Protein 6ZJG (pdb70)

Structure (mmCIF, N/CA/C/O backbone):
data_6ZJG
#
_entry.id   6ZJG
#
_cell.length_a   77.183
_cell.length_b   151.774
_cell.length_c   97.066
_cell.angle_alpha   90.000
_cell.angle_beta   90.000
_cell.angle_gamma   90.000
#
_symmetry.space_group_name_H-M   'C 2 2 21'
#
loop_
_entity.id
_entity.type
_entity.pdbx_description
1 polymer CII-C-48-CIT
2 polymer 'ACPA E4 Fab fragment - heavy chain'
3 polymer 'ACPA E4 Fab fragment - light chain'
4 branched 2-acetamido-2-deoxy-beta-D-glucopyranose-(1-4)-2-acetamido-2-deoxy-beta-D-glucopyranose
5 water water
#
loop_
_atom_site.group_PDB
_atom_site.id
_atom_site.type_symbol
_atom_site.label_atom_id
_atom_site.label_alt_id
_atom_site.label_comp_id
_atom_site.label_asym_id
_atom_site.label_entity_id
_atom_site.label_seq_id
_atom_site.pdbx_PDB_ins_code
_atom_site.Cartn_x
_atom_site.Cartn_y
_atom_site.Cartn_z
_atom_site.occupancy
_atom_site.B_iso_or_equiv
_atom_site.auth_seq_id
_atom_site.auth_comp_id
_atom_site.auth_asym_id
_atom_site.auth_atom_id
_atom_site.pdbx_PDB_model_num
ATOM 1 N N . GLU A 1 5 ? 28.790 35.727 22.329 1.000 123.531 4 GLU B N 1
ATOM 2 C CA . GLU A 1 5 ? 27.518 36.500 22.488 1.000 126.039 4 GLU B CA 1
ATOM 3 C C . GLU A 1 5 ? 26.403 35.556 22.945 1.000 126.403 4 GLU B C 1
ATOM 4 O O . GLU A 1 5 ? 26.394 34.384 22.571 1.000 123.164 4 GLU B O 1
ATOM 16 N N . PRO A 1 6 ? 25.436 36.024 23.776 1.000 128.485 5 PRO B N 1
ATOM 17 C CA . PRO A 1 6 ? 24.339 35.171 24.242 1.000 126.569 5 PRO B CA 1
ATOM 18 C C . PRO A 1 6 ? 23.290 34.894 23.149 1.000 122.517 5 PRO B C 1
ATOM 19 O O . PRO A 1 6 ? 22.960 33.731 22.944 1.000 119.424 5 PRO B O 1
ATOM 30 N N . GLY A 1 7 ? 22.808 35.957 22.485 1.000 116.874 6 GLY B N 1
ATOM 31 C CA . GLY A 1 7 ? 21.680 35.927 21.531 1.000 110.288 6 GLY B CA 1
ATOM 32 C C . GLY A 1 7 ? 21.886 36.873 20.357 1.000 104.768 6 GLY B C 1
ATOM 33 O O . GLY A 1 7 ? 20.903 37.512 19.947 1.000 103.492 6 GLY B O 1
ATOM 37 N N . GLU A 1 8 ? 23.112 36.941 19.825 1.000 99.092 7 GLU B N 1
ATOM 38 C CA . GLU A 1 8 ? 23.476 37.699 18.597 1.000 95.974 7 GLU B CA 1
ATOM 39 C C . GLU A 1 8 ? 24.165 36.749 17.600 1.000 91.433 7 GLU B C 1
ATOM 40 O O . GLU A 1 8 ? 24.561 35.631 18.037 1.000 90.383 7 GLU B O 1
ATOM 75 N N . GLY A 1 10 ? 27.614 36.389 15.075 1.000 81.329 9 GLY B N 1
ATOM 76 C CA . GLY A 1 10 ? 28.532 37.147 14.195 1.000 82.926 9 GLY B CA 1
ATOM 77 C C . GLY A 1 10 ? 29.915 36.519 14.076 1.000 83.040 9 GLY B C 1
ATOM 78 O O . GLY A 1 10 ? 30.011 35.275 14.024 1.000 83.631 9 GLY B O 1
ATOM 82 N N . LEU A 1 11 ? 30.948 37.363 13.995 1.000 84.741 10 LEU B N 1
ATOM 83 C CA . LEU A 1 11 ? 32.384 36.977 13.903 1.000 85.197 10 LEU B CA 1
ATOM 84 C C . LEU A 1 11 ? 32.894 36.599 15.301 1.000 84.762 10 LEU B C 1
ATOM 85 O O . LEU A 1 11 ? 32.070 36.575 16.244 1.000 83.264 10 LEU B O 1
ATOM 101 N N . LYS A 1 12 ? 34.191 36.282 15.415 1.000 86.390 11 LYS B N 1
ATOM 102 C CA . LYS A 1 12 ? 34.909 36.023 16.700 1.000 87.465 11 LYS B CA 1
ATOM 103 C C . LYS A 1 12 ? 35.165 37.351 17.418 1.000 89.421 11 LYS B C 1
ATOM 104 O O . LYS A 1 12 ? 35.564 38.316 16.732 1.000 90.006 11 LYS B O 1
ATOM 123 N N . GLY A 1 13 ? 34.978 37.378 18.743 1.000 91.796 12 GLY B N 1
ATOM 124 C CA . GLY A 1 13 ? 35.278 38.539 19.606 1.000 93.926 12 GLY B CA 1
ATOM 125 C C . GLY A 1 13 ? 36.674 39.087 19.351 1.000 96.369 12 GLY B C 1
ATOM 126 O O . GLY A 1 13 ? 37.201 39.853 20.161 1.000 100.433 12 GLY B O 1
ATOM 130 N N . VAL B 2 2 ? 16.448 15.240 21.755 1.000 99.057 2 VAL HHH N 1
ATOM 131 C CA . VAL B 2 2 ? 16.291 16.504 20.935 1.000 99.012 2 VAL HHH CA 1
ATOM 132 C C . VAL B 2 2 ? 16.018 16.143 19.460 1.000 96.164 2 VAL HHH C 1
ATOM 133 O O . VAL B 2 2 ? 16.987 16.016 18.674 1.000 93.482 2 VAL HHH O 1
ATOM 146 N N . GLN B 2 3 ? 14.737 15.972 19.104 1.000 96.810 3 GLN HHH N 1
ATOM 147 C CA . GLN B 2 3 ? 14.258 15.625 17.736 1.000 94.231 3 GLN HHH CA 1
ATOM 148 C C . GLN B 2 3 ? 13.545 16.849 17.162 1.000 91.232 3 GLN HHH C 1
ATOM 149 O O . GLN B 2 3 ? 12.586 17.336 17.791 1.000 92.072 3 GLN HHH O 1
ATOM 163 N N . LEU B 2 4 ? 14.002 17.325 16.010 1.000 86.809 4 LEU HHH N 1
ATOM 164 C CA . LEU B 2 4 ? 13.275 18.347 15.222 1.000 85.023 4 LEU HHH CA 1
ATOM 165 C C . LEU B 2 4 ? 12.486 17.618 14.133 1.000 81.861 4 LEU HHH C 1
ATOM 166 O O . LEU B 2 4 ? 13.023 16.667 13.537 1.000 78.882 4 LEU HHH O 1
ATOM 182 N N . GLU B 2 5 ? 11.241 18.026 13.907 1.000 82.039 5 GLU HHH N 1
ATOM 183 C CA . GLU B 2 5 ? 10.415 17.467 12.813 1.000 80.888 5 GLU HHH CA 1
ATOM 184 C C . GLU B 2 5 ? 9.800 18.616 12.009 1.000 78.407 5 GLU HHH C 1
ATOM 185 O O . GLU B 2 5 ? 9.198 19.510 12.613 1.000 80.526 5 GLU HHH O 1
ATOM 197 N N . GLU B 2 6 ? 10.006 18.584 10.694 1.000 73.575 6 GLU HHH N 1
ATOM 198 C CA . GLU B 2 6 ? 9.408 19.508 9.706 1.000 71.766 6 GLU HHH CA 1
ATOM 199 C C . GLU B 2 6 ? 8.040 18.944 9.320 1.000 71.952 6 GLU HHH C 1
ATOM 200 O O . GLU B 2 6 ? 7.916 17.711 9.287 1.000 73.336 6 GLU HHH O 1
ATOM 212 N N . SER B 2 7 ? 7.057 19.807 9.046 1.000 72.488 7 SER HHH N 1
ATOM 213 C CA . SER B 2 7 ? 5.727 19.420 8.497 1.000 72.625 7 SER HHH CA 1
ATOM 214 C C . SER B 2 7 ? 5.191 20.533 7.588 1.000 73.550 7 SER HHH C 1
ATOM 215 O O . SER B 2 7 ? 5.542 21.711 7.811 1.000 76.043 7 SER HHH O 1
ATOM 223 N N . GLY B 2 8 ? 4.386 20.167 6.586 1.000 72.745 8 GLY HHH N 1
ATOM 224 C CA . GLY B 2 8 ? 3.710 21.122 5.693 1.000 72.408 8 GLY HHH CA 1
ATOM 225 C C . GLY B 2 8 ? 3.404 20.521 4.326 1.000 71.218 8 GLY HHH C 1
ATOM 226 O O . GLY B 2 8 ? 3.599 19.333 4.096 1.000 69.488 8 GLY HHH O 1
ATOM 230 N N . PRO B 2 9 ? 2.935 21.348 3.369 1.000 73.185 9 PRO HHH N 1
ATOM 231 C CA . PRO B 2 9 ? 2.623 20.863 2.026 1.000 72.363 9 PRO HHH CA 1
ATOM 232 C C . PRO B 2 9 ? 3.881 20.481 1.230 1.000 69.060 9 PRO HHH C 1
ATOM 233 O O . PRO B 2 9 ? 4.895 21.125 1.393 1.000 69.863 9 PRO HHH O 1
ATOM 244 N N . GLY B 2 10 ? 3.782 19.426 0.415 1.000 66.990 10 GLY HHH N 1
ATOM 245 C CA . GLY B 2 10 ? 4.851 18.949 -0.482 1.000 62.444 10 GLY HHH CA 1
ATOM 246 C C . GLY B 2 10 ? 4.816 19.646 -1.831 1.000 61.230 10 GLY HHH C 1
ATOM 247 O O . GLY B 2 10 ? 5.846 19.679 -2.523 1.000 57.029 10 GLY HHH O 1
ATOM 251 N N . LEU B 2 11 ? 3.658 20.179 -2.208 1.000 64.616 11 LEU HHH N 1
ATOM 252 C CA . LEU B 2 11 ? 3.454 20.902 -3.484 1.000 63.751 11 LEU HHH CA 1
ATOM 253 C C . LEU B 2 11 ? 3.026 22.330 -3.140 1.000 66.371 11 LEU HHH C 1
ATOM 254 O O . LEU B 2 11 ? 2.086 22.497 -2.338 1.000 66.595 11 LEU HHH O 1
ATOM 270 N N . VAL B 2 12 ? 3.714 23.326 -3.695 1.000 64.919 12 VAL HHH N 1
ATOM 271 C CA . VAL B 2 12 ? 3.273 24.742 -3.598 1.000 66.309 12 VAL HHH CA 1
ATOM 272 C C . VAL B 2 12 ? 3.233 25.346 -4.996 1.000 63.606 12 VAL HHH C 1
ATOM 273 O O . VAL B 2 12 ? 4.080 24.974 -5.829 1.000 62.139 12 VAL HHH O 1
ATOM 286 N N . ARG B 2 13 ? 2.260 26.228 -5.222 1.000 64.239 13 ARG HHH N 1
ATOM 287 C CA . ARG B 2 13 ? 2.029 26.907 -6.521 1.000 63.849 13 ARG HHH CA 1
ATOM 288 C C . ARG B 2 13 ? 2.865 28.181 -6.562 1.000 62.985 13 ARG HHH C 1
ATOM 289 O O . ARG B 2 13 ? 2.843 28.983 -5.631 1.000 62.947 13 ARG HHH O 1
ATOM 310 N N . PRO B 2 14 ? 3.649 28.378 -7.643 1.000 62.199 14 PRO HHH N 1
ATOM 311 C CA . PRO B 2 14 ? 4.310 29.656 -7.912 1.000 64.154 14 PRO HHH CA 1
ATOM 312 C C . PRO B 2 14 ? 3.398 30.876 -7.728 1.000 66.380 14 PRO HHH C 1
ATOM 313 O O . PRO B 2 14 ? 2.288 30.834 -8.204 1.000 66.956 14 PRO HHH O 1
ATOM 324 N N . SER B 2 15 ? 3.914 31.889 -7.025 1.000 67.661 15 SER HHH N 1
ATOM 325 C CA . SER B 2 15 ? 3.286 33.197 -6.695 1.000 72.213 15 SER HHH CA 1
ATOM 326 C C . SER B 2 15 ? 2.599 33.140 -5.318 1.000 74.607 15 SER HHH C 1
ATOM 327 O O . SER B 2 15 ? 2.372 34.222 -4.751 1.000 76.530 15 SER HHH O 1
ATOM 335 N N . GLU B 2 16 ? 2.306 31.944 -4.787 1.000 73.640 16 GLU HHH N 1
ATOM 336 C CA . GLU B 2 16 ? 1.668 31.757 -3.452 1.000 74.878 16 GLU HHH CA 1
ATOM 337 C C . GLU B 2 16 ? 2.763 31.687 -2.380 1.000 72.912 16 GLU HHH C 1
ATOM 338 O O . GLU B 2 16 ? 3.943 31.923 -2.693 1.000 70.483 16 GLU HHH O 1
ATOM 350 N N . THR B 2 17 ? 2.377 31.401 -1.142 1.000 73.028 17 THR HHH N 1
ATOM 351 C CA . THR B 2 17 ? 3.264 31.468 0.041 1.000 71.979 17 THR HHH CA 1
ATOM 352 C C . THR B 2 17 ? 3.594 30.042 0.493 1.000 69.997 17 THR HHH C 1
ATOM 353 O O . THR B 2 17 ? 2.657 29.250 0.631 1.000 72.820 17 THR HHH O 1
ATOM 364 N N . LEU B 2 18 ? 4.874 29.740 0.702 1.000 66.051 18 LEU HHH N 1
ATOM 365 C CA . LEU B 2 18 ? 5.329 28.464 1.302 1.000 65.698 18 LEU HHH CA 1
ATOM 366 C C . LEU B 2 18 ? 5.368 28.621 2.822 1.000 66.446 18 LEU HHH C 1
ATOM 367 O O . LEU B 2 18 ? 6.149 29.455 3.304 1.000 63.978 18 LEU HHH O 1
ATOM 383 N N . SER B 2 19 ? 4.571 27.822 3.532 1.000 67.457 19 SER HHH N 1
ATOM 384 C CA . SER B 2 19 ? 4.503 27.807 5.009 1.000 70.533 19 SER HHH CA 1
ATOM 385 C C . SER B 2 19 ? 4.868 26.406 5.513 1.000 70.401 19 SER HHH C 1
ATOM 386 O O . SER B 2 19 ? 4.143 25.447 5.185 1.000 71.436 19 SER HHH O 1
ATOM 394 N N . LEU B 2 20 ? 5.989 26.304 6.232 1.000 69.656 20 LEU HHH N 1
ATOM 395 C CA . LEU B 2 20 ? 6.474 25.060 6.879 1.000 69.779 20 LEU HHH CA 1
ATOM 396 C C . LEU B 2 20 ? 6.475 25.282 8.392 1.000 73.445 20 LEU HHH C 1
ATOM 397 O O . LEU B 2 20 ? 6.690 26.443 8.837 1.000 71.847 20 LEU HHH O 1
ATOM 413 N N . SER B 2 21 ? 6.267 24.199 9.140 1.000 75.614 21 SER HHH N 1
ATOM 414 C CA . SER B 2 21 ? 6.331 24.166 10.621 1.000 79.257 21 SER HHH CA 1
ATOM 415 C C . SER B 2 21 ? 7.332 23.104 11.088 1.000 78.449 21 SER HHH C 1
ATOM 416 O O . SER B 2 21 ? 7.482 22.048 10.428 1.000 74.949 21 SER HHH O 1
ATOM 424 N N . CYS B 2 22 ? 7.997 23.374 12.206 1.000 80.834 22 CYS HHH N 1
ATOM 425 C CA . CYS B 2 22 ? 8.927 22.419 12.852 1.000 82.351 22 CYS HHH CA 1
ATOM 426 C C . CYS B 2 22 ? 8.544 22.280 14.326 1.000 84.268 22 CYS HHH C 1
ATOM 427 O O . CYS B 2 22 ? 8.414 23.336 14.977 1.000 87.537 22 CYS HHH O 1
ATOM 434 N N . THR B 2 23 ? 8.319 21.046 14.797 1.000 83.349 23 THR HHH N 1
ATOM 435 C CA . THR B 2 23 ? 8.065 20.714 16.226 1.000 87.203 23 THR HHH CA 1
ATOM 436 C C . THR B 2 23 ? 9.393 20.356 16.893 1.000 87.247 23 THR HHH C 1
ATOM 437 O O . THR B 2 23 ? 10.161 19.588 16.284 1.000 85.435 23 THR HHH O 1
ATOM 448 N N . VAL B 2 24 ? 9.637 20.877 18.094 1.000 90.358 24 VAL HHH N 1
ATOM 449 C CA . VAL B 2 24 ? 10.840 20.558 18.917 1.000 92.978 24 VAL HHH CA 1
ATOM 450 C C . VAL B 2 24 ? 10.401 19.668 20.087 1.000 97.496 24 VAL HHH C 1
ATOM 451 O O . VAL B 2 24 ? 9.464 20.049 20.807 1.000 101.076 24 VAL HHH O 1
ATOM 464 N N . SER B 2 25 ? 11.057 18.518 20.258 1.000 98.745 25 SER HHH N 1
ATOM 465 C CA . SER B 2 25 ? 10.817 17.556 21.362 1.000 101.862 25 SER HHH CA 1
ATOM 466 C C . SER B 2 25 ? 12.104 17.368 22.167 1.000 104.578 25 SER HHH C 1
ATOM 467 O O . SER B 2 25 ? 13.184 17.384 21.546 1.000 101.653 25 SER HHH O 1
ATOM 475 N N . GLY B 2 26 ? 11.980 17.224 23.493 1.000 108.903 26 GLY HHH N 1
ATOM 476 C CA . GLY B 2 26 ? 13.074 16.849 24.409 1.000 111.038 26 GLY HHH CA 1
ATOM 477 C C . GLY B 2 26 ? 14.133 17.933 24.564 1.000 111.851 26 GLY HHH C 1
ATOM 478 O O . GLY B 2 26 ? 15.312 17.569 24.741 1.000 111.542 26 GLY HHH O 1
ATOM 482 N N . PHE B 2 27 ? 13.740 19.212 24.519 1.000 114.109 27 PHE HHH N 1
ATOM 483 C CA . PHE B 2 27 ? 14.613 20.386 24.796 1.000 116.061 27 PHE HHH CA 1
ATOM 484 C C . PHE B 2 27 ? 13.753 21.643 24.888 1.000 117.500 27 PHE HHH C 1
ATOM 485 O O . PHE B 2 27 ? 12.919 21.880 24.016 1.000 116.250 27 PHE HHH O 1
ATOM 502 N N . PRO B 2 28 ? 13.915 22.481 25.939 1.000 120.676 28 PRO HHH N 1
ATOM 503 C CA . PRO B 2 28 ? 13.198 23.754 26.019 1.000 121.324 28 PRO HHH CA 1
ATOM 504 C C . PRO B 2 28 ? 13.754 24.785 25.025 1.000 117.757 28 PRO HHH C 1
ATOM 505 O O . PRO B 2 28 ? 14.965 24.865 24.860 1.000 115.646 28 PRO HHH O 1
ATOM 516 N N . MET B 2 29 ? 12.857 25.554 24.402 1.000 115.830 29 MET HHH N 1
ATOM 517 C CA . MET B 2 29 ? 13.204 26.649 23.460 1.000 113.148 29 MET HHH CA 1
ATOM 518 C C . MET B 2 29 ? 13.517 27.929 24.249 1.000 116.664 29 MET HHH C 1
ATOM 519 O O . MET B 2 29 ? 14.052 28.877 23.630 1.000 116.973 29 MET HHH O 1
ATOM 533 N N . ASN B 2 30 ? 13.197 27.927 25.556 1.000 120.244 30 ASN HHH N 1
ATOM 534 C CA . ASN B 2 30 ? 13.599 28.901 26.615 1.000 123.110 30 ASN HHH CA 1
ATOM 535 C C . ASN B 2 30 ? 15.096 29.249 26.504 1.000 121.148 30 ASN HHH C 1
ATOM 536 O O . ASN B 2 30 ? 15.453 30.396 26.832 1.000 122.109 30 ASN HHH O 1
ATOM 547 N N . GLU B 2 31 ? 15.938 28.306 26.059 1.000 117.556 31 GLU HHH N 1
ATOM 548 C CA . GLU B 2 31 ? 17.420 28.326 26.239 1.000 115.587 31 GLU HHH CA 1
ATOM 549 C C . GLU B 2 31 ? 18.128 29.108 25.120 1.000 112.264 31 GLU HHH C 1
ATOM 550 O O . GLU B 2 31 ? 17.482 29.385 24.079 1.000 110.820 31 GLU HHH O 1
ATOM 562 N N . SER B 2 32 ? 19.421 29.410 25.334 1.000 110.215 32 SER HHH N 1
ATOM 563 C CA . SER B 2 32 ? 20.288 30.295 24.498 1.000 107.715 32 SER HHH CA 1
ATOM 564 C C . SER B 2 32 ? 20.659 29.627 23.158 1.000 102.101 32 SER HHH C 1
ATOM 565 O O . SER B 2 32 ? 21.860 29.388 22.894 1.000 99.853 32 SER HHH O 1
ATOM 573 N N . TYR B 2 33 ? 19.666 29.375 22.308 1.000 98.474 33 TYR HHH N 1
ATOM 574 C CA . TYR B 2 33 ? 19.860 28.769 20.967 1.000 93.856 33 TYR HHH CA 1
ATOM 575 C C . TYR B 2 33 ? 19.013 29.533 19.946 1.000 90.605 33 TYR HHH C 1
ATOM 576 O O . TYR B 2 33 ? 17.941 30.060 20.307 1.000 92.186 33 TYR HHH O 1
ATOM 594 N N . PHE B 2 34 ? 19.530 29.630 18.720 1.000 86.507 34 PHE HHH N 1
ATOM 595 C CA . PHE B 2 34 ? 18.787 30.066 17.513 1.000 84.010 34 PHE HHH CA 1
ATOM 596 C C . PHE B 2 34 ? 18.157 28.831 16.850 1.000 80.589 34 PHE HHH C 1
ATOM 597 O O . PHE B 2 34 ? 18.788 27.747 16.805 1.000 78.421 34 PHE HHH O 1
ATOM 614 N N . TRP B 2 35 ? 16.920 28.993 16.383 1.000 79.030 35 TRP HHH N 1
ATOM 615 C CA . TRP B 2 35 ? 16.147 27.991 15.612 1.000 76.644 35 TRP HHH CA 1
ATOM 616 C C . TRP B 2 35 ? 15.956 28.529 14.197 1.000 74.552 35 TRP HHH C 1
ATOM 617 O O . TRP B 2 35 ? 15.701 29.732 14.047 1.000 75.785 35 TRP HHH O 1
ATOM 638 N N . GLY B 2 36 ? 16.155 27.680 13.192 1.000 71.911 36 GLY HHH N 1
ATOM 639 C CA . GLY B 2 36 ? 16.378 28.169 11.824 1.000 70.288 36 GLY HHH CA 1
ATOM 640 C C . GLY B 2 36 ? 15.987 27.177 10.758 1.000 67.060 36 GLY HHH C 1
ATOM 641 O O . GLY B 2 36 ? 15.384 26.135 11.054 1.000 68.100 36 GLY HHH O 1
ATOM 645 N N . TRP B 2 37 ? 16.318 27.538 9.529 1.000 64.553 37 TRP HHH N 1
ATOM 646 C CA . TRP B 2 37 ? 15.914 26.817 8.309 1.000 61.121 37 TRP HHH CA 1
ATOM 647 C C . TRP B 2 37 ? 17.059 26.900 7.305 1.000 59.459 37 TRP HHH C 1
ATOM 648 O O . TRP B 2 37 ? 17.607 28.006 7.113 1.000 61.743 37 TRP HHH O 1
ATOM 669 N N . ILE B 2 38 ? 17.439 25.738 6.791 1.000 56.251 38 ILE HHH N 1
ATOM 670 C CA . ILE B 2 38 ? 18.381 25.519 5.668 1.000 54.257 38 ILE HHH CA 1
ATOM 671 C C . ILE B 2 38 ? 17.549 24.868 4.553 1.000 52.979 38 ILE HHH C 1
ATOM 672 O O . ILE B 2 38 ? 16.599 24.099 4.872 1.000 53.763 38 ILE HHH O 1
ATOM 688 N N . ARG B 2 39 ? 17.849 25.154 3.295 1.000 51.155 39 ARG HHH N 1
ATOM 689 C CA . ARG B 2 39 ? 17.270 24.374 2.163 1.000 50.288 39 ARG HHH CA 1
ATOM 690 C C . ARG B 2 39 ? 18.387 23.852 1.248 1.000 47.281 39 ARG HHH C 1
ATOM 691 O O . ARG B 2 39 ? 19.526 24.352 1.302 1.000 47.280 39 ARG HHH O 1
ATOM 712 N N . GLN B 2 40 ? 18.055 22.858 0.440 1.000 47.260 40 GLN HHH N 1
ATOM 713 C CA . GLN B 2 40 ? 19.000 22.158 -0.470 1.000 47.511 40 GLN HHH CA 1
ATOM 714 C C . GLN B 2 40 ? 18.214 21.750 -1.711 1.000 48.283 40 GLN HHH C 1
ATOM 715 O O . GLN B 2 40 ? 17.351 20.852 -1.572 1.000 49.720 40 GLN HHH O 1
ATOM 729 N N . SER B 2 41 ? 18.469 22.403 -2.848 1.000 51.007 41 SER HHH N 1
ATOM 730 C CA . SER B 2 41 ? 17.888 22.051 -4.170 1.000 52.682 41 SER HHH CA 1
ATOM 731 C C . SER B 2 41 ? 18.537 20.756 -4.641 1.000 52.645 41 SER HHH C 1
ATOM 732 O O . SER B 2 41 ? 19.696 20.513 -4.325 1.000 49.698 41 SER HHH O 1
ATOM 740 N N . PRO B 2 42 ? 17.833 19.943 -5.460 1.000 56.514 42 PRO HHH N 1
ATOM 741 C CA . PRO B 2 42 ? 18.316 18.610 -5.823 1.000 59.769 42 PRO HHH CA 1
ATOM 742 C C . PRO B 2 42 ? 19.727 18.705 -6.417 1.000 60.934 42 PRO HHH C 1
ATOM 743 O O . PRO B 2 42 ? 19.938 19.532 -7.293 1.000 60.236 42 PRO HHH O 1
ATOM 754 N N . GLY B 2 43 ? 20.661 17.929 -5.843 1.000 67.701 43 GLY HHH N 1
ATOM 755 C CA . GLY B 2 43 ? 22.108 17.942 -6.147 1.000 69.629 43 GLY HHH CA 1
ATOM 756 C C . GLY B 2 43 ? 22.648 19.351 -6.349 1.000 72.593 43 GLY HHH C 1
ATOM 757 O O . GLY B 2 43 ? 23.488 19.530 -7.259 1.000 77.425 43 GLY HHH O 1
ATOM 761 N N . LYS B 2 44 ? 22.171 20.328 -5.563 1.000 74.177 44 LYS HHH N 1
ATOM 762 C CA . LYS B 2 44 ? 22.889 21.612 -5.304 1.000 73.573 44 LYS HHH CA 1
ATOM 763 C C . LYS B 2 44 ? 23.382 21.584 -3.847 1.000 69.942 44 LYS HHH C 1
ATOM 764 O O . LYS B 2 44 ? 23.344 20.481 -3.213 1.000 66.849 44 LYS HHH O 1
ATOM 783 N N . GLY B 2 45 ? 23.825 22.737 -3.327 1.000 63.797 45 GLY HHH N 1
ATOM 784 C CA . GLY B 2 45 ? 24.411 22.821 -1.985 1.000 58.754 45 GLY HHH CA 1
ATOM 785 C C . GLY B 2 45 ? 23.392 23.199 -0.933 1.000 55.456 45 GLY HHH C 1
ATOM 786 O O . GLY B 2 45 ? 22.201 23.223 -1.223 1.000 53.099 45 GLY HHH O 1
ATOM 790 N N . LEU B 2 46 ? 23.882 23.472 0.274 1.000 56.408 46 LEU HHH N 1
ATOM 791 C CA . LEU B 2 46 ? 23.074 23.981 1.401 1.000 54.788 46 LEU HHH CA 1
ATOM 792 C C . LEU B 2 46 ? 23.041 25.498 1.299 1.000 55.871 46 LEU HHH C 1
ATOM 793 O O . LEU B 2 46 ? 24.075 26.107 0.916 1.000 58.200 46 LEU HHH O 1
ATOM 809 N N . GLU B 2 47 ? 21.908 26.067 1.682 1.000 55.596 47 GLU HHH N 1
ATOM 810 C CA . GLU B 2 47 ? 21.653 27.521 1.651 1.000 57.815 47 GLU HHH CA 1
ATOM 811 C C . GLU B 2 47 ? 20.932 27.886 2.944 1.000 57.018 47 GLU HHH C 1
ATOM 812 O O . GLU B 2 47 ? 19.807 27.424 3.162 1.000 54.973 47 GLU HHH O 1
ATOM 824 N N . TRP B 2 48 ? 21.598 28.682 3.769 1.000 57.860 48 TRP HHH N 1
ATOM 825 C CA . TRP B 2 48 ? 21.042 29.228 5.019 1.000 59.039 48 TRP HHH CA 1
ATOM 826 C C . TRP B 2 48 ? 19.959 30.235 4.640 1.000 59.731 48 TRP HHH C 1
ATOM 827 O O . TRP B 2 48 ? 20.219 31.100 3.772 1.000 58.209 48 TRP HHH O 1
ATOM 848 N N . LEU B 2 49 ? 18.770 30.079 5.211 1.000 61.333 49 LEU HHH N 1
ATOM 849 C CA . LEU B 2 49 ? 17.617 30.964 4.917 1.000 64.678 49 LEU HHH CA 1
ATOM 850 C C . LEU B 2 49 ? 17.569 32.064 5.969 1.000 68.643 49 LEU HHH C 1
ATOM 851 O O . LEU B 2 49 ? 17.316 33.233 5.587 1.000 72.377 49 LEU HHH O 1
ATOM 867 N N . GLY B 2 50 ? 17.813 31.688 7.227 1.000 70.977 50 GLY HHH N 1
ATOM 868 C CA . GLY B 2 50 ? 17.745 32.569 8.409 1.000 73.773 50 GLY HHH CA 1
ATOM 869 C C . GLY B 2 50 ? 17.563 31.786 9.704 1.000 74.206 50 GLY HHH C 1
ATOM 870 O O . GLY B 2 50 ? 17.543 30.535 9.666 1.000 70.683 50 GLY HHH O 1
ATOM 874 N N . SER B 2 51 ? 17.427 32.502 10.816 1.000 75.393 51 SER HHH N 1
ATOM 875 C CA . SER B 2 51 ? 17.215 31.913 12.158 1.000 77.276 51 SER HHH CA 1
ATOM 876 C C . SER B 2 51 ? 16.605 32.961 13.097 1.000 79.249 51 SER HHH C 1
ATOM 877 O O . SER B 2 51 ? 16.567 34.153 12.723 1.000 80.481 51 SER HHH O 1
ATOM 885 N N . VAL B 2 52 ? 16.106 32.506 14.247 1.000 80.724 52 VAL HHH N 1
ATOM 886 C CA . VAL B 2 52 ? 15.434 33.346 15.284 1.000 85.871 52 VAL HHH CA 1
ATOM 887 C C . VAL B 2 52 ? 15.822 32.845 16.690 1.000 88.630 52 VAL HHH C 1
ATOM 888 O O . VAL B 2 52 ? 16.021 31.619 16.878 1.000 87.260 52 VAL HHH O 1
ATOM 901 N N . ILE B 2 53 ? 15.918 33.759 17.654 1.000 92.449 53 ILE HHH N 1
ATOM 902 C CA . ILE B 2 53 ? 16.042 33.412 19.101 1.000 96.490 53 ILE HHH CA 1
ATOM 903 C C . ILE B 2 53 ? 14.794 33.936 19.826 1.000 99.599 53 ILE HHH C 1
ATOM 904 O O . ILE B 2 53 ? 14.070 34.781 19.234 1.000 100.328 53 ILE HHH O 1
ATOM 920 N N . HIS B 2 54 ? 14.527 33.396 21.022 1.000 101.959 54 HIS HHH N 1
ATOM 921 C CA . HIS B 2 54 ? 13.321 33.641 21.867 1.000 105.167 54 HIS HHH CA 1
ATOM 922 C C . HIS B 2 54 ? 13.163 35.126 22.243 1.000 106.303 54 HIS HHH C 1
ATOM 923 O O . HIS B 2 54 ? 12.059 35.483 22.696 1.000 107.494 54 HIS HHH O 1
ATOM 938 N N . THR B 2 55 ? 14.216 35.943 22.090 1.000 104.640 55 THR HHH N 1
ATOM 939 C CA . THR B 2 55 ? 14.224 37.408 22.368 1.000 106.571 55 THR HHH CA 1
ATOM 940 C C . THR B 2 55 ? 13.618 38.164 21.176 1.000 104.072 55 THR HHH C 1
ATOM 941 O O . THR B 2 55 ? 13.380 39.392 21.297 1.000 104.578 55 THR HHH O 1
ATOM 952 N N . GLY B 2 56 ? 13.377 37.458 20.069 1.000 98.782 56 GLY HHH N 1
ATOM 953 C CA . GLY B 2 56 ? 12.708 38.011 18.881 1.000 97.505 56 GLY HHH CA 1
ATOM 954 C C . GLY B 2 56 ? 13.714 38.426 17.826 1.000 95.091 56 GLY HHH C 1
ATOM 955 O O . GLY B 2 56 ? 13.277 38.709 16.698 1.000 93.770 56 GLY HHH O 1
ATOM 959 N N . THR B 2 57 ? 15.012 38.459 18.157 1.000 94.216 57 THR HHH N 1
ATOM 960 C CA . THR B 2 57 ? 16.094 38.721 17.168 1.000 91.931 57 THR HHH CA 1
ATOM 961 C C . THR B 2 57 ? 16.030 37.662 16.061 1.000 88.212 57 THR HHH C 1
ATOM 962 O O . THR B 2 57 ? 15.877 36.471 16.392 1.000 85.123 57 THR HHH O 1
ATOM 973 N N . THR B 2 58 ? 16.161 38.108 14.808 1.000 87.370 58 THR HHH N 1
ATOM 974 C CA . THR B 2 58 ? 15.933 37.328 13.565 1.000 84.183 58 THR HHH CA 1
ATOM 975 C C . THR B 2 58 ? 16.982 37.727 12.521 1.000 83.437 58 THR HHH C 1
ATOM 976 O O . THR B 2 58 ? 17.061 38.948 12.234 1.000 83.881 58 THR HHH O 1
ATOM 987 N N . TYR B 2 59 ? 17.750 36.751 12.005 1.000 80.353 59 TYR HHH N 1
ATOM 988 C CA . TYR B 2 59 ? 18.747 36.923 10.914 1.000 80.471 59 TYR HHH CA 1
ATOM 989 C C . TYR B 2 59 ? 18.226 36.226 9.651 1.000 79.635 59 TYR HHH C 1
ATOM 990 O O . TYR B 2 59 ? 17.606 35.143 9.771 1.000 79.004 59 TYR HHH O 1
ATOM 1008 N N . TYR B 2 60 ? 18.519 36.792 8.475 1.000 79.513 60 TYR HHH N 1
ATOM 1009 C CA . TYR B 2 60 ? 18.032 36.307 7.156 1.000 77.006 60 TYR HHH CA 1
ATOM 1010 C C . TYR B 2 60 ? 19.117 36.395 6.081 1.000 76.442 60 TYR HHH C 1
ATOM 1011 O O . TYR B 2 60 ? 19.933 37.314 6.084 1.000 75.314 60 TYR HHH O 1
ATOM 1029 N N . ARG B 2 61 ? 19.087 35.449 5.143 1.000 76.918 61 ARG HHH N 1
ATOM 1030 C CA . ARG B 2 61 ? 19.756 35.586 3.826 1.000 77.412 61 ARG HHH CA 1
ATOM 1031 C C . ARG B 2 61 ? 19.357 36.952 3.255 1.000 80.256 61 ARG HHH C 1
ATOM 1032 O O . ARG B 2 61 ? 18.174 37.252 3.167 1.000 80.035 61 ARG HHH O 1
ATOM 1053 N N . PRO B 2 62 ? 20.302 37.877 2.964 1.000 83.264 62 PRO HHH N 1
ATOM 1054 C CA . PRO B 2 62 ? 19.939 39.213 2.481 1.000 84.843 62 PRO HHH CA 1
ATOM 1055 C C . PRO B 2 62 ? 19.103 39.229 1.191 1.000 82.417 62 PRO HHH C 1
ATOM 1056 O O . PRO B 2 62 ? 18.102 39.878 1.177 1.000 83.381 62 PRO HHH O 1
ATOM 1067 N N . SER B 2 63 ? 19.511 38.482 0.164 1.000 82.710 63 SER HHH N 1
ATOM 1068 C CA . SER B 2 63 ? 18.843 38.387 -1.168 1.000 80.617 63 SER HHH CA 1
ATOM 1069 C C . SER B 2 63 ? 17.401 37.846 -1.059 1.000 80.040 63 SER HHH C 1
ATOM 1070 O O . SER B 2 63 ? 16.624 38.139 -1.986 1.000 79.590 63 SER HHH O 1
ATOM 1078 N N . LEU B 2 64 ? 17.043 37.118 0.018 1.000 77.440 64 LEU HHH N 1
ATOM 1079 C CA . LEU B 2 64 ? 15.664 36.591 0.266 1.000 75.330 64 LEU HHH CA 1
ATOM 1080 C C . LEU B 2 64 ? 14.984 37.334 1.431 1.000 75.779 64 LEU HHH C 1
ATOM 1081 O O . LEU B 2 64 ? 13.751 37.168 1.606 1.000 74.566 64 LEU HHH O 1
ATOM 1097 N N . GLU B 2 65 ? 15.725 38.167 2.159 1.000 76.601 65 GLU HHH N 1
ATOM 1098 C CA . GLU B 2 65 ? 15.263 38.832 3.412 1.000 81.945 65 GLU HHH CA 1
ATOM 1099 C C . GLU B 2 65 ? 13.835 39.390 3.276 1.000 82.233 65 GLU HHH C 1
ATOM 1100 O O . GLU B 2 65 ? 13.052 39.200 4.229 1.000 85.019 65 GLU HHH O 1
ATOM 1112 N N . SER B 2 66 ? 13.502 40.080 2.180 1.000 80.110 66 SER HHH N 1
ATOM 1113 C CA . SER B 2 66 ? 12.181 40.735 2.000 1.000 81.573 66 SER HHH CA 1
ATOM 1114 C C . SER B 2 66 ? 11.048 39.718 1.736 1.000 80.916 66 SER HHH C 1
ATOM 1115 O O . SER B 2 66 ? 9.896 40.106 1.896 1.000 84.680 66 SER HHH O 1
ATOM 1123 N N . ARG B 2 67 ? 11.329 38.454 1.407 1.000 79.738 67 ARG HHH N 1
ATOM 1124 C CA . ARG B 2 67 ? 10.285 37.403 1.175 1.000 80.928 67 ARG HHH CA 1
ATOM 1125 C C . ARG B 2 67 ? 10.198 36.409 2.348 1.000 79.582 67 ARG HHH C 1
ATOM 1126 O O . ARG B 2 67 ? 9.364 35.489 2.276 1.000 76.341 67 ARG HHH O 1
ATOM 1147 N N . LEU B 2 68 ? 10.996 36.597 3.401 1.000 82.497 68 LEU HHH N 1
ATOM 1148 C CA . LEU B 2 68 ? 11.301 35.555 4.420 1.000 82.066 68 LEU HHH CA 1
ATOM 1149 C C . LEU B 2 68 ? 10.770 35.976 5.798 1.000 85.555 68 LEU HHH C 1
ATOM 1150 O O . LEU B 2 68 ? 11.076 37.104 6.220 1.000 88.160 68 LEU HHH O 1
ATOM 1166 N N . THR B 2 69 ? 10.027 35.095 6.482 1.000 86.017 69 THR HHH N 1
ATOM 1167 C CA . THR B 2 69 ? 9.506 35.293 7.865 1.000 87.613 69 THR HHH CA 1
ATOM 1168 C C . THR B 2 69 ? 9.748 34.034 8.701 1.000 87.300 69 THR HHH C 1
ATOM 1169 O O . THR B 2 69 ? 9.005 33.035 8.521 1.000 85.449 69 THR HHH O 1
ATOM 1180 N N . ILE B 2 70 ? 10.734 34.086 9.596 1.000 87.136 70 ILE HHH N 1
ATOM 1181 C CA . ILE B 2 70 ? 11.077 32.961 10.519 1.000 86.063 70 ILE HHH CA 1
ATOM 1182 C C . ILE B 2 70 ? 10.656 33.380 11.939 1.000 91.184 70 ILE HHH C 1
ATOM 1183 O O . ILE B 2 70 ? 11.220 34.366 12.473 1.000 90.657 70 ILE HHH O 1
ATOM 1199 N N . ALA B 2 71 ? 9.658 32.680 12.493 1.000 92.600 71 ALA HHH N 1
ATOM 1200 C CA . ALA B 2 71 ? 9.032 32.947 13.808 1.000 94.163 71 ALA HHH CA 1
ATOM 1201 C C . ALA B 2 71 ? 9.036 31.656 14.630 1.000 93.676 71 ALA HHH C 1
ATOM 1202 O O . ALA B 2 71 ? 9.027 30.568 14.026 1.000 89.544 71 ALA HHH O 1
ATOM 1209 N N . MET B 2 72 ? 9.058 31.799 15.955 1.000 97.347 72 MET HHH N 1
ATOM 1210 C CA . MET B 2 72 ? 9.094 30.691 16.945 1.000 98.230 72 MET HHH CA 1
ATOM 1211 C C . MET B 2 72 ? 8.106 31.005 18.074 1.000 102.624 72 MET HHH C 1
ATOM 1212 O O . MET B 2 72 ? 8.073 32.173 18.507 1.000 104.554 72 MET HHH O 1
ATOM 1226 N N . ASP B 2 73 ? 7.320 30.010 18.507 1.000 104.205 73 ASP HHH N 1
ATOM 1227 C CA . ASP B 2 73 ? 6.520 30.072 19.763 1.000 109.458 73 ASP HHH CA 1
ATOM 1228 C C . ASP B 2 73 ? 7.034 29.007 20.730 1.000 109.859 73 ASP HHH C 1
ATOM 1229 O O . ASP B 2 73 ? 6.800 27.816 20.524 1.000 108.655 73 ASP HHH O 1
ATOM 1238 N N . PRO B 2 74 ? 7.757 29.401 21.806 1.000 110.718 74 PRO HHH N 1
ATOM 1239 C CA . PRO B 2 74 ? 8.308 28.433 22.758 1.000 110.890 74 PRO HHH CA 1
ATOM 1240 C C . PRO B 2 74 ? 7.234 27.535 23.394 1.000 112.554 74 PRO HHH C 1
ATOM 1241 O O . PRO B 2 74 ? 7.491 26.364 23.596 1.000 110.941 74 PRO HHH O 1
ATOM 1252 N N . SER B 2 75 ? 6.054 28.098 23.669 1.000 116.432 75 SER HHH N 1
ATOM 1253 C CA . SER B 2 75 ? 4.934 27.432 24.386 1.000 119.915 75 SER HHH CA 1
ATOM 1254 C C . SER B 2 75 ? 4.407 26.254 23.557 1.000 117.526 75 SER HHH C 1
ATOM 1255 O O . SER B 2 75 ? 3.986 25.248 24.152 1.000 119.240 75 SER HHH O 1
ATOM 1263 N N . LYS B 2 76 ? 4.447 26.364 22.231 1.000 114.111 76 LYS HHH N 1
ATOM 1264 C CA . LYS B 2 76 ? 3.998 25.280 21.322 1.000 112.927 76 LYS HHH CA 1
ATOM 1265 C C . LYS B 2 76 ? 5.184 24.378 20.953 1.000 108.963 76 LYS HHH C 1
ATOM 1266 O O . LYS B 2 76 ? 4.947 23.363 20.269 1.000 107.910 76 LYS HHH O 1
ATOM 1285 N N . ASN B 2 77 ? 6.403 24.709 21.397 1.000 107.234 77 ASN HHH N 1
ATOM 1286 C CA . ASN B 2 77 ? 7.657 24.033 20.966 1.000 103.298 77 ASN HHH CA 1
ATOM 1287 C C . ASN B 2 77 ? 7.678 23.952 19.434 1.000 101.020 77 ASN HHH C 1
ATOM 1288 O O . ASN B 2 77 ? 7.965 22.857 18.888 1.000 100.079 77 ASN HHH O 1
ATOM 1299 N N . GLN B 2 78 ? 7.351 25.063 18.764 1.000 100.511 78 GLN HHH N 1
ATOM 1300 C CA . GLN B 2 78 ? 7.275 25.140 17.283 1.000 95.903 78 GLN HHH CA 1
ATOM 1301 C C . GLN B 2 78 ? 8.092 26.330 16.785 1.000 93.095 78 GLN HHH C 1
ATOM 1302 O O . GLN B 2 78 ? 8.276 27.304 17.525 1.000 94.385 78 GLN HHH O 1
ATOM 1316 N N . VAL B 2 79 ? 8.617 26.182 15.578 1.000 90.260 79 VAL HHH N 1
ATOM 1317 C CA . VAL B 2 79 ? 9.284 27.256 14.798 1.000 88.374 79 VAL HHH CA 1
ATOM 1318 C C . VAL B 2 79 ? 8.704 27.171 13.386 1.000 85.352 79 VAL HHH C 1
ATOM 1319 O O . VAL B 2 79 ? 8.541 26.048 12.870 1.000 82.358 79 VAL HHH O 1
ATOM 1332 N N . SER B 2 80 ? 8.297 28.322 12.854 1.000 87.049 80 SER HHH N 1
ATOM 1333 C CA . SER B 2 80 ? 7.582 28.471 11.562 1.000 84.546 80 SER HHH CA 1
ATOM 1334 C C . SER B 2 80 ? 8.541 29.052 10.520 1.000 81.440 80 SER HHH C 1
ATOM 1335 O O . SER B 2 80 ? 9.512 29.734 10.893 1.000 81.865 80 SER HHH O 1
ATOM 1343 N N . LEU B 2 81 ? 8.280 28.758 9.252 1.000 80.047 81 LEU HHH N 1
ATOM 1344 C CA . LEU B 2 81 ? 8.901 29.460 8.108 1.000 77.994 81 LEU HHH CA 1
ATOM 1345 C C . LEU B 2 81 ? 7.776 29.870 7.163 1.000 76.128 81 LEU HHH C 1
ATOM 1346 O O . LEU B 2 81 ? 6.877 29.052 6.910 1.000 75.655 81 LEU HHH O 1
ATOM 1362 N N . SER B 2 82 ? 7.812 31.122 6.726 1.000 75.987 82 SER HHH N 1
ATOM 1363 C CA . SER B 2 82 ? 6.927 31.692 5.682 1.000 76.426 82 SER HHH CA 1
ATOM 1364 C C . SER B 2 82 ? 7.818 32.274 4.579 1.000 73.002 82 SER HHH C 1
ATOM 1365 O O . SER B 2 82 ? 8.750 33.035 4.897 1.000 73.899 82 SER HHH O 1
ATOM 1373 N N . LEU B 2 83 ? 7.589 31.864 3.336 1.000 70.033 83 LEU HHH N 1
ATOM 1374 C CA . LEU B 2 83 ? 8.337 32.355 2.154 1.000 68.313 83 LEU HHH CA 1
ATOM 1375 C C . LEU B 2 83 ? 7.293 32.721 1.100 1.000 66.847 83 LEU HHH C 1
ATOM 1376 O O . LEU B 2 83 ? 6.614 31.830 0.598 1.000 64.892 83 LEU HHH O 1
ATOM 1392 N N . THR B 2 84 ? 7.136 34.010 0.844 1.000 69.458 84 THR HHH N 1
ATOM 1393 C CA . THR B 2 84 ? 6.072 34.569 -0.021 1.000 71.520 84 THR HHH CA 1
ATOM 1394 C C . THR B 2 84 ? 6.573 34.565 -1.472 1.000 70.393 84 THR HHH C 1
ATOM 1395 O O . THR B 2 84 ? 7.795 34.394 -1.690 1.000 67.127 84 THR HHH O 1
ATOM 1406 N N . SER B 2 85 ? 5.650 34.715 -2.425 1.000 72.537 85 SER HHH N 1
ATOM 1407 C CA . SER B 2 85 ? 5.949 34.886 -3.869 1.000 71.942 85 SER HHH CA 1
ATOM 1408 C C . SER B 2 85 ? 6.901 33.781 -4.321 1.000 68.255 85 SER HHH C 1
ATOM 1409 O O . SER B 2 85 ? 7.962 34.115 -4.880 1.000 67.818 85 SER HHH O 1
ATOM 1417 N N . VAL B 2 86 ? 6.546 32.516 -4.075 1.000 67.437 86 VAL HHH N 1
ATOM 1418 C CA . VAL B 2 86 ? 7.435 31.369 -4.409 1.000 63.741 86 VAL HHH CA 1
ATOM 1419 C C . VAL B 2 86 ? 7.529 31.294 -5.932 1.000 62.151 86 VAL HHH C 1
ATOM 1420 O O . VAL B 2 86 ? 6.545 31.670 -6.619 1.000 61.545 86 VAL HHH O 1
ATOM 1433 N N . THR B 2 87 ? 8.690 30.872 -6.435 1.000 60.247 87 THR HHH N 1
ATOM 1434 C CA . THR B 2 87 ? 8.908 30.556 -7.872 1.000 59.369 87 THR HHH CA 1
ATOM 1435 C C . THR B 2 87 ? 9.436 29.124 -7.953 1.000 57.054 87 THR HHH C 1
ATOM 1436 O O . THR B 2 87 ? 9.776 28.544 -6.884 1.000 54.002 87 THR HHH O 1
ATOM 1447 N N . VAL B 2 88 ? 9.511 28.599 -9.176 1.000 55.788 88 VAL HHH N 1
ATOM 1448 C CA . VAL B 2 88 ? 10.036 27.237 -9.487 1.000 54.711 88 VAL HHH CA 1
ATOM 1449 C C . VAL B 2 88 ? 11.434 27.065 -8.859 1.000 53.147 88 VAL HHH C 1
ATOM 1450 O O . VAL B 2 88 ? 11.781 25.933 -8.508 1.000 54.474 88 VAL HHH O 1
ATOM 1463 N N . ALA B 2 89 ? 12.171 28.154 -8.640 1.000 54.461 89 ALA HHH N 1
ATOM 1464 C CA . ALA B 2 89 ? 13.511 28.164 -8.002 1.000 53.691 89 ALA HHH CA 1
ATOM 1465 C C . ALA B 2 89 ? 13.462 27.672 -6.544 1.000 52.066 89 ALA HHH C 1
ATOM 1466 O O . ALA B 2 89 ? 14.527 27.374 -6.018 1.000 52.066 89 ALA HHH O 1
ATOM 1473 N N . ASP B 2 90 ? 12.300 27.643 -5.886 1.000 51.248 90 ASP HHH N 1
ATOM 1474 C CA . ASP B 2 90 ? 12.191 27.352 -4.429 1.000 50.056 90 ASP HHH CA 1
ATOM 1475 C C . ASP B 2 90 ? 11.939 25.861 -4.146 1.000 48.014 90 ASP HHH C 1
ATOM 1476 O O . ASP B 2 90 ? 11.796 25.502 -2.956 1.000 46.541 90 ASP HHH O 1
ATOM 1485 N N . SER B 2 91 ? 11.908 25.009 -5.174 1.000 46.625 91 SER HHH N 1
ATOM 1486 C CA . SER B 2 91 ? 11.843 23.535 -5.000 1.000 46.426 91 SER HHH CA 1
ATOM 1487 C C . SER B 2 91 ? 13.084 23.130 -4.210 1.000 44.781 91 SER HHH C 1
ATOM 1488 O O . SER B 2 91 ? 14.177 23.468 -4.663 1.000 46.685 91 SER HHH O 1
ATOM 1496 N N . ALA B 2 92 ? 12.927 22.452 -3.077 1.000 43.413 92 ALA HHH N 1
ATOM 1497 C CA . ALA B 2 92 ? 14.070 22.104 -2.212 1.000 43.957 92 ALA HHH CA 1
ATOM 1498 C C . ALA B 2 92 ? 13.635 21.120 -1.125 1.000 43.792 92 ALA HHH C 1
ATOM 1499 O O . ALA B 2 92 ? 12.431 21.046 -0.789 1.000 45.909 92 ALA HHH O 1
ATOM 1506 N N . MET B 2 93 ? 14.606 20.428 -0.567 1.000 42.333 93 MET HHH N 1
ATOM 1507 C CA . MET B 2 93 ? 14.483 19.859 0.789 1.000 46.753 93 MET HHH CA 1
ATOM 1508 C C . MET B 2 93 ? 14.665 21.029 1.768 1.000 48.690 93 MET HHH C 1
ATOM 1509 O O . MET B 2 93 ? 15.659 21.769 1.618 1.000 48.593 93 MET HHH O 1
ATOM 1523 N N . TYR B 2 94 ? 13.736 21.203 2.711 1.000 50.827 94 TYR HHH N 1
ATOM 1524 C CA . TYR B 2 94 ? 13.802 22.227 3.784 1.000 52.424 94 TYR HHH CA 1
ATOM 1525 C C . TYR B 2 94 ? 14.086 21.513 5.107 1.000 54.326 94 TYR HHH C 1
ATOM 1526 O O . TYR B 2 94 ? 13.389 20.544 5.442 1.000 56.430 94 TYR HHH O 1
ATOM 1544 N N . TYR B 2 95 ? 15.105 21.975 5.825 1.000 54.140 95 TYR HHH N 1
ATOM 1545 C CA . TYR B 2 95 ? 15.521 21.406 7.122 1.000 55.182 95 TYR HHH CA 1
ATOM 1546 C C . TYR B 2 95 ? 15.397 22.468 8.214 1.000 59.326 95 TYR HHH C 1
ATOM 1547 O O . TYR B 2 95 ? 15.860 23.602 8.019 1.000 61.349 95 TYR HHH O 1
ATOM 1565 N N . CYS B 2 96 ? 14.804 22.064 9.332 1.000 62.245 96 CYS HHH N 1
ATOM 1566 C CA . CYS B 2 96 ? 14.791 22.746 10.643 1.000 66.661 96 CYS HHH CA 1
ATOM 1567 C C . CYS B 2 96 ? 16.138 22.479 11.334 1.000 65.593 96 CYS HHH C 1
ATOM 1568 O O . CYS B 2 96 ? 16.609 21.333 11.247 1.000 63.053 96 CYS HHH O 1
ATOM 1575 N N . VAL B 2 97 ? 16.765 23.485 11.961 1.000 66.196 97 VAL HHH N 1
ATOM 1576 C CA . VAL B 2 97 ? 18.056 23.294 12.690 1.000 65.958 97 VAL HHH CA 1
ATOM 1577 C C . VAL B 2 97 ? 17.996 24.000 14.036 1.000 69.094 97 VAL HHH C 1
ATOM 1578 O O . VAL B 2 97 ? 17.380 25.077 14.112 1.000 69.387 97 VAL HHH O 1
ATOM 1591 N N . ARG B 2 98 ? 18.643 23.402 15.039 1.000 71.397 98 ARG HHH N 1
ATOM 1592 C CA . ARG B 2 98 ? 19.031 24.087 16.297 1.000 74.681 98 ARG HHH CA 1
ATOM 1593 C C . ARG B 2 98 ? 20.449 24.637 16.131 1.000 74.553 98 ARG HHH C 1
ATOM 1594 O O . ARG B 2 98 ? 21.351 23.839 15.776 1.000 74.181 98 ARG HHH O 1
ATOM 1615 N N . ILE B 2 99 ? 20.646 25.921 16.437 1.000 75.774 99 ILE HHH N 1
ATOM 1616 C CA . ILE B 2 99 ? 21.922 26.646 16.181 1.000 76.518 99 ILE HHH CA 1
ATOM 1617 C C . ILE B 2 99 ? 22.476 27.248 17.474 1.000 80.128 99 ILE HHH C 1
ATOM 1618 O O . ILE B 2 99 ? 21.745 28.021 18.123 1.000 83.144 99 ILE HHH O 1
ATOM 1634 N N . ARG B 2 100 ? 23.745 26.969 17.787 1.000 81.754 100 ARG HHH N 1
ATOM 1635 C CA . ARG B 2 100 ? 24.523 27.738 18.797 1.000 83.203 100 ARG HHH CA 1
ATOM 1636 C C . ARG B 2 100 ? 24.982 29.023 18.114 1.000 81.990 100 ARG HHH C 1
ATOM 1637 O O . ARG B 2 100 ? 25.619 28.929 17.052 1.000 78.695 100 ARG HHH O 1
ATOM 1658 N N . GLY B 2 101 ? 24.664 30.171 18.711 1.000 84.661 101 GLY HHH N 1
ATOM 1659 C CA . GLY B 2 101 ? 24.906 31.497 18.116 1.000 84.157 101 GLY HHH CA 1
ATOM 1660 C C . GLY B 2 101 ? 26.268 32.047 18.494 1.000 85.176 101 GLY HHH C 1
ATOM 1661 O O . GLY B 2 101 ? 27.263 31.286 18.484 1.000 83.830 101 GLY HHH O 1
ATOM 1665 N N . GLY B 2 102 ? 26.307 33.341 18.804 1.000 87.025 102 GLY HHH N 1
ATOM 1666 C CA . GLY B 2 102 ? 27.552 34.102 18.990 1.000 88.969 102 GLY HHH CA 1
ATOM 1667 C C . GLY B 2 102 ? 28.503 33.906 17.824 1.000 87.057 102 GLY HHH C 1
ATOM 1668 O O . GLY B 2 102 ? 28.060 34.033 16.650 1.000 86.058 102 GLY HHH O 1
ATOM 1672 N N . SER B 2 103 ? 29.769 33.627 18.137 1.000 86.971 103 SER HHH N 1
ATOM 1673 C CA . SER B 2 103 ? 30.878 33.469 17.164 1.000 85.439 103 SER HHH CA 1
ATOM 1674 C C . SER B 2 103 ? 30.873 32.049 16.590 1.000 82.405 103 SER HHH C 1
ATOM 1675 O O . SER B 2 103 ? 31.451 31.867 15.503 1.000 81.652 103 SER HHH O 1
ATOM 1683 N N . SER B 2 104 ? 30.262 31.099 17.313 1.000 81.160 104 SER HHH N 1
ATOM 1684 C CA . SER B 2 104 ? 30.288 29.634 17.042 1.000 79.431 104 SER HHH CA 1
ATOM 1685 C C . SER B 2 104 ? 29.566 29.326 15.716 1.000 76.440 104 SER HHH C 1
ATOM 1686 O O . SER B 2 104 ? 30.258 28.958 14.738 1.000 74.479 104 SER HHH O 1
ATOM 1694 N N . ASN B 2 105 ? 28.238 29.475 15.679 1.000 74.475 105 ASN HHH N 1
ATOM 1695 C CA . ASN B 2 105 ? 27.421 29.191 14.472 1.000 73.175 105 ASN HHH CA 1
ATOM 1696 C C . ASN B 2 105 ? 27.673 27.730 14.056 1.000 70.090 105 ASN HHH C 1
ATOM 1697 O O . ASN B 2 105 ? 28.307 27.491 12.977 1.000 65.752 105 ASN HHH O 1
ATOM 1708 N N . TRP B 2 106 ? 27.273 26.799 14.934 1.000 69.382 106 TRP HHH N 1
ATOM 1709 C CA . TRP B 2 106 ? 27.130 25.362 14.604 1.000 66.774 106 TRP HHH CA 1
ATOM 1710 C C . TRP B 2 106 ? 25.659 24.967 14.688 1.000 65.177 106 TRP HHH C 1
ATOM 1711 O O . TRP B 2 106 ? 24.905 25.589 15.460 1.000 65.205 106 TRP HHH O 1
ATOM 1732 N N . LEU B 2 107 ? 25.308 23.981 13.865 1.000 62.631 107 LEU HHH N 1
ATOM 1733 C CA . LEU B 2 107 ? 23.942 23.490 13.590 1.000 61.827 107 LEU HHH CA 1
ATOM 1734 C C . LEU B 2 107 ? 23.877 22.034 14.049 1.000 63.304 107 LEU HHH C 1
ATOM 1735 O O . LEU B 2 107 ? 24.531 21.178 13.413 1.000 62.879 107 LEU HHH O 1
ATOM 1751 N N . ASP B 2 108 ? 23.165 21.754 15.135 1.000 65.949 108 ASP HHH N 1
ATOM 1752 C CA . ASP B 2 108 ? 23.012 20.374 15.663 1.000 66.732 108 ASP HHH CA 1
ATOM 1753 C C . ASP B 2 108 ? 21.901 20.371 16.703 1.000 69.524 108 ASP HHH C 1
ATOM 1754 O O . ASP B 2 108 ? 21.978 21.123 17.670 1.000 73.240 108 ASP HHH O 1
ATOM 1763 N N . PRO B 2 109 ? 20.862 19.518 16.566 1.000 69.320 109 PRO HHH N 1
ATOM 1764 C CA . PRO B 2 109 ? 20.720 18.617 15.419 1.000 66.454 109 PRO HHH CA 1
ATOM 1765 C C . PRO B 2 109 ? 19.954 19.236 14.242 1.000 63.366 109 PRO HHH C 1
ATOM 1766 O O . PRO B 2 109 ? 19.603 20.411 14.308 1.000 64.435 109 PRO HHH O 1
ATOM 1777 N N . TRP B 2 110 ? 19.739 18.417 13.208 1.000 60.100 110 TRP HHH N 1
ATOM 1778 C CA . TRP B 2 110 ? 18.921 18.695 12.000 1.000 57.595 110 TRP HHH CA 1
ATOM 1779 C C . TRP B 2 110 ? 17.669 17.825 12.059 1.000 58.851 110 TRP HHH C 1
ATOM 1780 O O . TRP B 2 110 ? 17.758 16.720 12.644 1.000 61.461 110 TRP HHH O 1
ATOM 1801 N N . GLY B 2 111 ? 16.567 18.298 11.473 1.000 57.728 111 GLY HHH N 1
ATOM 1802 C CA . GLY B 2 111 ? 15.374 17.477 11.217 1.000 58.691 111 GLY HHH CA 1
ATOM 1803 C C . GLY B 2 111 ? 15.612 16.563 10.019 1.000 57.507 111 GLY HHH C 1
ATOM 1804 O O . GLY B 2 111 ? 16.595 16.733 9.307 1.000 55.611 111 GLY HHH O 1
ATOM 1808 N N . PRO B 2 112 ? 14.767 15.530 9.787 1.000 59.366 112 PRO HHH N 1
ATOM 1809 C CA . PRO B 2 112 ? 14.958 14.626 8.649 1.000 57.343 112 PRO HHH CA 1
ATOM 1810 C C . PRO B 2 112 ? 14.831 15.364 7.314 1.000 55.475 112 PRO HHH C 1
ATOM 1811 O O . PRO B 2 112 ? 15.436 14.921 6.338 1.000 52.751 112 PRO HHH O 1
ATOM 1822 N N . GLY B 2 113 ? 14.046 16.446 7.320 1.000 55.954 113 GLY HHH N 1
ATOM 1823 C CA . GLY B 2 113 ? 13.817 17.330 6.162 1.000 55.950 113 GLY HHH CA 1
ATOM 1824 C C . GLY B 2 113 ? 12.459 17.084 5.537 1.000 55.072 113 GLY HHH C 1
ATOM 1825 O O . GLY B 2 113 ? 11.876 16.055 5.801 1.000 56.076 113 GLY HHH O 1
ATOM 1829 N N . ILE B 2 114 ? 11.965 18.015 4.737 1.000 55.224 114 ILE HHH N 1
ATOM 1830 C CA . ILE B 2 114 ? 10.704 17.839 3.969 1.000 54.876 114 ILE HHH CA 1
ATOM 1831 C C . ILE B 2 114 ? 10.924 18.350 2.547 1.000 52.153 114 ILE HHH C 1
ATOM 1832 O O . ILE B 2 114 ? 11.467 19.456 2.390 1.000 52.115 114 ILE HHH O 1
ATOM 1848 N N . VAL B 2 115 ? 10.554 17.521 1.575 1.000 51.070 115 VAL HHH N 1
ATOM 1849 C CA . VAL B 2 115 ? 10.632 17.784 0.114 1.000 51.052 115 VAL HHH CA 1
ATOM 1850 C C . VAL B 2 115 ? 9.539 18.800 -0.193 1.000 53.170 115 VAL HHH C 1
ATOM 1851 O O . VAL B 2 115 ? 8.385 18.572 0.227 1.000 55.398 115 VAL HHH O 1
ATOM 1864 N N . VAL B 2 116 ? 9.899 19.894 -0.858 1.000 51.667 116 VAL HHH N 1
ATOM 1865 C CA . VAL B 2 116 ? 8.904 20.871 -1.359 1.000 51.830 116 VAL HHH CA 1
ATOM 1866 C C . VAL B 2 116 ? 9.149 21.065 -2.847 1.000 49.492 116 VAL HHH C 1
ATOM 1867 O O . VAL B 2 116 ? 10.281 21.416 -3.227 1.000 48.973 116 VAL HHH O 1
ATOM 1880 N N . THR B 2 117 ? 8.111 20.814 -3.635 1.000 48.977 117 THR HHH N 1
ATOM 1881 C CA . THR B 2 117 ? 8.101 21.014 -5.093 1.000 49.351 117 THR HHH CA 1
ATOM 1882 C C . THR B 2 117 ? 7.300 22.284 -5.355 1.000 51.658 117 THR HHH C 1
ATOM 1883 O O . THR B 2 117 ? 6.174 22.401 -4.817 1.000 53.163 117 THR HHH O 1
ATOM 1894 N N . ALA B 2 118 ? 7.889 23.204 -6.112 1.000 50.970 118 ALA HHH N 1
ATOM 1895 C CA . ALA B 2 118 ? 7.251 24.459 -6.563 1.000 52.450 118 ALA HHH CA 1
ATOM 1896 C C . ALA B 2 118 ? 6.949 24.324 -8.056 1.000 51.430 118 ALA HHH C 1
ATOM 1897 O O . ALA B 2 118 ? 7.907 24.443 -8.864 1.000 49.408 118 ALA HHH O 1
ATOM 1904 N N . SER B 2 119 ? 5.683 24.057 -8.403 1.000 52.496 119 SER HHH N 1
ATOM 1905 C CA . SER B 2 119 ? 5.196 23.929 -9.804 1.000 51.590 119 SER HHH CA 1
ATOM 1906 C C . SER B 2 119 ? 3.705 24.266 -9.890 1.000 53.377 119 SER HHH C 1
ATOM 1907 O O . SER B 2 119 ? 2.993 24.014 -8.884 1.000 51.997 119 SER HHH O 1
ATOM 1915 N N . SER B 2 120 ? 3.285 24.785 -11.056 1.000 55.060 120 SER HHH N 1
ATOM 1916 C CA . SER B 2 120 ? 1.882 25.114 -11.457 1.000 59.380 120 SER HHH CA 1
ATOM 1917 C C . SER B 2 120 ? 1.233 23.903 -12.145 1.000 57.824 120 SER HHH C 1
ATOM 1918 O O . SER B 2 120 ? 0.005 23.861 -12.262 1.000 60.692 120 SER HHH O 1
ATOM 1926 N N . ALA B 2 121 ? 2.038 22.937 -12.563 1.000 56.431 121 ALA HHH N 1
ATOM 1927 C CA . ALA B 2 121 ? 1.608 21.745 -13.332 1.000 54.851 121 ALA HHH CA 1
ATOM 1928 C C . ALA B 2 121 ? 0.439 21.025 -12.655 1.000 53.987 121 ALA HHH C 1
ATOM 1929 O O . ALA B 2 121 ? 0.517 20.714 -11.460 1.000 54.959 121 ALA HHH O 1
ATOM 1936 N N . LYS B 2 122 ? -0.595 20.737 -13.430 1.000 55.657 122 LYS HHH N 1
ATOM 1937 C CA . LYS B 2 122 ? -1.533 19.620 -13.167 1.000 57.354 122 LYS HHH CA 1
ATOM 1938 C C . LYS B 2 122 ? -0.876 18.362 -13.730 1.000 55.046 122 LYS HHH C 1
ATOM 1939 O O . LYS B 2 122 ? 0.146 18.511 -14.437 1.000 53.399 122 LYS HHH O 1
ATOM 1958 N N . THR B 2 123 ? -1.419 17.181 -13.431 1.000 54.441 123 THR HHH N 1
ATOM 1959 C CA . THR B 2 123 ? -0.993 15.893 -14.046 1.000 52.730 123 THR HHH CA 1
ATOM 1960 C C . THR B 2 123 ? -0.758 16.095 -15.546 1.000 52.446 123 THR HHH C 1
ATOM 1961 O O . THR B 2 123 ? -1.604 16.689 -16.166 1.000 54.072 123 THR HHH O 1
ATOM 1972 N N . THR B 2 124 ? 0.400 15.694 -16.077 1.000 51.933 124 THR HHH N 1
ATOM 1973 C CA . THR B 2 124 ? 0.831 15.994 -17.467 1.000 49.998 124 THR HHH CA 1
ATOM 1974 C C . THR B 2 124 ? 1.626 14.804 -18.003 1.000 48.396 124 THR HHH C 1
ATOM 1975 O O . THR B 2 124 ? 2.617 14.393 -17.394 1.000 47.220 124 THR HHH O 1
ATOM 1986 N N . PRO B 2 125 ? 1.220 14.214 -19.153 1.000 46.711 125 PRO HHH N 1
ATOM 1987 C CA . PRO B 2 125 ? 1.973 13.116 -19.762 1.000 44.824 125 PRO HHH CA 1
ATOM 1988 C C . PRO B 2 125 ? 3.203 13.683 -20.441 1.000 42.984 125 PRO HHH C 1
ATOM 1989 O O . PRO B 2 125 ? 3.238 14.841 -20.812 1.000 45.335 125 PRO HHH O 1
ATOM 2000 N N . PRO B 2 126 ? 4.285 12.909 -20.575 1.000 43.364 126 PRO HHH N 1
ATOM 2001 C CA . PRO B 2 126 ? 5.488 13.413 -21.226 1.000 41.778 126 PRO HHH CA 1
ATOM 2002 C C . PRO B 2 126 ? 5.380 13.437 -22.755 1.000 42.124 126 PRO HHH C 1
ATOM 2003 O O . PRO B 2 126 ? 4.655 12.650 -23.299 1.000 42.889 126 PRO HHH O 1
ATOM 2014 N N . SER B 2 127 ? 6.169 14.287 -23.395 1.000 41.669 127 SER HHH N 1
ATOM 2015 C CA . SER B 2 127 ? 6.538 14.192 -24.827 1.000 41.373 127 SER HHH CA 1
ATOM 2016 C C . SER B 2 127 ? 7.802 13.341 -24.910 1.000 39.906 127 SER HHH C 1
ATOM 2017 O O . SER B 2 127 ? 8.676 13.518 -24.073 1.000 40.148 127 SER HHH O 1
ATOM 2025 N N . VAL B 2 128 ? 7.868 12.439 -25.871 1.000 39.860 128 VAL HHH N 1
ATOM 2026 C CA . VAL B 2 128 ? 8.976 11.464 -25.999 1.000 40.822 128 VAL HHH CA 1
ATOM 2027 C C . VAL B 2 128 ? 9.631 11.710 -27.350 1.000 43.329 128 VAL HHH C 1
ATOM 2028 O O . VAL B 2 128 ? 8.938 11.570 -28.374 1.000 44.601 128 VAL HHH O 1
ATOM 2041 N N . TYR B 2 129 ? 10.911 12.060 -27.347 1.000 44.313 129 TYR HHH N 1
ATOM 2042 C CA . TYR B 2 129 ? 11.645 12.393 -28.590 1.000 46.622 129 TYR HHH CA 1
ATOM 2043 C C . TYR B 2 129 ? 12.764 11.389 -28.801 1.000 47.903 129 TYR HHH C 1
ATOM 2044 O O . TYR B 2 129 ? 13.483 11.021 -27.872 1.000 48.213 129 TYR HHH O 1
ATOM 2062 N N . PRO B 2 130 ? 12.896 10.862 -30.032 1.000 50.777 130 PRO HHH N 1
ATOM 2063 C CA . PRO B 2 130 ? 13.957 9.904 -30.330 1.000 51.851 130 PRO HHH CA 1
ATOM 2064 C C . PRO B 2 130 ? 15.325 10.601 -30.374 1.000 52.426 130 PRO HHH C 1
ATOM 2065 O O . PRO B 2 130 ? 15.413 11.740 -30.798 1.000 56.906 130 PRO HHH O 1
ATOM 2076 N N . LEU B 2 131 ? 16.333 9.918 -29.847 1.000 51.158 131 LEU HHH N 1
ATOM 2077 C CA . LEU B 2 131 ? 17.759 10.296 -29.928 1.000 52.476 131 LEU HHH CA 1
ATOM 2078 C C . LEU B 2 131 ? 18.424 9.283 -30.861 1.000 52.941 131 LEU HHH C 1
ATOM 2079 O O . LEU B 2 131 ? 18.659 8.146 -30.440 1.000 53.058 131 LEU HHH O 1
ATOM 2095 N N . ALA B 2 132 ? 18.610 9.659 -32.118 1.000 53.968 132 ALA HHH N 1
ATOM 2096 C CA . ALA B 2 132 ? 19.456 8.946 -33.088 1.000 56.709 132 ALA HHH CA 1
ATOM 2097 C C . ALA B 2 132 ? 20.791 9.681 -33.188 1.000 58.917 132 ALA HHH C 1
ATOM 2098 O O . ALA B 2 132 ? 20.842 10.888 -32.995 1.000 58.583 132 ALA HHH O 1
ATOM 2105 N N . PRO B 2 133 ? 21.919 8.984 -33.447 1.000 63.241 133 PRO HHH N 1
ATOM 2106 C CA . PRO B 2 133 ? 23.200 9.650 -33.683 1.000 66.025 133 PRO HHH CA 1
ATOM 2107 C C . PRO B 2 133 ? 23.089 10.617 -34.865 1.000 69.467 133 PRO HHH C 1
ATOM 2108 O O . PRO B 2 133 ? 22.385 10.319 -35.800 1.000 69.398 133 PRO HHH O 1
ATOM 2119 N N . GLY B 2 134 ? 23.765 11.756 -34.771 1.000 74.328 134 GLY HHH N 1
ATOM 2120 C CA . GLY B 2 134 ? 23.773 12.769 -35.838 1.000 81.088 134 GLY HHH CA 1
ATOM 2121 C C . GLY B 2 134 ? 24.761 12.400 -36.925 1.000 88.104 134 GLY HHH C 1
ATOM 2122 O O . GLY B 2 134 ? 25.385 11.318 -36.811 1.000 87.037 134 GLY HHH O 1
ATOM 2126 N N . CYS B 2 135 ? 24.894 13.259 -37.942 1.000 95.525 135 CYS HHH N 1
ATOM 2127 C CA . CYS B 2 135 ? 26.110 13.344 -38.790 1.000 101.680 135 CYS HHH CA 1
ATOM 2128 C C . CYS B 2 135 ? 27.315 13.208 -37.839 1.000 101.581 135 CYS HHH C 1
ATOM 2129 O O . CYS B 2 135 ? 27.378 13.985 -36.847 1.000 97.253 135 CYS HHH O 1
ATOM 2137 N N . GLY B 2 136 ? 28.188 12.221 -38.073 1.000 101.750 136 GLY HHH N 1
ATOM 2138 C CA . GLY B 2 136 ? 29.268 11.852 -37.136 1.000 101.713 136 GLY HHH CA 1
ATOM 2139 C C . GLY B 2 136 ? 30.004 10.598 -37.576 1.000 103.484 136 GLY HHH C 1
ATOM 2140 O O . GLY B 2 136 ? 30.435 10.555 -38.740 1.000 105.082 136 GLY HHH O 1
ATOM 2144 N N . ASP B 2 137 ? 30.133 9.611 -36.682 1.000 102.411 137 ASP HHH N 1
ATOM 2145 C CA . ASP B 2 137 ? 30.967 8.394 -36.890 1.000 104.157 137 ASP HHH CA 1
ATOM 2146 C C . ASP B 2 137 ? 30.082 7.185 -37.237 1.000 103.474 137 ASP HHH C 1
ATOM 2147 O O . ASP B 2 137 ? 29.651 6.467 -36.289 1.000 97.547 137 ASP HHH O 1
ATOM 2156 N N . THR B 2 138 ? 29.872 6.952 -38.548 1.000 107.139 138 THR HHH N 1
ATOM 2157 C CA . THR B 2 138 ? 29.143 5.788 -39.146 1.000 106.068 138 THR HHH CA 1
ATOM 2158 C C . THR B 2 138 ? 30.142 4.662 -39.470 1.000 105.020 138 THR HHH C 1
ATOM 2159 O O . THR B 2 138 ? 29.928 3.980 -40.499 1.000 107.047 138 THR HHH O 1
ATOM 2170 N N . THR B 2 139 ? 31.192 4.473 -38.652 1.000 100.512 139 THR HHH N 1
ATOM 2171 C CA . THR B 2 139 ? 32.191 3.374 -38.815 1.000 100.975 139 THR HHH CA 1
ATOM 2172 C C . THR B 2 139 ? 32.430 2.634 -37.480 1.000 98.182 139 THR HHH C 1
ATOM 2173 O O . THR B 2 139 ? 33.240 1.681 -37.500 1.000 99.795 139 THR HHH O 1
ATOM 2184 N N . GLY B 2 140 ? 31.727 2.997 -36.389 1.000 93.705 140 GLY HHH N 1
ATOM 2185 C CA . GLY B 2 140 ? 31.788 2.317 -35.076 1.000 90.229 140 GLY HHH CA 1
ATOM 2186 C C . GLY B 2 140 ? 31.197 0.908 -35.101 1.000 89.465 140 GLY HHH C 1
ATOM 2187 O O . GLY B 2 140 ? 30.409 0.591 -36.028 1.000 88.123 140 GLY HHH O 1
ATOM 2191 N N . SER B 2 141 ? 31.555 0.077 -34.114 1.000 88.183 141 SER HHH N 1
ATOM 2192 C CA . SER B 2 141 ? 31.075 -1.324 -33.941 1.000 86.767 141 SER HHH CA 1
ATOM 2193 C C . SER B 2 141 ? 29.798 -1.338 -33.083 1.000 81.463 141 SER HHH C 1
ATOM 2194 O O . SER B 2 141 ? 28.922 -2.207 -33.289 1.000 78.894 141 SER HHH O 1
ATOM 2202 N N . SER B 2 142 ? 29.716 -0.409 -32.134 1.000 77.983 142 SER HHH N 1
ATOM 2203 C CA . SER B 2 142 ? 28.551 -0.181 -31.245 1.000 74.599 142 SER HHH CA 1
ATOM 2204 C C . SER B 2 142 ? 27.816 1.096 -31.679 1.000 72.417 142 SER HHH C 1
ATOM 2205 O O . SER B 2 142 ? 28.476 2.008 -32.208 1.000 73.526 142 SER HHH O 1
ATOM 2213 N N . VAL B 2 143 ? 26.496 1.170 -31.493 1.000 69.208 143 VAL HHH N 1
ATOM 2214 C CA . VAL B 2 143 ? 25.729 2.435 -31.702 1.000 66.957 143 VAL HHH CA 1
ATOM 2215 C C . VAL B 2 143 ? 24.781 2.639 -30.521 1.000 62.526 143 VAL HHH C 1
ATOM 2216 O O . VAL B 2 143 ? 24.192 1.649 -30.070 1.000 62.259 143 VAL HHH O 1
ATOM 2229 N N . THR B 2 144 ? 24.664 3.882 -30.043 1.000 58.596 144 THR HHH N 1
ATOM 2230 C CA . THR B 2 144 ? 23.850 4.262 -28.864 1.000 53.997 144 THR HHH CA 1
ATOM 2231 C C . THR B 2 144 ? 22.660 5.103 -29.314 1.000 51.550 144 THR HHH C 1
ATOM 2232 O O . THR B 2 144 ? 22.867 6.084 -30.014 1.000 51.119 144 THR HHH O 1
ATOM 2243 N N . LEU B 2 145 ? 21.459 4.682 -28.936 1.000 50.801 145 LEU HHH N 1
ATOM 2244 C CA . LEU B 2 145 ? 20.178 5.368 -29.257 1.000 50.665 145 LEU HHH CA 1
ATOM 2245 C C . LEU B 2 145 ? 19.564 5.816 -27.943 1.000 46.645 145 LEU HHH C 1
ATOM 2246 O O . LEU B 2 145 ? 20.057 5.395 -26.920 1.000 45.192 145 LEU HHH O 1
ATOM 2262 N N . GLY B 2 146 ? 18.540 6.647 -27.987 1.000 46.402 146 GLY HHH N 1
ATOM 2263 C CA . GLY B 2 146 ? 17.985 7.239 -26.758 1.000 46.744 146 GLY HHH CA 1
ATOM 2264 C C . GLY B 2 146 ? 16.571 7.751 -26.936 1.000 46.191 146 GLY HHH C 1
ATOM 2265 O O . GLY B 2 146 ? 16.095 7.812 -28.090 1.000 46.076 146 GLY HHH O 1
ATOM 2269 N N . CYS B 2 147 ? 15.925 8.034 -25.800 1.000 46.394 147 CYS HHH N 1
ATOM 2270 C CA . CYS B 2 147 ? 14.585 8.648 -25.663 1.000 47.747 147 CYS HHH CA 1
ATOM 2271 C C . CYS B 2 147 ? 14.734 9.820 -24.707 1.000 45.980 147 CYS HHH C 1
ATOM 2272 O O . CYS B 2 147 ? 15.367 9.642 -23.652 1.000 44.186 147 CYS HHH O 1
ATOM 2279 N N . LEU B 2 148 ? 14.282 10.993 -25.132 1.000 45.058 148 LEU HHH N 1
ATOM 2280 C CA . LEU B 2 148 ? 14.202 12.175 -24.242 1.000 43.559 148 LEU HHH CA 1
ATOM 2281 C C . LEU B 2 148 ? 12.749 12.266 -23.798 1.000 43.014 148 LEU HHH C 1
ATOM 2282 O O . LEU B 2 148 ? 11.873 12.271 -24.660 1.000 44.169 148 LEU HHH O 1
ATOM 2298 N N . VAL B 2 149 ? 12.526 12.220 -22.493 1.000 42.949 149 VAL HHH N 1
ATOM 2299 C CA . VAL B 2 149 ? 11.187 12.114 -21.858 1.000 41.076 149 VAL HHH CA 1
ATOM 2300 C C . VAL B 2 149 ? 10.963 13.416 -21.101 1.000 42.234 149 VAL HHH C 1
ATOM 2301 O O . VAL B 2 149 ? 11.491 13.550 -19.973 1.000 39.496 149 VAL HHH O 1
ATOM 2314 N N . LYS B 2 150 ? 10.268 14.345 -21.761 1.000 44.744 150 LYS HHH N 1
ATOM 2315 C CA . LYS B 2 150 ? 10.234 15.800 -21.441 1.000 48.534 150 LYS HHH CA 1
ATOM 2316 C C . LYS B 2 150 ? 8.818 16.226 -21.015 1.000 46.901 150 LYS HHH C 1
ATOM 2317 O O . LYS B 2 150 ? 7.814 15.832 -21.695 1.000 45.185 150 LYS HHH O 1
ATOM 2336 N N . GLY B 2 151 ? 8.746 17.010 -19.939 1.000 43.853 151 GLY HHH N 1
ATOM 2337 C CA . GLY B 2 151 ? 7.588 17.860 -19.620 1.000 45.187 151 GLY HHH CA 1
ATOM 2338 C C . GLY B 2 151 ? 6.466 17.091 -18.951 1.000 44.774 151 GLY HHH C 1
ATOM 2339 O O . GLY B 2 151 ? 5.302 17.440 -19.185 1.000 48.073 151 GLY HHH O 1
ATOM 2343 N N . TYR B 2 152 ? 6.781 16.128 -18.092 1.000 44.356 152 TYR HHH N 1
ATOM 2344 C CA . TYR B 2 152 ? 5.754 15.355 -17.347 1.000 46.337 152 TYR HHH CA 1
ATOM 2345 C C . TYR B 2 152 ? 5.645 15.824 -15.899 1.000 46.931 152 TYR HHH C 1
ATOM 2346 O O . TYR B 2 152 ? 6.566 16.459 -15.355 1.000 47.075 152 TYR HHH O 1
ATOM 2364 N N . PHE B 2 153 ? 4.508 15.495 -15.298 1.000 49.243 153 PHE HHH N 1
ATOM 2365 C CA . PHE B 2 153 ? 4.180 15.774 -13.881 1.000 50.824 153 PHE HHH CA 1
ATOM 2366 C C . PHE B 2 153 ? 3.015 14.878 -13.479 1.000 53.287 153 PHE HHH C 1
ATOM 2367 O O . PHE B 2 153 ? 2.069 14.695 -14.251 1.000 53.310 153 PHE HHH O 1
ATOM 2384 N N . PRO B 2 154 ? 3.085 14.223 -12.305 1.000 55.148 154 PRO HHH N 1
ATOM 2385 C CA . PRO B 2 154 ? 4.274 14.243 -11.454 1.000 55.998 154 PRO HHH CA 1
ATOM 2386 C C . PRO B 2 154 ? 5.209 13.086 -11.843 1.000 54.611 154 PRO HHH C 1
ATOM 2387 O O . PRO B 2 154 ? 4.971 12.477 -12.883 1.000 53.360 154 PRO HHH O 1
ATOM 2398 N N . GLU B 2 155 ? 6.180 12.758 -10.981 1.000 55.225 155 GLU HHH N 1
ATOM 2399 C CA . GLU B 2 155 ? 6.969 11.503 -11.094 1.000 57.028 155 GLU HHH CA 1
ATOM 2400 C C . GLU B 2 155 ? 6.044 10.327 -10.773 1.000 57.135 155 GLU HHH C 1
ATOM 2401 O O . GLU B 2 155 ? 4.995 10.514 -10.166 1.000 57.928 155 GLU HHH O 1
ATOM 2413 N N . SER B 2 156 ? 6.397 9.117 -11.224 1.000 56.932 156 SER HHH N 1
ATOM 2414 C CA . SER B 2 156 ? 7.548 8.869 -12.073 1.000 56.333 156 SER HHH CA 1
ATOM 2415 C C . SER B 2 156 ? 7.108 8.213 -13.395 1.000 52.677 156 SER HHH C 1
ATOM 2416 O O . SER B 2 156 ? 5.876 8.029 -13.620 1.000 49.063 156 SER HHH O 1
ATOM 2424 N N . VAL B 2 157 ? 8.093 7.914 -14.247 1.000 49.206 157 VAL HHH N 1
ATOM 2425 C CA . VAL B 2 157 ? 7.937 7.209 -15.549 1.000 50.994 157 VAL HHH CA 1
ATOM 2426 C C . VAL B 2 157 ? 8.796 5.945 -15.511 1.000 49.859 157 VAL HHH C 1
ATOM 2427 O O . VAL B 2 157 ? 9.768 5.919 -14.763 1.000 50.742 157 VAL HHH O 1
ATOM 2440 N N . THR B 2 158 ? 8.466 4.974 -16.347 1.000 49.665 158 THR HHH N 1
ATOM 2441 C CA . THR B 2 158 ? 9.273 3.759 -16.606 1.000 50.683 158 THR HHH CA 1
ATOM 2442 C C . THR B 2 158 ? 9.618 3.765 -18.096 1.000 49.388 158 THR HHH C 1
ATOM 2443 O O . THR B 2 158 ? 8.710 3.978 -18.890 1.000 52.039 158 THR HHH O 1
ATOM 2454 N N . VAL B 2 159 ? 10.880 3.546 -18.457 1.000 51.382 159 VAL HHH N 1
ATOM 2455 C CA . VAL B 2 159 ? 11.326 3.378 -19.866 1.000 50.434 159 VAL HHH CA 1
ATOM 2456 C C . VAL B 2 159 ? 11.783 1.927 -20.048 1.000 50.549 159 VAL HHH C 1
ATOM 2457 O O . VAL B 2 159 ? 12.742 1.530 -19.427 1.000 50.626 159 VAL HHH O 1
ATOM 2470 N N . THR B 2 160 ? 11.111 1.215 -20.937 1.000 51.237 160 THR HHH N 1
ATOM 2471 C CA . THR B 2 160 ? 11.405 -0.150 -21.412 1.000 53.974 160 THR HHH CA 1
ATOM 2472 C C . THR B 2 160 ? 11.933 -0.041 -22.845 1.000 53.870 160 THR HHH C 1
ATOM 2473 O O . THR B 2 160 ? 11.323 0.702 -23.622 1.000 53.179 160 THR HHH O 1
ATOM 2484 N N . TRP B 2 161 ? 12.979 -0.783 -23.205 1.000 54.010 161 TRP HHH N 1
ATOM 2485 C CA . TRP B 2 161 ? 13.507 -0.840 -24.591 1.000 55.405 161 TRP HHH CA 1
ATOM 2486 C C . TRP B 2 161 ? 13.243 -2.210 -25.214 1.000 60.109 161 TRP HHH C 1
ATOM 2487 O O . TRP B 2 161 ? 13.656 -3.204 -24.610 1.000 63.376 161 TRP HHH O 1
ATOM 2508 N N . ASN B 2 162 ? 12.668 -2.256 -26.418 1.000 66.148 162 ASN HHH N 1
ATOM 2509 C CA . ASN B 2 162 ? 12.437 -3.510 -27.186 1.000 73.160 162 ASN HHH CA 1
ATOM 2510 C C . ASN B 2 162 ? 11.596 -4.496 -26.354 1.000 77.998 162 ASN HHH C 1
ATOM 2511 O O . ASN B 2 162 ? 11.795 -5.714 -26.519 1.000 83.125 162 ASN HHH O 1
ATOM 2522 N N . SER B 2 163 ? 10.697 -3.994 -25.495 1.000 81.147 163 SER HHH N 1
ATOM 2523 C CA . SER B 2 163 ? 9.876 -4.779 -24.528 1.000 84.209 163 SER HHH CA 1
ATOM 2524 C C . SER B 2 163 ? 10.761 -5.595 -23.562 1.000 85.179 163 SER HHH C 1
ATOM 2525 O O . SER B 2 163 ? 10.385 -6.748 -23.253 1.000 90.585 163 SER HHH O 1
ATOM 2533 N N . GLY B 2 164 ? 11.875 -5.025 -23.081 1.000 82.285 164 GLY HHH N 1
ATOM 2534 C CA . GLY B 2 164 ? 12.916 -5.734 -22.306 1.000 79.274 164 GLY HHH CA 1
ATOM 2535 C C . GLY B 2 164 ? 13.625 -6.780 -23.154 1.000 78.912 164 GLY HHH C 1
ATOM 2536 O O . GLY B 2 164 ? 14.860 -6.875 -23.037 1.000 77.258 164 GLY HHH O 1
ATOM 2540 N N . SER B 2 169 ? 22.380 -3.163 -22.675 1.000 63.174 169 SER HHH N 1
ATOM 2541 C CA . SER B 2 169 ? 23.138 -1.975 -22.200 1.000 64.061 169 SER HHH CA 1
ATOM 2542 C C . SER B 2 169 ? 22.214 -0.751 -22.132 1.000 59.175 169 SER HHH C 1
ATOM 2543 O O . SER B 2 169 ? 22.386 0.173 -22.947 1.000 56.891 169 SER HHH O 1
ATOM 2551 N N . VAL B 2 170 ? 21.277 -0.743 -21.184 1.000 55.497 170 VAL HHH N 1
ATOM 2552 C CA . VAL B 2 170 ? 20.357 0.406 -20.951 1.000 53.849 170 VAL HHH CA 1
ATOM 2553 C C . VAL B 2 170 ? 20.995 1.281 -19.879 1.000 51.395 170 VAL HHH C 1
ATOM 2554 O O . VAL B 2 170 ? 21.519 0.739 -18.919 1.000 53.485 170 VAL HHH O 1
ATOM 2567 N N . HIS B 2 171 ? 20.971 2.587 -20.071 1.000 49.810 171 HIS HHH N 1
ATOM 2568 C CA . HIS B 2 171 ? 21.323 3.587 -19.038 1.000 48.991 171 HIS HHH CA 1
ATOM 2569 C C . HIS B 2 171 ? 20.070 4.431 -18.824 1.000 50.184 171 HIS HHH C 1
ATOM 2570 O O . HIS B 2 171 ? 19.516 4.896 -19.829 1.000 52.952 171 HIS HHH O 1
ATOM 2585 N N . THR B 2 172 ? 19.575 4.534 -17.593 1.000 51.650 172 THR HHH N 1
ATOM 2586 C CA . THR B 2 172 ? 18.343 5.285 -17.256 1.000 51.137 172 THR HHH CA 1
ATOM 2587 C C . THR B 2 172 ? 18.777 6.444 -16.363 1.000 51.779 172 THR HHH C 1
ATOM 2588 O O . THR B 2 172 ? 19.146 6.194 -15.212 1.000 57.612 172 THR HHH O 1
ATOM 2599 N N . PHE B 2 173 ? 18.823 7.658 -16.916 1.000 49.265 173 PHE HHH N 1
ATOM 2600 C CA . PHE B 2 173 ? 19.286 8.886 -16.224 1.000 48.578 173 PHE HHH CA 1
ATOM 2601 C C . PHE B 2 173 ? 18.160 9.383 -15.329 1.000 48.653 173 PHE HHH C 1
ATOM 2602 O O . PHE B 2 173 ? 17.000 9.173 -15.638 1.000 50.907 173 PHE HHH O 1
ATOM 2619 N N . PRO B 2 174 ? 18.459 9.988 -14.159 1.000 49.941 174 PRO HHH N 1
ATOM 2620 C CA . PRO B 2 174 ? 17.407 10.446 -13.258 1.000 48.247 174 PRO HHH CA 1
ATOM 2621 C C . PRO B 2 174 ? 16.785 11.767 -13.734 1.000 46.828 174 PRO HHH C 1
ATOM 2622 O O . PRO B 2 174 ? 17.417 12.530 -14.429 1.000 52.173 174 PRO HHH O 1
ATOM 2633 N N . ALA B 2 175 ? 15.569 12.021 -13.286 1.000 45.352 175 ALA HHH N 1
ATOM 2634 C CA . ALA B 2 175 ? 14.729 13.182 -13.643 1.000 45.738 175 ALA HHH CA 1
ATOM 2635 C C . ALA B 2 175 ? 15.341 14.498 -13.133 1.000 47.911 175 ALA HHH C 1
ATOM 2636 O O . ALA B 2 175 ? 16.025 14.466 -12.124 1.000 49.251 175 ALA HHH O 1
ATOM 2643 N N . LEU B 2 176 ? 15.046 15.600 -13.820 1.000 47.976 176 LEU HHH N 1
ATOM 2644 C CA . LEU B 2 176 ? 15.349 17.003 -13.436 1.000 55.179 176 LEU HHH CA 1
ATOM 2645 C C . LEU B 2 176 ? 14.038 17.769 -13.402 1.000 54.205 176 LEU HHH C 1
ATOM 2646 O O . LEU B 2 176 ? 13.225 17.540 -14.303 1.000 52.395 176 LEU HHH O 1
ATOM 2662 N N . LEU B 2 177 ? 13.928 18.714 -12.487 1.000 55.275 177 LEU HHH N 1
ATOM 2663 C CA . LEU B 2 177 ? 12.868 19.747 -12.472 1.000 59.396 177 LEU HHH CA 1
ATOM 2664 C C . LEU B 2 177 ? 13.356 20.905 -13.342 1.000 61.698 177 LEU HHH C 1
ATOM 2665 O O . LEU B 2 177 ? 14.296 21.562 -12.912 1.000 63.501 177 LEU HHH O 1
ATOM 2681 N N . GLN B 2 178 ? 12.822 21.023 -14.567 1.000 67.718 178 GLN HHH N 1
ATOM 2682 C CA . GLN B 2 178 ? 13.001 22.142 -15.542 1.000 68.304 178 GLN HHH CA 1
ATOM 2683 C C . GLN B 2 178 ? 11.671 22.902 -15.542 1.000 68.156 178 GLN HHH C 1
ATOM 2684 O O . GLN B 2 178 ? 10.637 22.259 -15.818 1.000 59.689 17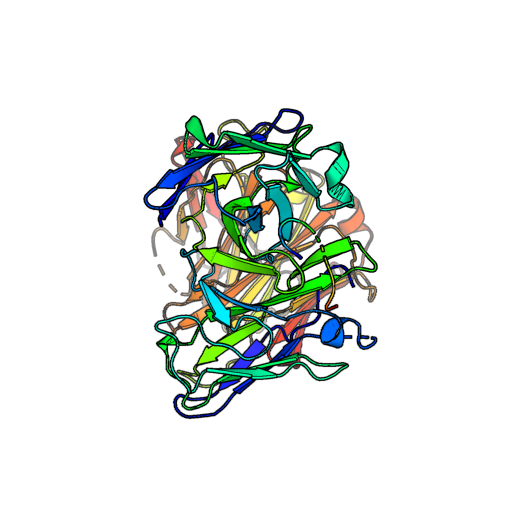8 GLN HHH O 1
ATOM 2698 N N . SER B 2 179 ? 11.726 24.206 -15.243 1.000 71.626 179 SER HHH N 1
ATOM 2699 C CA . SER B 2 179 ? 10.617 25.116 -14.838 1.000 69.356 179 SER HHH CA 1
ATOM 2700 C C . SER B 2 179 ? 9.273 24.389 -14.707 1.000 62.556 179 SER HHH C 1
ATOM 2701 O O . SER B 2 179 ? 8.426 24.570 -15.577 1.000 61.622 179 SER HHH O 1
ATOM 2709 N N . GLY B 2 180 ? 9.097 23.617 -13.629 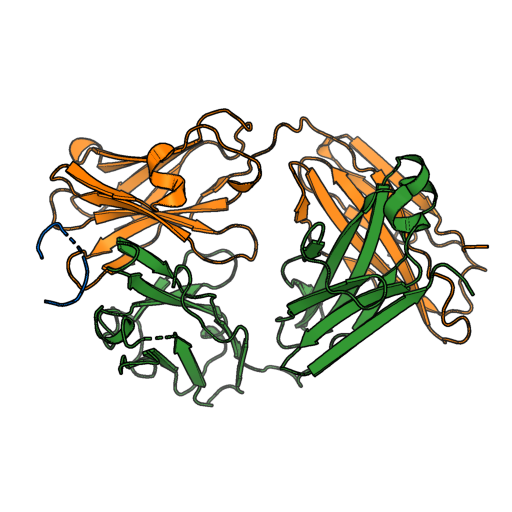1.000 61.640 180 GLY HHH N 1
ATOM 2710 C CA . GLY B 2 180 ? 7.795 23.112 -13.145 1.000 59.749 180 GLY HHH CA 1
ATOM 2711 C C . GLY B 2 180 ? 7.501 21.683 -13.573 1.000 56.499 180 GLY HHH C 1
ATOM 2712 O O . GLY B 2 180 ? 6.599 21.061 -12.958 1.000 52.841 180 GLY HHH O 1
ATOM 2716 N N . LEU B 2 181 ? 8.238 21.165 -14.563 1.000 54.478 181 LEU HHH N 1
ATOM 2717 C CA . LEU B 2 181 ? 8.013 19.811 -15.145 1.000 52.631 181 LEU HHH CA 1
ATOM 2718 C C . LEU B 2 181 ? 9.288 18.949 -15.065 1.000 49.308 181 LEU HHH C 1
ATOM 2719 O O . LEU B 2 181 ? 10.408 19.484 -15.103 1.000 49.199 181 LEU HHH O 1
ATOM 2735 N N . TYR B 2 182 ? 9.113 17.634 -15.018 1.000 47.676 182 TYR HHH N 1
ATOM 2736 C CA . TYR B 2 182 ? 10.199 16.626 -14.992 1.000 44.402 182 TYR HHH CA 1
ATOM 2737 C C . TYR B 2 182 ? 10.613 16.295 -16.430 1.000 42.782 182 TYR HHH C 1
ATOM 2738 O O . TYR B 2 182 ? 9.767 16.216 -17.329 1.000 43.118 182 TYR HHH O 1
ATOM 2756 N N . THR B 2 183 ? 11.918 16.221 -16.644 1.000 40.752 183 THR HHH N 1
ATOM 2757 C CA . THR B 2 183 ? 12.601 15.709 -17.852 1.000 41.935 183 THR HHH CA 1
ATOM 2758 C C . THR B 2 183 ? 13.590 14.630 -17.390 1.000 39.902 183 THR HHH C 1
ATOM 2759 O O . THR B 2 183 ? 14.204 14.833 -16.391 1.000 41.492 183 THR HHH O 1
ATOM 2770 N N . MET B 2 184 ? 13.647 13.485 -18.056 1.000 41.079 184 MET HHH N 1
ATOM 2771 C CA . MET B 2 184 ? 14.675 12.435 -17.881 1.000 40.099 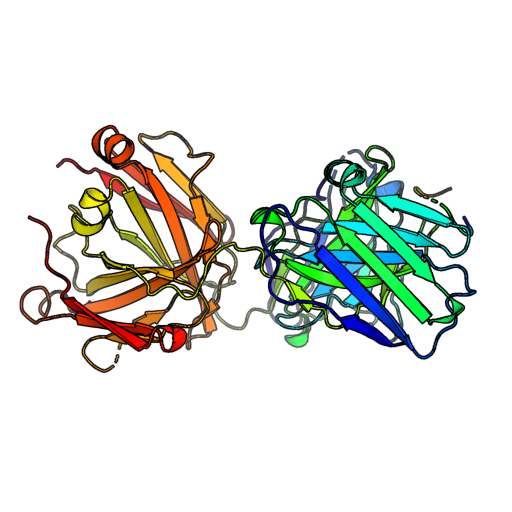184 MET HHH CA 1
ATOM 2772 C C . MET B 2 184 ? 15.010 11.919 -19.273 1.000 40.327 184 MET HHH C 1
ATOM 2773 O O . MET B 2 184 ? 14.305 12.282 -20.234 1.000 42.618 184 MET HHH O 1
ATOM 2787 N N . SER B 2 185 ? 16.043 11.103 -19.382 1.000 38.949 185 SER HHH N 1
ATOM 2788 C CA . SER B 2 185 ? 16.374 10.399 -20.637 1.000 39.633 185 SER HHH CA 1
ATOM 2789 C C . SER B 2 185 ? 16.779 8.969 -20.305 1.000 39.080 185 SER HHH C 1
ATOM 2790 O O . SER B 2 185 ? 17.038 8.684 -19.126 1.000 39.379 185 SER HHH O 1
ATOM 2798 N N . SER B 2 186 ? 16.759 8.112 -21.316 1.000 38.287 186 SER HHH N 1
ATOM 2799 C CA . SER B 2 186 ? 17.294 6.739 -21.278 1.000 38.386 186 SER HHH CA 1
ATOM 2800 C C . SER B 2 186 ? 18.073 6.507 -22.574 1.000 40.385 186 SER HHH C 1
ATOM 2801 O O . SER B 2 186 ? 17.623 7.011 -23.618 1.000 40.259 186 SER HHH O 1
ATOM 2809 N N . SER B 2 187 ? 19.176 5.745 -22.521 1.000 42.573 187 SER HHH N 1
ATOM 2810 C CA . SER B 2 187 ? 19.904 5.268 -23.722 1.000 43.977 187 SER HHH CA 1
ATOM 2811 C C . SER B 2 187 ? 20.011 3.743 -23.728 1.000 45.940 187 SER HHH C 1
ATOM 2812 O O . SER B 2 187 ? 19.973 3.098 -22.647 1.000 48.203 187 SER HHH O 1
ATOM 2820 N N . VAL B 2 188 ? 20.191 3.211 -24.934 1.000 46.733 188 VAL HHH N 1
ATOM 2821 C CA . VAL B 2 188 ? 20.520 1.795 -25.209 1.000 48.997 188 VAL HHH CA 1
ATOM 2822 C C . VAL B 2 188 ? 21.678 1.780 -26.208 1.000 51.098 188 VAL HHH C 1
ATOM 2823 O O . VAL B 2 188 ? 21.626 2.529 -27.209 1.000 51.503 188 VAL HHH O 1
ATOM 2836 N N . THR B 2 189 ? 22.687 0.964 -25.911 1.000 52.094 189 THR HHH N 1
ATOM 2837 C CA . THR B 2 189 ? 23.814 0.638 -26.811 1.000 54.862 189 THR HHH CA 1
ATOM 2838 C C . THR B 2 189 ? 23.617 -0.779 -27.365 1.000 57.024 189 THR HHH C 1
ATOM 2839 O O . THR B 2 189 ? 23.496 -1.721 -26.553 1.000 56.031 189 THR HHH O 1
ATOM 2850 N N . VAL B 2 190 ? 23.582 -0.902 -28.689 1.000 57.856 190 VAL HHH N 1
ATOM 2851 C CA . VAL B 2 190 ? 23.382 -2.176 -29.425 1.000 61.417 190 VAL HHH CA 1
ATOM 2852 C C . VAL B 2 190 ? 24.533 -2.340 -30.412 1.000 65.189 190 VAL HHH C 1
ATOM 2853 O O . VAL B 2 190 ? 25.328 -1.428 -30.614 1.000 65.463 190 VAL HHH O 1
ATOM 2866 N N . PRO B 2 191 ? 24.694 -3.530 -31.023 1.000 68.100 191 PRO HHH N 1
ATOM 2867 C CA . PRO B 2 191 ? 25.666 -3.711 -32.098 1.000 71.096 191 PRO HHH CA 1
ATOM 2868 C C . PRO B 2 191 ? 25.224 -2.995 -33.383 1.000 71.088 191 PRO HHH C 1
ATOM 2869 O O . PRO B 2 191 ? 24.099 -3.161 -33.837 1.000 69.581 191 PRO HHH O 1
ATOM 2880 N N . SER B 2 192 ? 26.152 -2.216 -33.927 1.000 72.631 192 SER HHH N 1
ATOM 2881 C CA . SER B 2 192 ? 25.979 -1.336 -35.104 1.000 74.260 192 SER HHH CA 1
ATOM 2882 C C . SER B 2 192 ? 25.294 -2.089 -36.256 1.000 75.976 192 SER HHH C 1
ATOM 2883 O O . SER B 2 192 ? 24.490 -1.453 -36.950 1.000 76.107 192 SER HHH O 1
ATOM 2891 N N . SER B 2 193 ? 25.580 -3.387 -36.445 1.000 77.382 193 SER HHH N 1
ATOM 2892 C CA . SER B 2 193 ? 25.040 -4.230 -37.552 1.000 79.911 193 SER HHH CA 1
ATOM 2893 C C . SER B 2 193 ? 23.532 -4.499 -37.393 1.000 78.428 193 SER HHH C 1
ATOM 2894 O O . SER B 2 193 ? 22.910 -4.884 -38.404 1.000 79.582 193 SER HHH O 1
ATOM 2902 N N . THR B 2 194 ? 22.968 -4.309 -36.193 1.000 76.496 194 THR HHH N 1
ATOM 2903 C CA . THR B 2 194 ? 21.541 -4.590 -35.860 1.000 75.417 194 THR HHH CA 1
ATOM 2904 C C . THR B 2 194 ? 20.703 -3.303 -35.819 1.000 74.564 194 THR HHH C 1
ATOM 2905 O O . THR B 2 194 ? 19.531 -3.380 -35.370 1.000 73.808 194 THR HHH O 1
ATOM 2916 N N . TRP B 2 195 ? 21.258 -2.161 -36.242 1.000 74.246 195 TRP HHH N 1
ATOM 2917 C CA . TRP B 2 195 ? 20.490 -0.894 -36.373 1.000 70.526 195 TRP HHH CA 1
ATOM 2918 C C . TRP B 2 195 ? 21.151 0.038 -37.390 1.000 71.184 195 TRP HHH C 1
ATOM 2919 O O . TRP B 2 195 ? 22.352 0.284 -37.322 1.000 69.381 195 TRP HHH O 1
ATOM 2940 N N . PRO B 2 196 ? 20.384 0.651 -38.324 1.000 72.971 196 PRO HHH N 1
ATOM 2941 C CA . PRO B 2 196 ? 18.912 0.599 -38.323 1.000 72.871 196 PRO HHH CA 1
ATOM 2942 C C . PRO B 2 196 ? 18.189 -0.641 -38.892 1.000 75.739 196 PRO HHH C 1
ATOM 2943 O O . PRO B 2 196 ? 16.947 -0.636 -38.834 1.000 74.284 196 PRO HHH O 1
ATOM 2954 N N . SER B 2 197 ? 18.926 -1.658 -39.383 1.000 78.114 197 SER HHH N 1
ATOM 2955 C CA . SER B 2 197 ? 18.370 -2.923 -39.948 1.000 80.300 197 SER HHH CA 1
ATOM 2956 C C . SER B 2 197 ? 17.190 -3.424 -39.092 1.000 80.135 197 SER HHH C 1
ATOM 2957 O O . SER B 2 197 ? 16.083 -3.416 -39.627 1.000 83.800 197 SER HHH O 1
ATOM 2965 N N . GLN B 2 198 ? 17.382 -3.793 -37.815 1.000 79.007 198 GLN HHH N 1
ATOM 2966 C CA . GLN B 2 198 ? 16.262 -4.178 -36.899 1.000 77.014 198 GLN HHH CA 1
ATOM 2967 C C . GLN B 2 198 ? 15.645 -2.944 -36.235 1.000 72.609 198 GLN HHH C 1
ATOM 2968 O O . GLN B 2 198 ? 16.366 -1.963 -36.008 1.000 72.234 198 GLN HHH O 1
ATOM 2982 N N . THR B 2 199 ? 14.373 -3.052 -35.850 1.000 70.510 199 THR HHH N 1
ATOM 2983 C CA . THR B 2 199 ? 13.596 -2.036 -35.092 1.000 66.145 199 THR HHH CA 1
ATOM 2984 C C . THR B 2 199 ? 14.171 -1.864 -33.682 1.000 63.141 199 THR HHH C 1
ATOM 2985 O O . THR B 2 199 ? 14.405 -2.862 -33.032 1.000 63.272 199 THR HHH O 1
ATOM 2996 N N . VAL B 2 200 ? 14.364 -0.630 -33.221 1.000 61.093 200 VAL HHH N 1
ATOM 2997 C CA . VAL B 2 200 ? 14.637 -0.331 -31.786 1.000 57.148 200 VAL HHH CA 1
ATOM 2998 C C . VAL B 2 200 ? 13.567 0.654 -31.330 1.000 54.902 200 VAL HHH C 1
ATOM 2999 O O . VAL B 2 200 ? 13.453 1.740 -31.932 1.000 54.126 200 VAL HHH O 1
ATOM 3012 N N . THR B 2 201 ? 12.816 0.284 -30.293 1.000 55.347 201 THR HHH N 1
ATOM 3013 C CA . THR B 2 201 ? 11.671 1.071 -29.778 1.000 54.654 201 THR HHH CA 1
ATOM 3014 C C . THR B 2 201 ? 11.827 1.266 -28.279 1.000 53.656 201 THR HHH C 1
ATOM 3015 O O . THR B 2 201 ? 12.042 0.277 -27.575 1.000 53.149 201 THR HHH O 1
ATOM 3026 N N . CYS B 2 202 ? 11.724 2.509 -27.816 1.000 54.894 202 CYS HHH N 1
ATOM 3027 C CA . CYS B 2 202 ? 11.571 2.817 -26.373 1.000 54.064 202 CYS HHH CA 1
ATOM 3028 C C . CYS B 2 202 ? 10.080 3.001 -26.081 1.000 53.590 202 CYS HHH C 1
ATOM 3029 O O . CYS B 2 202 ? 9.405 3.723 -26.838 1.000 55.861 202 CYS HHH O 1
ATOM 3036 N N . SER B 2 203 ? 9.617 2.329 -25.032 1.000 52.846 203 SER HHH N 1
ATOM 3037 C CA . SER B 2 203 ? 8.243 2.355 -24.477 1.000 51.118 203 SER HHH CA 1
ATOM 3038 C C . SER B 2 203 ? 8.247 3.127 -23.150 1.000 47.005 203 SER HHH C 1
ATOM 3039 O O . SER B 2 203 ? 8.960 2.737 -22.237 1.000 46.766 203 SER HHH O 1
ATOM 3047 N N . VAL B 2 204 ? 7.494 4.212 -23.061 1.000 46.643 204 VAL HHH N 1
ATOM 3048 C CA . VAL B 2 204 ? 7.501 5.125 -21.889 1.000 44.387 204 VAL HHH CA 1
ATOM 3049 C C . VAL B 2 204 ? 6.125 5.132 -21.245 1.000 45.279 204 VAL HHH C 1
ATOM 3050 O O . VAL B 2 204 ? 5.208 5.660 -21.877 1.000 46.190 204 VAL HHH O 1
ATOM 3063 N N . ALA B 2 205 ? 6.009 4.553 -20.044 1.000 45.115 205 ALA HHH N 1
ATOM 3064 C CA . ALA B 2 205 ? 4.765 4.510 -19.246 1.000 46.382 205 ALA HHH CA 1
ATOM 3065 C C . ALA B 2 205 ? 4.808 5.636 -18.209 1.000 45.484 205 ALA HHH C 1
ATOM 3066 O O . ALA B 2 205 ? 5.861 5.801 -17.565 1.000 48.131 205 ALA HHH O 1
ATOM 3073 N N . HIS B 2 206 ? 3.720 6.408 -18.105 1.000 44.965 206 HIS HHH N 1
ATOM 3074 C CA . HIS B 2 206 ? 3.475 7.444 -17.064 1.000 43.930 206 HIS HHH CA 1
ATOM 3075 C C . HIS B 2 206 ? 2.169 7.114 -16.356 1.000 46.224 206 HIS HHH C 1
ATOM 3076 O O . HIS B 2 206 ? 1.099 7.517 -16.804 1.000 50.930 206 HIS HHH O 1
ATOM 3091 N N . PRO B 2 207 ? 2.186 6.323 -15.263 1.000 47.603 207 PRO HHH N 1
ATOM 3092 C CA . PRO B 2 207 ? 0.940 5.873 -14.629 1.000 49.481 207 PRO HHH CA 1
ATOM 3093 C C . PRO B 2 207 ? -0.019 6.997 -14.182 1.000 50.033 207 PRO HHH C 1
ATOM 3094 O O . PRO B 2 207 ? -1.201 6.797 -14.289 1.000 53.252 207 PRO HHH O 1
ATOM 3105 N N . ALA B 2 208 ? 0.468 8.144 -13.710 1.000 47.846 208 ALA HHH N 1
ATOM 3106 C CA . ALA B 2 208 ? -0.407 9.223 -13.192 1.000 49.311 208 ALA HHH CA 1
ATOM 3107 C C . ALA B 2 208 ? -1.369 9.696 -14.292 1.000 51.211 208 ALA HHH C 1
ATOM 3108 O O . ALA B 2 208 ? -2.476 10.097 -13.945 1.000 55.449 208 ALA HHH O 1
ATOM 3115 N N . SER B 2 209 ? -0.967 9.678 -15.566 1.000 49.522 209 SER HHH N 1
ATOM 3116 C CA . SER B 2 209 ? -1.770 10.191 -16.717 1.000 49.814 209 SER HHH CA 1
ATOM 3117 C C . SER B 2 209 ? -2.330 9.030 -17.548 1.000 50.838 209 SER HHH C 1
ATOM 3118 O O . SER B 2 209 ? -2.977 9.304 -18.543 1.000 51.519 209 SER HHH O 1
ATOM 3126 N N . SER B 2 210 ? -2.017 7.787 -17.159 1.000 53.021 210 SER HHH N 1
ATOM 3127 C CA . SER B 2 210 ? -2.484 6.508 -17.745 1.000 54.008 210 SER HHH CA 1
ATOM 3128 C C . SER B 2 210 ? -1.999 6.379 -19.192 1.000 52.155 210 SER HHH C 1
ATOM 3129 O O . SER B 2 210 ? -2.692 5.769 -19.988 1.000 52.560 210 SER HHH O 1
ATOM 3137 N N . THR B 2 211 ? -0.807 6.882 -19.481 1.000 50.017 211 THR HHH N 1
ATOM 3138 C CA . THR B 2 211 ? -0.297 7.106 -20.845 1.000 50.050 211 THR HHH CA 1
ATOM 3139 C C . THR B 2 211 ? 0.919 6.209 -21.073 1.000 49.184 211 THR HHH C 1
ATOM 3140 O O . THR B 2 211 ? 1.812 6.204 -20.228 1.000 52.238 211 THR HHH O 1
ATOM 3151 N N . THR B 2 212 ? 0.970 5.540 -22.212 1.000 48.527 212 THR HHH N 1
ATOM 3152 C CA . THR B 2 212 ? 2.151 4.810 -22.725 1.000 50.220 212 THR HHH CA 1
ATOM 3153 C C . THR B 2 212 ? 2.504 5.374 -24.105 1.000 50.547 212 THR HHH C 1
ATOM 3154 O O . THR B 2 212 ? 1.577 5.506 -24.920 1.000 50.293 212 THR HHH O 1
ATOM 3165 N N . VAL B 2 213 ? 3.776 5.684 -24.350 1.000 50.001 213 VAL HHH N 1
ATOM 3166 C CA . VAL B 2 213 ? 4.270 6.211 -25.658 1.000 52.626 213 VAL HHH CA 1
ATOM 3167 C C . VAL B 2 213 ? 5.353 5.252 -26.167 1.000 55.119 213 VAL HHH C 1
ATOM 3168 O O . VAL B 2 213 ? 6.295 4.968 -25.403 1.000 56.489 213 VAL HHH O 1
ATOM 3181 N N . ASP B 2 214 ? 5.191 4.724 -27.381 1.000 57.920 214 ASP HHH N 1
ATOM 3182 C CA . ASP B 2 214 ? 6.122 3.754 -28.032 1.000 58.510 214 ASP HHH CA 1
ATOM 3183 C C . ASP B 2 214 ? 6.814 4.470 -29.203 1.000 59.312 214 ASP HHH C 1
ATOM 3184 O O . ASP B 2 214 ? 6.153 4.630 -30.246 1.000 62.472 214 ASP HHH O 1
ATOM 3193 N N . LYS B 2 215 ? 8.062 4.929 -29.036 1.000 57.135 215 LYS HHH N 1
ATOM 3194 C CA . LYS B 2 215 ? 8.847 5.584 -30.123 1.000 58.341 215 LYS HHH CA 1
ATOM 3195 C C . LYS B 2 215 ? 9.838 4.614 -30.773 1.000 56.903 215 LYS HHH C 1
ATOM 3196 O O . LYS B 2 215 ? 10.833 4.268 -30.125 1.000 54.221 215 LYS HHH O 1
ATOM 3215 N N . LYS B 2 216 ? 9.615 4.269 -32.041 1.000 56.890 216 LYS HHH N 1
ATOM 3216 C CA . LYS B 2 216 ? 10.673 3.704 -32.910 1.000 58.779 216 LYS HHH CA 1
ATOM 3217 C C . LYS B 2 216 ? 11.796 4.736 -33.077 1.000 57.955 216 LYS HHH C 1
ATOM 3218 O O . LYS B 2 216 ? 11.505 5.925 -33.273 1.000 58.943 216 LYS HHH O 1
ATOM 3237 N N . ILE B 2 217 ? 13.052 4.309 -33.021 1.000 57.699 217 ILE HHH N 1
ATOM 3238 C CA . ILE B 2 217 ? 14.189 5.216 -33.348 1.000 57.590 217 ILE HHH CA 1
ATOM 3239 C C . ILE B 2 217 ? 14.504 5.028 -34.834 1.000 60.998 217 ILE HHH C 1
ATOM 3240 O O . ILE B 2 217 ? 14.903 3.910 -35.203 1.000 60.576 217 ILE HHH O 1
ATOM 3256 N N . GLU B 2 218 ? 14.307 6.079 -35.639 1.000 63.926 218 GLU HHH N 1
ATOM 3257 C CA . GLU B 2 218 ? 14.617 6.111 -37.095 1.000 68.178 218 GLU HHH CA 1
ATOM 3258 C C . GLU B 2 218 ? 15.971 6.780 -37.280 1.000 69.471 218 GLU HHH C 1
ATOM 3259 O O . GLU B 2 218 ? 16.293 7.706 -36.541 1.000 66.755 218 GLU HHH O 1
ATOM 3271 N N . PRO B 2 219 ? 16.758 6.387 -38.307 1.000 75.039 219 PRO HHH N 1
ATOM 3272 C CA . PRO B 2 219 ? 17.996 7.092 -38.649 1.000 78.706 219 PRO HHH CA 1
ATOM 3273 C C . PRO B 2 219 ? 17.701 8.491 -39.213 1.000 80.749 219 PRO HHH C 1
ATOM 3274 O O . PRO B 2 219 ? 16.585 8.705 -39.635 1.000 78.760 219 PRO HHH O 1
ATOM 3285 N N . ARG B 2 220 ? 18.701 9.380 -39.239 1.000 85.370 220 ARG HHH N 1
ATOM 3286 C CA . ARG B 2 220 ? 18.591 10.754 -39.816 1.000 91.103 220 ARG HHH CA 1
ATOM 3287 C C . ARG B 2 220 ? 19.063 10.729 -41.271 1.000 94.362 220 ARG HHH C 1
ATOM 3288 O O . ARG B 2 220 ? 20.050 10.062 -41.574 1.000 96.099 220 ARG HHH O 1
ATOM 3309 N N . PRO B 2 221 ? 18.396 11.447 -42.213 1.000 98.249 221 PRO HHH N 1
ATOM 3310 C CA . PRO B 2 221 ? 18.850 11.501 -43.604 1.000 100.459 221 PRO HHH CA 1
ATOM 3311 C C . PRO B 2 221 ? 20.077 12.412 -43.749 1.000 101.309 221 PRO HHH C 1
ATOM 3312 O O . PRO B 2 221 ? 21.109 11.978 -44.246 1.000 102.975 221 PRO HHH O 1
ATOM 3323 N N . GLN C 3 1 ? 32.884 35.828 0.576 1.000 82.051 1 GLN LLL N 1
ATOM 3324 C CA . GLN C 3 1 ? 32.162 35.281 -0.621 1.000 80.230 1 GLN LLL CA 1
ATOM 3325 C C . GLN C 3 1 ? 30.797 34.749 -0.145 1.000 77.191 1 GLN LLL C 1
ATOM 3326 O O . GLN C 3 1 ? 30.636 34.584 1.089 1.000 76.156 1 GLN LLL O 1
ATOM 3342 N N . SER C 3 2 ? 29.828 34.554 -1.051 1.000 74.815 2 SER LLL N 1
ATOM 3343 C CA . SER C 3 2 ? 28.441 34.123 -0.707 1.000 72.838 2 SER LLL CA 1
ATOM 3344 C C . SER C 3 2 ? 28.390 32.594 -0.552 1.000 68.878 2 SER LLL C 1
ATOM 3345 O O . SER C 3 2 ? 27.537 32.099 0.181 1.000 68.010 2 SER LLL O 1
ATOM 3353 N N . VAL C 3 3 ? 29.275 31.888 -1.247 1.000 66.861 3 VAL LLL N 1
ATOM 3354 C CA . VAL C 3 3 ? 29.555 30.436 -1.087 1.000 62.382 3 VAL LLL CA 1
ATOM 3355 C C . VAL C 3 3 ? 31.063 30.281 -0.860 1.000 64.360 3 VAL LLL C 1
ATOM 3356 O O . VAL C 3 3 ? 31.831 30.817 -1.680 1.000 66.628 3 VAL LLL O 1
ATOM 3369 N N . TRP C 3 4 ? 31.496 29.605 0.215 1.000 63.138 4 TRP LLL N 1
ATOM 3370 C CA . TRP C 3 4 ? 32.923 29.226 0.394 1.000 61.367 4 TRP LLL CA 1
ATOM 3371 C C . TRP C 3 4 ? 33.324 28.259 -0.724 1.000 59.183 4 TRP LLL C 1
ATOM 3372 O O . TRP C 3 4 ? 32.458 27.552 -1.218 1.000 60.437 4 TRP LLL O 1
ATOM 3393 N N . THR C 3 5 ? 34.595 28.276 -1.110 1.000 59.730 5 THR LLL N 1
ATOM 3394 C CA . THR C 3 5 ? 35.219 27.399 -2.124 1.000 58.612 5 THR LLL CA 1
ATOM 3395 C C . THR C 3 5 ? 35.763 26.134 -1.436 1.000 57.594 5 THR LLL C 1
ATOM 3396 O O . THR C 3 5 ? 36.581 26.228 -0.467 1.000 57.074 5 THR LLL O 1
ATOM 3407 N N . GLN C 3 6 ? 35.332 24.986 -1.945 1.000 56.134 6 GLN LLL N 1
ATOM 3408 C CA . GLN C 3 6 ? 35.815 23.644 -1.565 1.000 56.296 6 GLN LLL CA 1
ATOM 3409 C C . GLN C 3 6 ? 36.089 22.923 -2.877 1.000 56.962 6 GLN LLL C 1
ATOM 3410 O O . GLN C 3 6 ? 35.436 23.207 -3.873 1.000 57.811 6 GLN LLL O 1
ATOM 3424 N N . PRO C 3 7 ? 37.023 21.954 -2.936 1.000 58.089 7 PRO LLL N 1
ATOM 3425 C CA . PRO C 3 7 ? 37.139 21.111 -4.123 1.000 57.670 7 PRO LLL CA 1
ATOM 3426 C C . PRO C 3 7 ? 35.892 20.238 -4.260 1.000 58.340 7 PRO LLL C 1
ATOM 3427 O O . PRO C 3 7 ? 35.337 19.779 -3.265 1.000 56.232 7 PRO LLL O 1
ATOM 3438 N N . PRO C 3 8 ? 35.365 20.046 -5.491 1.000 61.414 8 PRO LLL N 1
ATOM 3439 C CA . PRO C 3 8 ? 34.191 19.198 -5.685 1.000 55.785 8 PRO LLL CA 1
ATOM 3440 C C . PRO C 3 8 ? 34.446 17.718 -5.367 1.000 54.881 8 PRO LLL C 1
ATOM 3441 O O . PRO C 3 8 ? 33.527 17.054 -4.992 1.000 54.402 8 PRO LLL O 1
ATOM 3452 N N . SER C 3 9 ? 35.676 17.231 -5.524 1.000 54.989 9 SER LLL N 1
ATOM 3453 C CA . SER C 3 9 ? 36.028 15.791 -5.426 1.000 50.113 9 SER LLL CA 1
ATOM 3454 C C . SER C 3 9 ? 37.311 15.621 -4.609 1.000 52.099 9 SER LLL C 1
ATOM 3455 O O .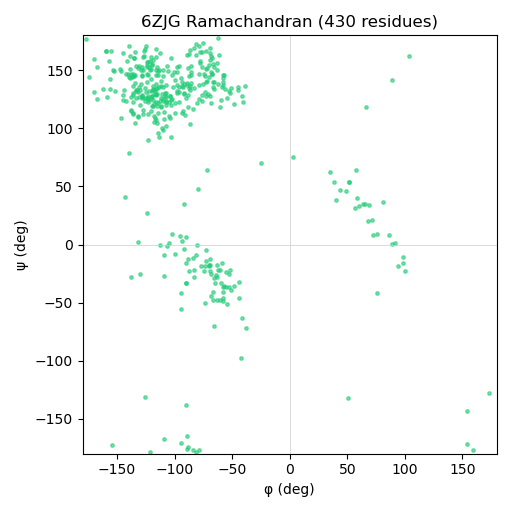 SER C 3 9 ? 38.325 16.267 -4.942 1.000 53.357 9 SER LLL O 1
ATOM 3463 N N . VAL C 3 10 ? 37.271 14.749 -3.597 1.000 49.765 10 VAL LLL N 1
ATOM 3464 C CA . VAL C 3 10 ? 38.474 14.192 -2.925 1.000 48.408 10 VAL LLL CA 1
ATOM 3465 C C . VAL C 3 10 ? 38.227 12.700 -2.672 1.000 47.480 10 VAL LLL C 1
ATOM 3466 O O . VAL C 3 10 ? 37.074 12.305 -2.378 1.000 42.439 10 VAL LLL O 1
ATOM 3479 N N . SER C 3 11 ? 39.288 11.904 -2.818 1.000 46.412 11 SER LLL N 1
ATOM 3480 C CA . SER C 3 11 ? 39.201 10.444 -2.991 1.000 45.578 11 SER LLL CA 1
ATOM 3481 C C . SER C 3 11 ? 40.519 9.811 -2.550 1.000 47.260 11 SER LLL C 1
ATOM 3482 O O . SER C 3 11 ? 41.582 10.448 -2.758 1.000 47.456 11 SER LLL O 1
ATOM 3490 N N . ALA C 3 12 ? 40.435 8.634 -1.910 1.000 45.344 12 ALA LLL N 1
ATOM 3491 C CA . ALA C 3 12 ? 41.589 7.873 -1.383 1.000 47.408 12 ALA LLL CA 1
ATOM 3492 C C . ALA C 3 12 ? 41.114 6.468 -1.010 1.000 47.711 12 ALA LLL C 1
ATOM 3493 O O . ALA C 3 12 ? 39.891 6.324 -0.756 1.000 47.142 12 ALA LLL O 1
ATOM 3500 N N . ALA C 3 13 ? 42.036 5.493 -1.051 1.000 48.555 13 ALA LLL N 1
ATOM 3501 C CA . ALA C 3 13 ? 41.826 4.086 -0.650 1.000 49.982 13 ALA LLL CA 1
ATOM 3502 C C . ALA C 3 13 ? 41.503 4.063 0.838 1.000 52.226 13 ALA LLL C 1
ATOM 3503 O O . ALA C 3 13 ? 41.884 4.977 1.582 1.000 54.309 13 ALA LLL O 1
ATOM 3510 N N . PRO C 3 14 ? 40.812 3.001 1.316 1.000 52.039 14 PRO LLL N 1
ATOM 3511 C CA . PRO C 3 14 ? 40.595 2.805 2.749 1.000 50.297 14 PRO LLL CA 1
ATOM 3512 C C . PRO C 3 14 ? 41.930 2.775 3.483 1.000 52.051 14 PRO LLL C 1
ATOM 3513 O O . PRO C 3 14 ? 42.780 2.066 3.010 1.000 54.670 14 PRO LLL O 1
ATOM 3524 N N . GLY C 3 15 ? 42.059 3.494 4.603 1.000 52.921 15 GLY LLL N 1
ATOM 3525 C CA . GLY C 3 15 ? 43.292 3.548 5.416 1.000 54.529 15 GLY LLL CA 1
ATOM 3526 C C . GLY C 3 15 ? 44.117 4.808 5.160 1.000 56.265 15 GLY LLL C 1
ATOM 3527 O O . GLY C 3 15 ? 44.871 5.182 6.048 1.000 56.760 15 GLY LLL O 1
ATOM 3531 N N . GLN C 3 16 ? 43.963 5.462 4.001 1.000 56.782 16 GLN LLL N 1
ATOM 3532 C CA . GLN C 3 16 ? 44.728 6.683 3.631 1.000 58.621 16 GLN LLL CA 1
ATOM 3533 C C . GLN C 3 16 ? 44.207 7.868 4.461 1.000 57.988 16 GLN LLL C 1
ATOM 3534 O O . GLN C 3 16 ? 43.180 7.735 5.133 1.000 54.236 16 GLN LLL O 1
ATOM 3548 N N . ASN C 3 17 ? 44.953 8.970 4.468 1.000 61.513 17 ASN LLL N 1
ATOM 3549 C CA . ASN C 3 17 ? 44.567 10.259 5.100 1.000 62.319 17 ASN LLL CA 1
ATOM 3550 C C . ASN C 3 17 ? 44.057 11.188 3.995 1.000 61.523 17 ASN LLL C 1
ATOM 3551 O O . ASN C 3 17 ? 44.627 11.126 2.881 1.000 63.840 17 ASN LLL O 1
ATOM 3561 N N . VAL C 3 18 ? 43.013 11.986 4.247 1.000 59.396 18 VAL LLL N 1
ATOM 3562 C CA . VAL C 3 18 ? 42.549 13.001 3.255 1.000 58.277 18 VAL LLL CA 1
ATOM 3563 C C . VAL C 3 18 ? 42.306 14.349 3.933 1.000 58.454 18 VAL LLL C 1
ATOM 3564 O O . VAL C 3 18 ? 42.046 14.392 5.156 1.000 57.415 18 VAL LLL O 1
ATOM 3577 N N . THR C 3 19 ? 42.428 15.402 3.126 1.000 58.808 19 THR LLL N 1
ATOM 3578 C CA . THR C 3 19 ? 42.235 16.821 3.516 1.000 61.221 19 THR LLL CA 1
ATOM 3579 C C . THR C 3 19 ? 41.191 17.453 2.602 1.000 58.772 19 THR LLL C 1
ATOM 3580 O O . THR C 3 19 ? 41.299 17.299 1.387 1.000 59.727 19 THR LLL O 1
ATOM 3591 N N . ILE C 3 20 ? 40.216 18.127 3.184 1.000 56.642 20 ILE LLL N 1
ATOM 3592 C CA . ILE C 3 20 ? 39.175 18.861 2.425 1.000 55.151 20 ILE LLL CA 1
ATOM 3593 C C . ILE C 3 20 ? 39.382 20.333 2.775 1.000 57.107 20 ILE LLL C 1
ATOM 3594 O O . ILE C 3 20 ? 39.344 20.638 3.971 1.000 56.357 20 ILE LLL O 1
ATOM 3610 N N . SER C 3 21 ? 39.674 21.182 1.781 1.000 59.129 21 SER LLL N 1
ATOM 3611 C CA . SER C 3 21 ? 39.923 22.638 1.968 1.000 60.705 21 SER LLL CA 1
ATOM 3612 C C . SER C 3 21 ? 38.606 23.422 1.885 1.000 59.254 21 SER LLL C 1
ATOM 3613 O O . SER C 3 21 ? 37.662 22.974 1.233 1.000 58.236 21 SER LLL O 1
ATOM 3621 N N . CYS C 3 22 ? 38.566 24.560 2.565 1.000 62.856 22 CYS LLL N 1
ATOM 3622 C CA . CYS C 3 22 ? 37.463 25.557 2.595 1.000 63.699 22 CYS LLL CA 1
ATOM 3623 C C . CYS C 3 22 ? 38.081 26.962 2.476 1.000 65.990 22 CYS LLL C 1
ATOM 3624 O O . CYS C 3 22 ? 38.813 27.354 3.396 1.000 69.183 22 CYS LLL O 1
ATOM 3631 N N . SER C 3 23 ? 37.825 27.674 1.374 1.000 67.672 23 SER LLL N 1
ATOM 3632 C CA . SER C 3 23 ? 38.356 29.039 1.080 1.000 69.993 23 SER LLL CA 1
ATOM 3633 C C . SER C 3 23 ? 37.214 30.052 0.939 1.000 70.808 23 SER LLL C 1
ATOM 3634 O O . SER C 3 23 ? 37.464 31.204 1.356 1.000 73.031 23 SER LLL O 1
ATOM 3642 N N . ASP C 3 26 ? 39.435 36.637 1.962 1.000 83.742 26 ASP LLL N 1
ATOM 3643 C CA . ASP C 3 26 ? 40.819 37.107 2.277 1.000 88.350 26 ASP LLL CA 1
ATOM 3644 C C . ASP C 3 26 ? 41.386 36.132 3.323 1.000 87.841 26 ASP LLL C 1
ATOM 3645 O O . ASP C 3 26 ? 41.878 35.060 2.925 1.000 84.472 26 ASP LLL O 1
ATOM 3654 N N . SER C 3 27 ? 41.311 36.535 4.601 1.000 91.213 27 SER LLL N 1
ATOM 3655 C CA . SER C 3 27 ? 41.505 35.748 5.848 1.000 90.428 27 SER LLL CA 1
ATOM 3656 C C . SER C 3 27 ? 40.239 35.886 6.711 1.000 90.446 27 SER LLL C 1
ATOM 3657 O O . SER C 3 27 ? 40.322 35.780 7.962 1.000 91.515 27 SER LLL O 1
ATOM 3665 N N . ILE C 3 28 ? 39.106 36.128 6.047 1.000 90.135 28 ILE LLL N 1
ATOM 3666 C CA . ILE C 3 28 ? 37.753 36.327 6.650 1.000 90.989 28 ILE LLL CA 1
ATOM 3667 C C . ILE C 3 28 ? 37.315 35.024 7.348 1.000 89.618 28 ILE LLL C 1
ATOM 3668 O O . ILE C 3 28 ? 36.534 35.121 8.325 1.000 88.777 28 ILE LLL O 1
ATOM 3684 N N . LEU C 3 29 ? 37.814 33.855 6.909 1.000 88.502 29 LEU LLL N 1
ATOM 3685 C CA . LEU C 3 29 ? 37.559 32.559 7.607 1.000 89.499 29 LEU LLL CA 1
ATOM 3686 C C . LEU C 3 29 ? 38.171 32.595 9.016 1.000 92.701 29 LEU LLL C 1
ATOM 3687 O O . LEU C 3 29 ? 37.444 32.240 9.964 1.000 92.046 29 LEU LLL O 1
ATOM 3703 N N . ARG C 3 30 ? 39.432 33.023 9.163 1.000 97.247 30 ARG LLL N 1
ATOM 3704 C CA . ARG C 3 30 ? 40.122 33.074 10.485 1.000 100.701 30 ARG LLL CA 1
ATOM 3705 C C . ARG C 3 30 ? 39.273 33.901 11.460 1.000 98.694 30 ARG LLL C 1
ATOM 3706 O O . ARG C 3 30 ? 39.385 33.697 12.687 1.000 97.265 30 ARG LLL O 1
ATOM 3727 N N . SER C 3 31 ? 38.427 34.776 10.921 1.000 96.742 31 SER LLL N 1
ATOM 3728 C CA . SER C 3 31 ? 37.599 35.732 11.692 1.000 98.472 31 SER LLL CA 1
ATOM 3729 C C . SER C 3 31 ? 36.415 35.046 12.388 1.000 94.009 31 SER LLL C 1
ATOM 3730 O O . SER C 3 31 ? 35.924 35.631 13.368 1.000 95.421 31 SER LLL O 1
ATOM 3738 N N . ALA C 3 32 ? 35.959 33.879 11.910 1.000 89.110 32 ALA LLL N 1
ATOM 3739 C CA . ALA C 3 32 ? 34.790 33.137 12.458 1.000 85.698 32 ALA LLL CA 1
ATOM 3740 C C . ALA C 3 32 ? 35.147 31.674 12.765 1.000 82.035 32 ALA LLL C 1
ATOM 3741 O O . ALA C 3 32 ? 36.172 31.182 12.250 1.000 79.998 32 ALA LLL O 1
ATOM 3748 N N . PHE C 3 33 ? 34.336 31.008 13.598 1.000 80.449 33 PHE LLL N 1
ATOM 3749 C CA . PHE C 3 33 ? 34.445 29.553 13.893 1.000 78.714 33 PHE LLL CA 1
ATOM 3750 C C . PHE C 3 33 ? 33.883 28.783 12.693 1.000 74.410 33 PHE LLL C 1
ATOM 3751 O O . PHE C 3 33 ? 32.744 29.050 12.288 1.000 76.062 33 PHE LLL O 1
ATOM 3768 N N . VAL C 3 34 ? 34.686 27.898 12.103 1.000 70.824 34 VAL LLL N 1
ATOM 3769 C CA . VAL C 3 34 ? 34.278 27.056 10.941 1.000 66.298 34 VAL LLL CA 1
ATOM 3770 C C . VAL C 3 34 ? 33.627 25.784 11.488 1.000 63.096 34 VAL LLL C 1
ATOM 3771 O O . VAL C 3 34 ? 34.183 25.172 12.432 1.000 62.641 34 VAL LLL O 1
ATOM 3784 N N . SER C 3 35 ? 32.490 25.401 10.913 1.000 60.131 35 SER LLL N 1
ATOM 3785 C CA . SER C 3 35 ? 31.860 24.084 11.161 1.000 56.756 35 SER LLL CA 1
ATOM 3786 C C . SER C 3 35 ? 31.770 23.304 9.838 1.000 54.733 35 SER LLL C 1
ATOM 3787 O O . SER C 3 35 ? 31.834 23.927 8.755 1.000 53.823 35 SER LLL O 1
ATOM 3795 N N . TRP C 3 36 ? 31.734 21.977 9.976 1.000 53.548 36 TRP LLL N 1
ATOM 3796 C CA . TRP C 3 36 ? 31.803 20.932 8.928 1.000 51.333 36 TRP LLL CA 1
ATOM 3797 C C . TRP C 3 36 ? 30.647 19.965 9.148 1.000 49.554 36 TRP LLL C 1
ATOM 3798 O O . TRP C 3 36 ? 30.378 19.634 10.330 1.000 51.703 36 TRP LLL O 1
ATOM 3819 N N . TYR C 3 37 ? 30.008 19.559 8.057 1.000 47.245 37 TYR LLL N 1
ATOM 3820 C CA . TYR C 3 37 ? 28.786 18.718 8.028 1.000 47.904 37 TYR LLL CA 1
ATOM 3821 C C . TYR C 3 37 ? 29.010 17.596 7.020 1.000 47.204 37 TYR LLL C 1
ATOM 3822 O O . TYR C 3 37 ? 29.521 17.873 5.929 1.000 49.271 37 TYR LLL O 1
ATOM 3840 N N . GLN C 3 38 ? 28.717 16.373 7.441 1.000 47.208 38 GLN LLL N 1
ATOM 3841 C CA . GLN C 3 38 ? 28.685 15.142 6.615 1.000 45.033 38 GLN LLL CA 1
ATOM 3842 C C . GLN C 3 38 ? 27.235 14.864 6.212 1.000 44.390 38 GLN LLL C 1
ATOM 3843 O O . GLN C 3 38 ? 26.346 14.902 7.083 1.000 45.391 38 GLN LLL O 1
ATOM 3857 N N . GLN C 3 39 ? 27.003 14.627 4.929 1.000 44.115 39 GLN LLL N 1
ATOM 3858 C CA . GLN C 3 39 ? 25.689 14.222 4.383 1.000 43.860 39 GLN LLL CA 1
ATOM 3859 C C . GLN C 3 39 ? 25.886 12.993 3.500 1.000 44.659 39 GLN LLL C 1
ATOM 3860 O O . GLN C 3 39 ? 26.662 13.090 2.548 1.000 41.081 39 GLN LLL O 1
ATOM 3874 N N . VAL C 3 40 ? 25.222 11.889 3.846 1.000 48.909 40 VAL LLL N 1
ATOM 3875 C CA . VAL C 3 40 ? 25.031 10.693 2.975 1.000 54.032 40 VAL LLL CA 1
ATOM 3876 C C . VAL C 3 40 ? 23.679 10.862 2.286 1.000 57.430 40 VAL LLL C 1
ATOM 3877 O O . VAL C 3 40 ? 22.754 11.418 2.875 1.000 58.803 40 VAL LLL O 1
ATOM 3890 N N . PRO C 3 41 ? 23.524 10.451 1.006 1.000 63.744 41 PRO LLL N 1
ATOM 3891 C CA . PRO C 3 41 ? 22.226 10.505 0.312 1.000 63.731 41 PRO LLL CA 1
ATOM 3892 C C . PRO C 3 41 ? 21.013 10.007 1.112 1.000 64.552 41 PRO LLL C 1
ATOM 3893 O O . PRO C 3 41 ? 21.114 8.993 1.770 1.000 68.910 41 PRO LLL O 1
ATOM 3904 N N . GLY C 3 42 ? 19.907 10.750 1.066 1.000 67.333 42 GLY LLL N 1
ATOM 3905 C CA . GLY C 3 42 ? 18.665 10.431 1.797 1.000 63.450 42 GLY LLL CA 1
ATOM 3906 C C . GLY C 3 42 ? 18.781 10.542 3.313 1.000 64.353 42 GLY LLL C 1
ATOM 3907 O O . GLY C 3 42 ? 17.918 9.935 3.987 1.000 65.035 42 GLY LLL O 1
ATOM 3911 N N . SER C 3 43 ? 19.768 11.275 3.868 1.000 62.277 43 SER LLL N 1
ATOM 3912 C CA . SER C 3 43 ? 19.732 11.744 5.289 1.000 61.057 43 SER LLL CA 1
ATOM 3913 C C . SER C 3 43 ? 20.148 13.216 5.403 1.000 55.722 43 SER LLL C 1
ATOM 3914 O O . SER C 3 43 ? 20.757 13.756 4.478 1.000 54.253 43 SER LLL O 1
ATOM 3922 N N . ALA C 3 44 ? 19.772 13.845 6.509 1.000 53.011 44 ALA LLL N 1
ATOM 3923 C CA . ALA C 3 44 ? 20.062 15.256 6.803 1.000 52.419 44 ALA LLL CA 1
ATOM 3924 C C . ALA C 3 44 ? 21.552 15.386 7.076 1.000 51.492 44 ALA LLL C 1
ATOM 3925 O O . ALA C 3 44 ? 22.204 14.406 7.428 1.000 52.319 44 ALA LLL O 1
ATOM 3932 N N . PRO C 3 45 ? 22.155 16.572 6.858 1.000 51.268 45 PRO LLL N 1
ATOM 3933 C CA . PRO C 3 45 ? 23.530 16.802 7.281 1.000 51.742 45 PRO LLL CA 1
ATOM 3934 C C . PRO C 3 45 ? 23.681 16.589 8.793 1.000 51.707 45 PRO LLL C 1
ATOM 3935 O O . PRO C 3 45 ? 22.774 16.834 9.537 1.000 50.076 45 PRO LLL O 1
ATOM 3946 N N . LYS C 3 46 ? 24.842 16.074 9.173 1.000 52.878 46 LYS LLL N 1
ATOM 3947 C CA . LYS C 3 46 ? 25.235 15.801 10.565 1.000 54.089 46 LYS LLL CA 1
ATOM 3948 C C . LYS C 3 46 ? 26.471 16.646 10.859 1.000 53.656 46 LYS LLL C 1
ATOM 3949 O O . LYS C 3 46 ? 27.427 16.636 10.031 1.000 50.737 46 LYS LLL O 1
ATOM 3968 N N . LEU C 3 47 ? 26.458 17.332 11.997 1.000 54.968 47 LEU LLL N 1
ATOM 3969 C CA . LEU C 3 47 ? 27.616 18.121 12.479 1.000 55.937 47 LEU LLL CA 1
ATOM 3970 C C . LEU C 3 47 ? 28.745 17.147 12.808 1.000 55.451 47 LEU LLL C 1
ATOM 3971 O O . LEU C 3 47 ? 28.493 16.139 13.492 1.000 57.387 47 LEU LLL O 1
ATOM 3987 N N . VAL C 3 48 ? 29.953 17.480 12.380 1.000 55.586 48 VAL LLL N 1
ATOM 3988 C CA . VAL C 3 48 ? 31.135 16.580 12.478 1.000 56.514 48 VAL LLL CA 1
ATOM 3989 C C . VAL C 3 48 ? 32.318 17.337 13.101 1.000 57.615 48 VAL LLL C 1
ATOM 3990 O O . VAL C 3 48 ? 33.179 16.680 13.707 1.000 59.757 48 VAL LLL O 1
ATOM 4003 N N . ILE C 3 49 ? 32.342 18.665 12.980 1.000 57.742 49 ILE LLL N 1
ATOM 4004 C CA . ILE C 3 49 ? 33.369 19.567 13.569 1.000 59.775 49 ILE LLL CA 1
ATOM 4005 C C . ILE C 3 49 ? 32.706 20.927 13.818 1.000 62.478 49 ILE LLL C 1
ATOM 4006 O O . ILE C 3 49 ? 32.018 21.444 12.895 1.000 62.107 49 ILE LLL O 1
ATOM 4022 N N . PHE C 3 50 ? 32.896 21.474 15.019 1.000 65.022 50 PHE LLL N 1
ATOM 4023 C CA . PHE C 3 50 ? 32.439 22.826 15.428 1.000 67.813 50 PHE LLL CA 1
ATOM 4024 C C . PHE C 3 50 ? 33.636 23.609 15.984 1.000 70.117 50 PHE LLL C 1
ATOM 4025 O O . PHE C 3 50 ? 34.717 23.027 16.241 1.000 70.676 50 PHE LLL O 1
ATOM 4042 N N . ASP C 3 51 ? 33.459 24.919 16.132 1.000 72.612 51 ASP LLL N 1
ATOM 4043 C CA . ASP C 3 51 ? 34.495 25.847 16.652 1.000 74.944 51 ASP LLL CA 1
ATOM 4044 C C . ASP C 3 51 ? 35.864 25.425 16.094 1.000 75.671 51 ASP LLL C 1
ATOM 4045 O O . ASP C 3 51 ? 36.793 25.207 16.906 1.000 79.932 51 ASP LLL O 1
ATOM 4054 N N . ASP C 3 52 ? 35.971 25.295 14.767 1.000 73.109 52 ASP LLL N 1
ATOM 4055 C CA . ASP C 3 52 ? 37.237 25.111 13.997 1.000 74.299 52 ASP LLL CA 1
ATOM 4056 C C . ASP C 3 52 ? 37.799 23.681 14.121 1.000 73.105 52 ASP LLL C 1
ATOM 4057 O O . ASP C 3 52 ? 38.280 23.178 13.074 1.000 70.226 52 ASP LLL O 1
ATOM 4066 N N . ARG C 3 53 ? 37.767 23.082 15.331 1.000 74.379 53 ARG LLL N 1
ATOM 4067 C CA . ARG C 3 53 ? 38.683 22.001 15.824 1.000 74.726 53 ARG LLL CA 1
ATOM 4068 C C . ARG C 3 53 ? 37.967 20.894 16.602 1.000 72.697 53 ARG LLL C 1
ATOM 4069 O O . ARG C 3 53 ? 38.542 19.785 16.698 1.000 70.923 53 ARG LLL O 1
ATOM 4090 N N . GLN C 3 54 ? 36.840 21.221 17.241 1.000 72.274 54 GLN LLL N 1
ATOM 4091 C CA . GLN C 3 54 ? 36.191 20.394 18.291 1.000 72.453 54 GLN LLL CA 1
ATOM 4092 C C . GLN C 3 54 ? 35.280 19.366 17.614 1.000 70.574 54 GLN LLL C 1
ATOM 4093 O O . GLN C 3 54 ? 34.749 19.677 16.517 1.000 68.236 54 GLN LLL O 1
ATOM 4107 N N . ARG C 3 55 ? 35.131 18.194 18.237 1.000 69.371 55 ARG LLL N 1
ATOM 4108 C CA . ARG C 3 55 ? 34.265 17.086 17.766 1.000 68.122 55 ARG LLL CA 1
ATOM 4109 C C . ARG C 3 55 ? 33.082 16.960 18.715 1.000 67.028 55 ARG LLL C 1
ATOM 4110 O O . ARG C 3 55 ? 33.282 16.832 19.908 1.000 68.465 55 ARG LLL O 1
ATOM 4131 N N . PRO C 3 56 ? 31.819 16.999 18.241 1.000 66.229 56 PRO LLL N 1
ATOM 4132 C CA . PRO C 3 56 ? 30.693 16.606 19.081 1.000 67.448 56 PRO LLL CA 1
ATOM 4133 C C . PRO C 3 56 ? 30.847 15.130 19.473 1.000 67.685 56 PRO LLL C 1
ATOM 4134 O O . PRO C 3 56 ? 31.798 14.506 19.020 1.000 66.625 56 PRO LLL O 1
ATOM 4145 N N . SER C 3 57 ? 29.922 14.623 20.291 1.000 68.651 57 SER LLL N 1
ATOM 4146 C CA . SER C 3 57 ? 29.915 13.230 20.804 1.000 70.145 57 SER LLL CA 1
ATOM 4147 C C . SER C 3 57 ? 29.697 12.247 19.649 1.000 67.382 57 SER LLL C 1
ATOM 4148 O O . SER C 3 57 ? 28.905 12.565 18.743 1.000 67.278 57 SER LLL O 1
ATOM 4156 N N . GLY C 3 58 ? 30.421 11.123 19.671 1.000 67.138 58 GLY LLL N 1
ATOM 4157 C CA . GLY C 3 58 ? 30.328 10.031 18.682 1.000 65.582 58 GLY LLL CA 1
ATOM 4158 C C . GLY C 3 58 ? 31.250 10.227 17.486 1.000 63.794 58 GLY LLL C 1
ATOM 4159 O O . GLY C 3 58 ? 31.215 9.384 16.578 1.000 63.836 58 GLY LLL O 1
ATOM 4163 N N . ILE C 3 59 ? 32.037 11.303 17.442 1.000 62.992 59 ILE LLL N 1
ATOM 4164 C CA . ILE C 3 59 ? 32.894 11.614 16.259 1.000 61.644 59 ILE LLL CA 1
ATOM 4165 C C . ILE C 3 59 ? 34.330 11.270 16.640 1.000 61.295 59 ILE LLL C 1
ATOM 4166 O O . ILE C 3 59 ? 34.932 11.953 17.451 1.000 65.072 59 ILE LLL O 1
ATOM 4182 N N . PRO C 3 60 ? 34.937 10.218 16.056 1.000 60.549 60 PRO LLL N 1
ATOM 4183 C CA . PRO C 3 60 ? 36.221 9.720 16.547 1.000 62.797 60 PRO LLL CA 1
ATOM 4184 C C . PRO C 3 60 ? 37.380 10.687 16.274 1.000 64.056 60 PRO LLL C 1
ATOM 4185 O O . PRO C 3 60 ? 37.216 11.602 15.482 1.000 64.604 60 PRO LLL O 1
ATOM 4196 N N . ALA C 3 61 ? 38.531 10.409 16.877 1.000 65.204 61 ALA LLL N 1
ATOM 4197 C CA . ALA C 3 61 ? 39.689 11.327 16.967 1.000 67.251 61 ALA LLL CA 1
ATOM 4198 C C . ALA C 3 61 ? 40.337 11.515 15.590 1.000 66.693 61 ALA LLL C 1
ATOM 4199 O O . ALA C 3 61 ? 40.989 12.566 15.387 1.000 71.659 61 ALA LLL O 1
ATOM 4206 N N . ARG C 3 62 ? 40.154 10.568 14.667 1.000 62.517 62 ARG LLL N 1
ATOM 4207 C CA . ARG C 3 62 ? 40.747 10.629 13.302 1.000 60.912 62 ARG LLL CA 1
ATOM 4208 C C . ARG C 3 62 ? 40.038 11.685 12.434 1.000 57.292 62 ARG LLL C 1
ATOM 4209 O O . ARG C 3 62 ? 40.465 11.878 11.302 1.000 55.259 62 ARG LLL O 1
ATOM 4230 N N . PHE C 3 63 ? 38.976 12.314 12.935 1.000 56.174 63 PHE LLL N 1
ATOM 4231 C CA . PHE C 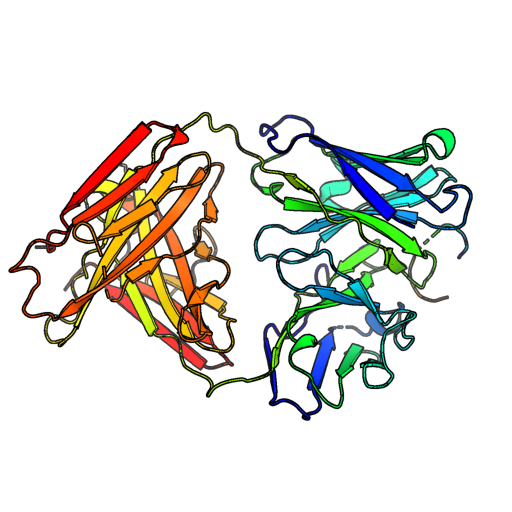3 63 ? 38.376 13.549 12.381 1.000 56.846 63 PHE LLL CA 1
ATOM 4232 C C . PHE C 3 63 ? 38.945 14.750 13.151 1.000 60.206 63 PHE LLL C 1
ATOM 4233 O O . PHE C 3 63 ? 38.800 14.781 14.385 1.000 59.907 63 PHE LLL O 1
ATOM 4250 N N . SER C 3 64 ? 39.577 15.697 12.448 1.000 61.238 64 SER LLL N 1
ATOM 4251 C CA . SER C 3 64 ? 40.027 17.002 13.003 1.000 64.327 64 SER LLL CA 1
ATOM 4252 C C . SER C 3 64 ? 39.898 18.130 11.962 1.000 66.416 64 SER LLL C 1
ATOM 4253 O O . SER C 3 64 ? 39.757 17.866 10.735 1.000 62.576 64 SER LLL O 1
ATOM 4261 N N . GLY C 3 65 ? 39.966 19.363 12.460 1.000 71.077 65 GLY LLL N 1
ATOM 4262 C CA . GLY C 3 65 ? 39.843 20.596 11.671 1.000 72.656 65 GLY LLL CA 1
ATOM 4263 C C . GLY C 3 65 ? 40.829 21.649 12.138 1.000 76.848 65 GLY LLL C 1
ATOM 4264 O O . GLY C 3 65 ? 41.106 21.737 13.363 1.000 78.523 65 GLY LLL O 1
ATOM 4268 N N . SER C 3 66 ? 41.346 22.414 11.181 1.000 76.568 66 SER LLL N 1
ATOM 4269 C CA . SER C 3 66 ? 42.147 23.632 11.409 1.000 80.063 66 SER LLL CA 1
ATOM 4270 C C . SER C 3 66 ? 41.471 24.788 10.671 1.000 80.288 66 SER LLL C 1
ATOM 4271 O O . SER C 3 66 ? 40.716 24.528 9.710 1.000 78.197 66 SER LLL O 1
ATOM 4279 N N . ASN C 3 67 ? 41.703 26.002 11.164 1.000 83.258 67 ASN LLL N 1
ATOM 4280 C CA . ASN C 3 67 ? 41.276 27.283 10.557 1.000 85.086 67 ASN LLL CA 1
ATOM 4281 C C . ASN C 3 67 ? 42.417 28.287 10.708 1.000 90.971 67 ASN LLL C 1
ATOM 4282 O O . ASN C 3 67 ? 42.363 29.102 11.645 1.000 91.974 67 ASN LLL O 1
ATOM 4293 N N . SER C 3 68 ? 43.435 28.186 9.852 1.000 95.957 68 SER LLL N 1
ATOM 4294 C CA . SER C 3 68 ? 44.408 29.280 9.599 1.000 102.508 68 SER LLL CA 1
ATOM 4295 C C . SER C 3 68 ? 43.754 30.251 8.606 1.000 104.659 68 SER LLL C 1
ATOM 4296 O O . SER C 3 68 ? 42.662 29.920 8.083 1.000 108.745 68 SER LLL O 1
ATOM 4304 N N . GLY C 3 69 ? 44.387 31.396 8.354 1.000 107.717 69 GLY LLL N 1
ATOM 4305 C CA . GLY C 3 69 ? 43.805 32.521 7.597 1.000 107.174 69 GLY LLL CA 1
ATOM 4306 C C . GLY C 3 69 ? 42.950 32.085 6.423 1.000 101.745 69 GLY LLL C 1
ATOM 4307 O O . GLY C 3 69 ? 41.712 32.235 6.495 1.000 97.787 69 GLY LLL O 1
ATOM 4311 N N . THR C 3 70 ? 43.609 31.572 5.382 1.000 101.571 70 THR LLL N 1
ATOM 4312 C CA . THR C 3 70 ? 43.130 31.528 3.973 1.000 99.543 70 THR LLL CA 1
ATOM 4313 C C . THR C 3 70 ? 42.348 30.233 3.725 1.000 93.514 70 THR LLL C 1
ATOM 4314 O O . THR C 3 70 ? 41.391 30.268 2.940 1.000 91.773 70 THR LLL O 1
ATOM 4325 N N . THR C 3 71 ? 42.732 29.136 4.379 1.000 89.699 71 THR LLL N 1
ATOM 4326 C CA . THR C 3 71 ? 42.172 27.784 4.128 1.000 84.173 71 THR LLL CA 1
ATOM 4327 C C . THR C 3 71 ? 41.902 27.099 5.473 1.000 80.811 71 THR LLL C 1
ATOM 4328 O O . THR C 3 71 ? 42.875 26.807 6.190 1.000 80.042 71 THR LLL O 1
ATOM 4339 N N . ALA C 3 72 ? 40.624 26.879 5.802 1.000 77.804 72 ALA LLL N 1
ATOM 4340 C CA . ALA C 3 72 ? 40.169 25.977 6.892 1.000 74.245 72 ALA LLL CA 1
ATOM 4341 C C . ALA C 3 72 ? 40.148 24.547 6.342 1.000 69.993 72 ALA LLL C 1
ATOM 4342 O O . ALA C 3 72 ? 39.688 24.380 5.208 1.000 68.869 72 ALA LLL O 1
ATOM 4349 N N . THR C 3 73 ? 40.662 23.557 7.076 1.000 69.105 73 THR LLL N 1
ATOM 4350 C CA . THR C 3 73 ? 40.703 22.147 6.593 1.000 67.224 73 THR LLL CA 1
ATOM 4351 C C . THR C 3 73 ? 39.806 21.266 7.462 1.000 63.995 73 THR LLL C 1
ATOM 4352 O O . THR C 3 73 ? 39.601 21.603 8.641 1.000 65.233 73 THR LLL O 1
ATOM 4363 N N . LEU C 3 74 ? 39.245 20.228 6.838 1.000 61.372 74 LEU LLL N 1
ATOM 4364 C CA . LEU C 3 74 ? 38.727 19.001 7.489 1.000 60.308 74 LEU LLL CA 1
ATOM 4365 C C . LEU C 3 74 ? 39.714 17.887 7.160 1.000 61.095 74 LEU LLL C 1
ATOM 4366 O O . LEU C 3 74 ? 39.970 17.653 5.953 1.000 61.841 74 LEU LLL O 1
ATOM 4382 N N . ASP C 3 75 ? 40.239 17.249 8.203 1.000 61.484 75 ASP LLL N 1
ATOM 4383 C CA . ASP C 3 75 ? 41.276 16.195 8.106 1.000 61.387 75 ASP LLL CA 1
ATOM 4384 C C . ASP C 3 75 ? 40.671 14.886 8.639 1.000 57.753 75 ASP LLL C 1
ATOM 4385 O O . ASP C 3 75 ? 40.055 14.879 9.723 1.000 56.323 75 ASP LLL O 1
ATOM 4394 N N . ILE C 3 76 ? 40.786 13.827 7.849 1.000 54.680 76 ILE LLL N 1
ATOM 4395 C CA . ILE C 3 76 ? 40.307 12.473 8.208 1.000 54.322 76 ILE LLL CA 1
ATOM 4396 C C . ILE C 3 76 ? 41.486 11.528 8.012 1.000 54.464 76 ILE LLL C 1
ATOM 4397 O O . ILE C 3 76 ? 41.905 11.388 6.860 1.000 56.870 76 ILE LLL O 1
ATOM 4413 N N . ALA C 3 77 ? 42.028 10.959 9.085 1.000 55.280 77 ALA LLL N 1
ATOM 4414 C CA . ALA C 3 77 ? 43.005 9.846 9.019 1.000 57.124 77 ALA LLL CA 1
ATOM 4415 C C . ALA C 3 77 ? 42.252 8.508 9.018 1.000 55.629 77 ALA LLL C 1
ATOM 4416 O O . ALA C 3 77 ? 41.079 8.501 9.383 1.000 55.351 77 ALA LLL O 1
ATOM 4423 N N . GLY C 3 78 ? 42.898 7.414 8.617 1.000 57.489 78 GLY LLL N 1
ATOM 4424 C CA . GLY C 3 78 ? 42.313 6.051 8.641 1.000 56.571 78 GLY LLL CA 1
ATOM 4425 C C . GLY C 3 78 ? 40.959 6.019 7.953 1.000 54.387 78 GLY LLL C 1
ATOM 4426 O O . GLY C 3 78 ? 39.972 5.609 8.577 1.000 52.700 78 GLY LLL O 1
ATOM 4430 N N . LEU C 3 79 ? 40.910 6.495 6.712 1.000 54.118 79 LEU LLL N 1
ATOM 4431 C CA . LEU C 3 79 ? 39.658 6.634 5.928 1.000 52.666 79 LEU LLL CA 1
ATOM 4432 C C . LEU C 3 79 ? 38.911 5.294 5.957 1.000 50.787 79 LEU LLL C 1
ATOM 4433 O O . LEU C 3 79 ? 39.573 4.268 5.738 1.000 50.645 79 LEU LLL O 1
ATOM 4449 N N . GLN C 3 80 ? 37.594 5.322 6.199 1.000 48.977 80 GLN LLL N 1
ATOM 4450 C CA . GLN C 3 80 ? 36.696 4.124 6.141 1.000 49.571 80 GLN LLL CA 1
ATOM 4451 C C . GLN C 3 80 ? 35.559 4.353 5.137 1.000 48.224 80 GLN LLL C 1
ATOM 4452 O O . GLN C 3 80 ? 35.210 5.491 4.885 1.000 49.101 80 GLN LLL O 1
ATOM 4466 N N . ARG C 3 81 ? 35.042 3.280 4.558 1.000 50.024 81 ARG LLL N 1
ATOM 4467 C CA . ARG C 3 81 ? 33.959 3.291 3.541 1.000 50.971 81 ARG LLL CA 1
ATOM 4468 C C . ARG C 3 81 ? 32.777 4.134 4.055 1.000 47.045 81 ARG LLL C 1
ATOM 4469 O O . ARG C 3 81 ? 32.196 4.899 3.256 1.000 44.060 81 ARG LLL O 1
ATOM 4490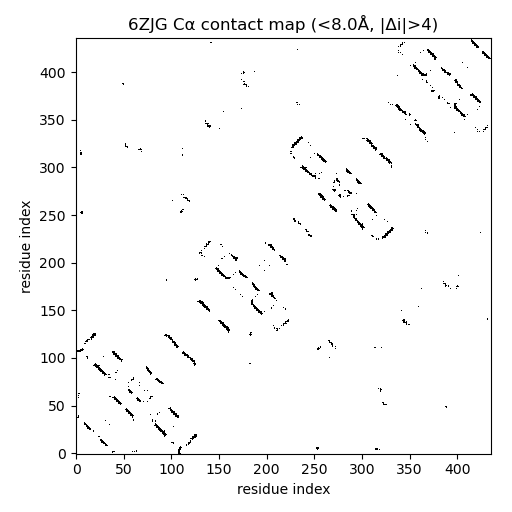 N N . GLY C 3 82 ? 32.470 4.039 5.347 1.000 45.290 82 GLY LLL N 1
ATOM 4491 C CA . GLY C 3 82 ? 31.341 4.745 5.975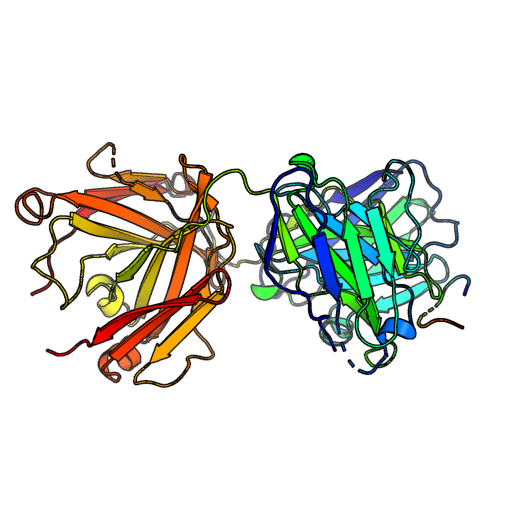 1.000 45.748 82 GLY LLL CA 1
ATOM 4492 C C . GLY C 3 82 ? 31.563 6.254 6.036 1.000 45.722 82 GLY LLL C 1
ATOM 4493 O O . GLY C 3 82 ? 30.611 6.975 6.339 1.000 43.500 82 GLY LLL O 1
ATOM 4497 N N . ASP C 3 83 ? 32.789 6.709 5.771 1.000 45.709 83 ASP LLL N 1
ATOM 4498 C CA . ASP C 3 83 ? 33.171 8.134 5.705 1.000 45.174 83 ASP LLL CA 1
ATOM 4499 C C . ASP C 3 83 ? 32.696 8.738 4.373 1.000 44.478 83 ASP LLL C 1
ATOM 4500 O O . ASP C 3 83 ? 32.569 9.953 4.324 1.000 42.095 83 ASP LLL O 1
ATOM 4509 N N . GLU C 3 84 ? 32.390 7.907 3.364 1.000 44.978 84 GLU LLL N 1
ATOM 4510 C CA . GLU C 3 84 ? 32.013 8.327 1.990 1.000 43.664 84 GLU LLL CA 1
ATOM 4511 C C . GLU C 3 84 ? 30.754 9.182 2.067 1.000 42.535 84 GLU LLL C 1
ATOM 4512 O O . GLU C 3 84 ? 29.748 8.688 2.498 1.000 42.397 84 GLU LLL O 1
ATOM 4524 N N . ALA C 3 85 ? 30.824 10.443 1.637 1.000 44.260 85 ALA LLL N 1
ATOM 4525 C CA . ALA C 3 85 ? 29.726 11.412 1.836 1.000 43.359 85 ALA LLL CA 1
ATOM 4526 C C . ALA C 3 85 ? 30.053 12.761 1.181 1.000 41.855 85 ALA LLL C 1
ATOM 4527 O O . ALA C 3 85 ? 31.116 12.906 0.592 1.000 41.455 85 ALA LLL O 1
ATOM 4534 N N . ASP C 3 86 ? 29.102 13.679 1.247 1.000 41.393 86 ASP LLL N 1
ATOM 4535 C CA . ASP C 3 86 ? 29.307 15.106 0.945 1.000 44.026 86 ASP LLL CA 1
ATOM 4536 C C . ASP C 3 86 ? 29.655 15.808 2.251 1.000 44.382 86 ASP LLL C 1
ATOM 4537 O O . ASP C 3 86 ? 28.960 15.575 3.268 1.000 42.778 86 ASP LLL O 1
ATOM 4546 N N . TYR C 3 87 ? 30.730 16.590 2.204 1.000 43.684 87 TYR LLL N 1
ATOM 4547 C CA . TYR C 3 87 ? 31.210 17.409 3.334 1.000 45.748 87 TYR LLL CA 1
ATOM 4548 C C . TYR C 3 87 ? 31.108 18.858 2.896 1.000 46.475 87 TYR LLL C 1
ATOM 4549 O O . TYR C 3 87 ? 31.512 19.172 1.780 1.000 46.601 87 TYR LLL O 1
ATOM 4567 N N . TYR C 3 88 ? 30.476 19.658 3.747 1.000 47.435 88 TYR LLL N 1
ATOM 4568 C CA . TYR C 3 88 ? 30.266 21.108 3.588 1.000 47.326 88 TYR LLL CA 1
ATOM 4569 C C . TYR C 3 88 ? 30.912 21.809 4.783 1.000 50.961 88 TYR LLL C 1
ATOM 4570 O O . TYR C 3 88 ? 30.597 21.479 5.957 1.000 48.666 88 TYR LLL O 1
A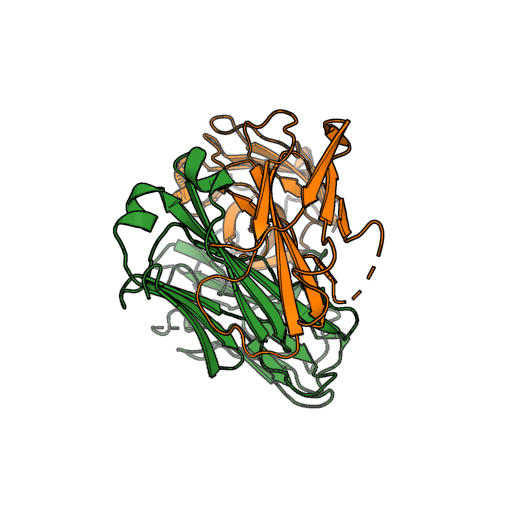TOM 4588 N N . CYS C 3 89 ? 31.783 22.771 4.510 1.000 52.321 89 CYS LLL N 1
ATOM 4589 C CA . CYS C 3 89 ? 32.236 23.706 5.557 1.000 55.062 89 CYS LLL CA 1
ATOM 4590 C C . CYS C 3 89 ? 31.144 24.769 5.677 1.000 56.375 89 CYS LLL C 1
ATOM 4591 O O . CYS C 3 89 ? 30.257 24.839 4.802 1.000 54.427 89 CYS LLL O 1
ATOM 4598 N N . ALA C 3 90 ? 31.151 25.511 6.772 1.000 58.803 90 ALA LLL N 1
ATOM 4599 C CA . ALA C 3 90 ? 30.186 26.600 7.009 1.000 60.186 90 ALA LLL CA 1
ATOM 4600 C C . ALA C 3 90 ? 30.859 27.612 7.926 1.000 61.511 90 ALA LLL C 1
ATOM 4601 O O . ALA C 3 90 ? 31.708 27.184 8.743 1.000 61.960 90 ALA LLL O 1
ATOM 4608 N N . ALA C 3 91 ? 30.496 28.885 7.786 1.000 61.279 91 ALA LLL N 1
ATOM 4609 C CA . ALA C 3 91 ? 31.044 29.990 8.601 1.000 63.268 91 ALA LLL CA 1
ATOM 4610 C C . ALA C 3 91 ? 30.309 31.302 8.280 1.000 65.799 91 ALA LLL C 1
ATOM 4611 O O . ALA C 3 91 ? 29.937 31.540 7.093 1.000 63.717 91 ALA LLL O 1
ATOM 4618 N N . TRP C 3 92 ? 30.123 32.121 9.315 1.000 69.170 92 TRP LLL N 1
ATOM 4619 C CA . TRP C 3 92 ? 29.617 33.511 9.222 1.000 73.267 92 TRP LLL CA 1
ATOM 4620 C C . TRP C 3 92 ? 30.533 34.339 8.316 1.000 74.696 92 TRP LLL C 1
ATOM 4621 O O . TRP C 3 92 ? 31.777 34.190 8.421 1.000 75.117 92 TRP LLL O 1
ATOM 4642 N N . ASN C 3 93 ? 29.912 35.145 7.452 1.000 75.176 93 ASN LLL N 1
ATOM 4643 C CA . ASN C 3 93 ? 30.540 36.211 6.625 1.000 78.078 93 ASN LLL CA 1
ATOM 4644 C C . ASN C 3 93 ? 29.993 37.557 7.124 1.000 81.142 93 ASN LLL C 1
ATOM 4645 O O . ASN C 3 93 ? 28.919 37.934 6.651 1.000 81.260 93 ASN LLL O 1
ATOM 4656 N N . GLY C 3 94 ? 30.678 38.224 8.070 1.000 85.153 94 GLY LLL N 1
ATOM 4657 C CA . GLY C 3 94 ? 30.251 39.500 8.695 1.000 88.491 94 GLY LLL CA 1
ATOM 4658 C C . GLY C 3 94 ? 30.147 40.626 7.675 1.000 91.319 94 GLY LLL C 1
ATOM 4659 O O . GLY C 3 94 ? 29.437 41.613 7.938 1.000 93.756 94 GLY LLL O 1
ATOM 4663 N N . ARG C 3 95 ? 30.850 40.461 6.553 1.000 91.120 95 ARG LLL N 1
ATOM 4664 C CA . ARG C 3 95 ? 30.876 41.318 5.335 1.000 94.437 95 ARG LLL CA 1
ATOM 4665 C C . ARG C 3 95 ? 29.515 41.270 4.607 1.000 92.946 95 ARG LLL C 1
ATOM 4666 O O . ARG C 3 95 ? 28.999 42.334 4.238 1.000 95.801 95 ARG LLL O 1
ATOM 4687 N N . LEU C 3 96 ? 28.962 40.070 4.400 1.000 89.486 96 LEU LLL N 1
ATOM 4688 C CA . LEU C 3 96 ? 27.602 39.819 3.847 1.000 87.655 96 LEU LLL CA 1
ATOM 4689 C C . LEU C 3 96 ? 26.569 39.794 4.983 1.000 88.611 96 LEU LLL C 1
ATOM 4690 O O . LEU C 3 96 ? 25.372 39.843 4.689 1.000 88.950 96 LEU LLL O 1
ATOM 4706 N N . SER C 3 97 ? 27.040 39.738 6.229 1.000 90.945 97 SER LLL N 1
ATOM 4707 C CA . SER C 3 97 ? 26.292 39.391 7.470 1.000 92.829 97 SER LLL CA 1
ATOM 4708 C C . SER C 3 97 ? 25.231 38.322 7.164 1.000 89.959 97 SER LLL C 1
ATOM 4709 O O . SER C 3 97 ? 24.020 38.585 7.315 1.000 91.079 97 SER LLL O 1
ATOM 4717 N N . ALA C 3 98 ? 25.700 37.153 6.724 1.000 85.594 98 ALA LLL N 1
ATOM 4718 C CA . ALA C 3 98 ? 24.903 35.919 6.538 1.000 82.083 98 ALA LLL CA 1
ATOM 4719 C C . ALA C 3 98 ? 25.742 34.717 6.979 1.000 78.780 98 ALA LLL C 1
ATOM 4720 O O . ALA C 3 98 ? 26.983 34.838 7.030 1.000 80.755 98 ALA LLL O 1
ATOM 4727 N N . PHE C 3 99 ? 25.095 33.606 7.323 1.000 75.550 99 PHE LLL N 1
ATOM 4728 C CA . PHE C 3 99 ? 25.765 32.290 7.483 1.000 69.627 99 PHE LLL CA 1
ATOM 4729 C C . PHE C 3 99 ? 25.953 31.681 6.095 1.000 64.242 99 PHE LLL C 1
ATOM 4730 O O . PHE C 3 99 ? 24.971 31.522 5.355 1.000 61.995 99 PHE LLL O 1
ATOM 4747 N N . VAL C 3 100 ? 27.203 31.398 5.745 1.000 61.818 100 VAL LLL N 1
ATOM 4748 C CA . VAL C 3 100 ? 27.600 30.867 4.415 1.000 58.765 100 VAL LLL CA 1
ATOM 4749 C C . VAL C 3 100 ? 28.093 29.436 4.600 1.000 55.293 100 VAL LLL C 1
ATOM 4750 O O . VAL C 3 100 ? 28.808 29.159 5.562 1.000 57.058 100 VAL LLL O 1
ATOM 4763 N N . PHE C 3 101 ? 27.652 28.579 3.704 1.000 52.485 101 PHE LLL N 1
ATOM 4764 C CA . PHE C 3 101 ? 28.126 27.213 3.468 1.000 50.903 101 PHE LLL CA 1
ATOM 4765 C C . PHE C 3 101 ? 29.142 27.234 2.339 1.000 51.690 101 PHE LLL C 1
ATOM 4766 O O . PHE C 3 101 ? 29.045 28.127 1.479 1.000 53.631 101 PHE LLL O 1
ATOM 4783 N N . GLY C 3 102 ? 30.048 26.258 2.334 1.000 51.290 102 GLY LLL N 1
ATOM 4784 C CA . GLY C 3 102 ? 30.906 25.937 1.181 1.000 52.326 102 GLY LLL CA 1
ATOM 4785 C C . GLY C 3 102 ? 30.174 25.206 0.065 1.000 51.420 102 GLY LLL C 1
ATOM 4786 O O . GLY C 3 102 ? 28.971 24.851 0.248 1.000 50.166 102 GLY LLL O 1
ATOM 4790 N N . SER C 3 103 ? 30.879 25.024 -1.064 1.000 53.170 103 SER LLL N 1
ATOM 4791 C CA . SER C 3 103 ? 30.385 24.449 -2.350 1.000 53.851 103 SER LLL CA 1
ATOM 4792 C C . SER C 3 103 ? 30.133 22.940 -2.159 1.000 51.868 103 SER LLL C 1
ATOM 4793 O O . SER C 3 103 ? 29.473 22.318 -2.986 1.000 49.766 103 SER LLL O 1
ATOM 4801 N N . GLY C 3 104 ? 30.717 22.349 -1.120 1.000 53.219 104 GLY LLL N 1
ATOM 4802 C CA . GLY C 3 104 ? 30.553 20.914 -0.828 1.000 50.605 104 GLY LLL CA 1
ATOM 4803 C C . GLY C 3 104 ? 31.607 20.088 -1.534 1.000 48.228 104 GLY LLL C 1
ATOM 4804 O O . GLY C 3 104 ? 31.976 20.400 -2.673 1.000 48.981 104 GLY LLL O 1
ATOM 4808 N N . THR C 3 105 ? 32.103 19.071 -0.859 1.000 47.837 105 THR LLL N 1
ATOM 4809 C CA . THR C 3 105 ? 33.118 18.140 -1.402 1.000 47.759 105 THR LLL CA 1
ATOM 4810 C C . THR C 3 105 ? 32.556 16.729 -1.324 1.000 46.320 105 THR LLL C 1
ATOM 4811 O O . THR C 3 105 ? 32.123 16.336 -0.226 1.000 47.322 105 THR LLL O 1
ATOM 4822 N N . LYS C 3 106 ? 32.541 15.997 -2.433 1.000 46.503 106 LYS LLL N 1
ATOM 4823 C CA . LYS C 3 106 ? 32.238 14.550 -2.370 1.000 47.602 106 LYS LLL CA 1
ATOM 4824 C C . LYS C 3 106 ? 33.548 13.828 -2.019 1.000 47.152 106 LYS LLL C 1
ATOM 4825 O O . LYS C 3 106 ? 34.521 13.937 -2.792 1.000 47.010 106 LYS LLL O 1
ATOM 4844 N N . LEU C 3 107 ? 33.579 13.163 -0.860 1.000 44.875 107 LEU LLL N 1
ATOM 4845 C CA . LEU C 3 107 ? 34.687 12.255 -0.474 1.000 45.715 107 LEU LLL CA 1
ATOM 4846 C C . LEU C 3 107 ? 34.309 10.836 -0.894 1.000 44.395 107 LEU LLL C 1
ATOM 4847 O O . LEU C 3 107 ? 33.311 10.309 -0.341 1.000 44.362 107 LEU LLL O 1
ATOM 4863 N N . THR C 3 108 ? 35.043 10.281 -1.864 1.000 43.156 108 THR LLL N 1
ATOM 4864 C CA . THR C 3 108 ? 34.884 8.897 -2.368 1.000 42.399 108 THR LLL CA 1
ATOM 4865 C C . THR C 3 108 ? 35.997 8.058 -1.753 1.000 42.944 108 THR LLL C 1
ATOM 4866 O O . THR C 3 108 ? 37.149 8.482 -1.847 1.000 43.779 108 THR LLL O 1
ATOM 4877 N N . VAL C 3 109 ? 35.637 6.961 -1.090 1.000 41.264 109 VAL LLL N 1
ATOM 4878 C CA . VAL C 3 109 ? 36.582 5.924 -0.601 1.000 42.927 109 VAL LLL CA 1
ATOM 4879 C C . VAL C 3 109 ? 36.690 4.892 -1.727 1.000 44.122 109 VAL LLL C 1
ATOM 4880 O O . VAL C 3 109 ? 35.656 4.242 -2.050 1.000 44.102 109 VAL LLL O 1
ATOM 4893 N N . LEU C 3 110 ? 37.857 4.818 -2.375 1.000 45.106 110 LEU LLL N 1
ATOM 4894 C CA . LEU C 3 110 ? 37.983 4.174 -3.712 1.000 45.451 110 LEU LLL CA 1
ATOM 4895 C C . LEU C 3 110 ? 37.760 2.666 -3.565 1.000 45.127 110 LEU LLL C 1
ATOM 4896 O O . LEU C 3 110 ? 38.513 2.029 -2.800 1.000 45.799 110 LEU LLL O 1
ATOM 4912 N N . GLY C 3 111 ? 36.765 2.121 -4.270 1.000 43.520 111 GLY LLL N 1
ATOM 4913 C CA . GLY C 3 111 ? 36.521 0.667 -4.289 1.000 44.989 111 GLY LLL CA 1
ATOM 4914 C C . GLY C 3 111 ? 36.787 0.059 -5.648 1.000 45.935 111 GLY LLL C 1
ATOM 4915 O O . GLY C 3 111 ? 36.580 -1.143 -5.785 1.000 45.782 111 GLY LLL O 1
ATOM 4919 N N . GLN C 3 112 ? 37.182 0.869 -6.631 1.000 47.344 112 GLN LLL N 1
ATOM 4920 C CA . GLN C 3 112 ? 37.635 0.372 -7.955 1.000 48.899 112 GLN LLL CA 1
ATOM 4921 C C . GLN C 3 112 ? 38.570 1.387 -8.616 1.000 49.722 112 GLN LLL C 1
ATOM 4922 O O . GLN C 3 112 ? 38.682 2.529 -8.168 1.000 49.776 112 GLN LLL O 1
ATOM 4936 N N . PRO C 3 113 ? 39.301 1.004 -9.682 1.000 50.809 113 PRO LLL N 1
ATOM 4937 C CA . PRO C 3 113 ? 40.049 1.979 -10.477 1.000 51.581 113 PRO LLL CA 1
ATOM 4938 C C . PRO C 3 113 ? 39.163 3.139 -10.953 1.000 49.988 113 PRO LLL C 1
ATOM 4939 O O . PRO C 3 113 ? 38.034 2.921 -11.393 1.000 50.703 113 PRO LLL O 1
ATOM 4950 N N . LYS C 3 114 ? 39.684 4.352 -10.756 1.000 49.867 114 LYS LLL N 1
ATOM 4951 C CA . LYS C 3 114 ? 39.236 5.601 -11.407 1.000 49.105 114 LYS LLL CA 1
ATOM 4952 C C . LYS C 3 114 ? 38.890 5.266 -12.846 1.000 47.030 114 LYS LLL C 1
ATOM 4953 O O . LYS C 3 114 ? 39.569 4.486 -13.461 1.000 47.621 114 LYS LLL O 1
ATOM 4972 N N . SER C 3 115 ? 37.788 5.786 -13.324 1.000 46.710 115 SER LLL N 1
ATOM 4973 C CA . SER C 3 115 ? 37.273 5.451 -14.662 1.000 47.245 115 SER LLL CA 1
ATOM 4974 C C . SER C 3 115 ? 36.798 6.747 -15.308 1.000 46.918 115 SER LLL C 1
ATOM 4975 O O . SER C 3 115 ? 36.014 7.472 -14.668 1.000 44.780 115 SER LLL O 1
ATOM 4983 N N . SER C 3 116 ? 37.289 7.033 -16.508 1.000 49.486 116 SER LLL N 1
ATOM 4984 C CA . SER C 3 116 ? 36.941 8.257 -17.270 1.000 50.322 116 SER LLL CA 1
ATOM 4985 C C . SER C 3 116 ? 35.532 8.111 -17.806 1.000 50.644 116 SER LLL C 1
ATOM 4986 O O . SER C 3 116 ? 35.118 7.017 -18.201 1.000 52.737 116 SER LLL O 1
ATOM 4994 N N . PRO C 3 117 ? 34.780 9.228 -17.861 1.000 50.863 117 PRO LLL N 1
ATOM 4995 C CA . PRO C 3 117 ? 33.424 9.210 -18.384 1.000 49.903 117 PRO LLL CA 1
ATOM 4996 C C . PRO C 3 117 ? 33.425 8.910 -19.881 1.000 50.267 117 PRO LLL C 1
ATOM 4997 O O . PRO C 3 117 ? 34.333 9.263 -20.599 1.000 54.904 117 PRO LLL O 1
ATOM 5008 N N . SER C 3 118 ? 32.383 8.217 -20.286 1.000 48.222 118 SER LLL N 1
ATOM 5009 C CA . SER C 3 118 ? 32.041 7.941 -21.686 1.000 47.708 118 SER LLL CA 1
ATOM 5010 C C . SER C 3 118 ? 30.902 8.897 -22.021 1.000 44.220 118 SER LLL C 1
ATOM 5011 O O . SER C 3 118 ? 29.895 8.915 -21.270 1.000 42.507 118 SER LLL O 1
ATOM 5019 N N . VAL C 3 119 ? 31.080 9.696 -23.061 1.000 42.478 119 VAL LLL N 1
ATOM 5020 C CA . VAL C 3 119 ? 30.188 10.842 -23.346 1.000 43.309 119 VAL LLL CA 1
ATOM 5021 C C . VAL C 3 119 ? 29.542 10.616 -24.712 1.000 43.348 119 VAL LLL C 1
ATOM 5022 O O . VAL C 3 119 ? 30.256 10.272 -25.624 1.000 44.304 119 VAL LLL O 1
ATOM 5035 N N . THR C 3 120 ? 28.248 10.868 -24.868 1.000 43.810 120 THR LLL N 1
ATOM 5036 C CA . THR C 3 120 ? 27.587 10.814 -26.201 1.000 45.670 120 THR LLL CA 1
ATOM 5037 C C . THR C 3 120 ? 26.722 12.065 -26.364 1.000 45.560 120 THR LLL C 1
ATOM 5038 O O . THR C 3 120 ? 25.898 12.336 -25.481 1.000 48.278 120 THR LLL O 1
ATOM 5049 N N . LEU C 3 121 ? 26.913 12.811 -27.451 1.000 46.949 121 LEU LLL N 1
ATOM 5050 C CA . LEU C 3 121 ? 26.130 14.036 -27.730 1.000 46.047 121 LEU LLL CA 1
ATOM 5051 C C . LEU C 3 121 ? 25.080 13.727 -28.800 1.000 47.109 121 LEU LLL C 1
ATOM 5052 O O . LEU C 3 121 ? 25.461 13.321 -29.910 1.000 48.379 121 LEU LLL O 1
ATOM 5068 N N . PHE C 3 122 ? 23.801 13.909 -28.466 1.000 45.696 122 PHE LLL N 1
ATOM 5069 C CA . PHE C 3 122 ? 22.655 13.726 -29.391 1.000 46.032 122 PHE LLL CA 1
ATOM 5070 C C . PHE C 3 122 ? 22.173 15.088 -29.891 1.000 46.671 122 PHE LLL C 1
ATOM 5071 O O . PHE C 3 122 ? 21.998 16.035 -29.124 1.000 44.100 122 PHE LLL O 1
ATOM 5088 N N . PRO C 3 123 ? 21.905 15.226 -31.202 1.000 48.444 123 PRO LLL N 1
ATOM 5089 C CA . PRO C 3 123 ? 21.284 16.437 -31.713 1.000 50.237 123 PRO LLL CA 1
ATOM 5090 C C . PRO C 3 123 ? 19.799 16.363 -31.395 1.000 50.476 123 PRO LLL C 1
ATOM 5091 O O . PRO C 3 123 ? 19.286 15.291 -31.083 1.000 50.466 123 PRO LLL O 1
ATOM 5102 N N . PRO C 3 124 ? 19.067 17.488 -31.510 1.000 51.340 124 PRO LLL N 1
ATOM 5103 C CA . PRO C 3 124 ? 17.628 17.486 -31.280 1.000 50.450 124 PRO LLL CA 1
ATOM 5104 C C . PRO C 3 124 ? 16.894 16.697 -32.369 1.000 50.602 124 PRO LLL C 1
ATOM 5105 O O . PRO C 3 124 ? 17.367 16.673 -33.466 1.000 52.824 124 PRO LLL O 1
ATOM 5116 N N . SER C 3 125 ? 15.770 16.068 -32.027 1.000 50.936 125 SER LLL N 1
ATOM 5117 C CA . SER C 3 125 ? 14.853 15.372 -32.967 1.000 51.894 125 SER LLL CA 1
ATOM 5118 C C . SER C 3 125 ? 14.089 16.406 -33.796 1.000 53.332 125 SER LLL C 1
ATOM 5119 O O . SER C 3 125 ? 13.842 17.518 -33.270 1.000 51.856 125 SER LLL O 1
ATOM 5127 N N . SER C 3 126 ? 13.705 16.059 -35.027 1.000 54.699 126 SER LLL N 1
ATOM 5128 C CA . SER C 3 126 ? 12.860 16.922 -35.889 1.000 57.328 126 SER LLL CA 1
ATOM 5129 C C . SER C 3 126 ? 11.446 17.019 -35.314 1.000 57.885 126 SER LLL C 1
ATOM 5130 O O . SER C 3 126 ? 10.758 18.023 -35.631 1.000 60.978 126 SER LLL O 1
ATOM 5138 N N . GLU C 3 127 ? 11.003 16.023 -34.539 1.000 57.688 127 GLU LLL N 1
ATOM 5139 C CA . GLU C 3 127 ? 9.697 16.069 -33.817 1.000 58.055 127 GLU LLL CA 1
ATOM 5140 C C . GLU C 3 127 ? 9.725 17.256 -32.842 1.000 55.188 127 GLU LLL C 1
ATOM 5141 O O . GLU C 3 127 ? 8.769 18.031 -32.845 1.000 55.056 127 GLU LLL O 1
ATOM 5153 N N . GLU C 3 128 ? 10.795 17.411 -32.057 1.000 53.168 128 GLU LLL N 1
ATOM 5154 C CA . GLU C 3 128 ? 10.906 18.508 -31.063 1.000 52.101 128 GLU LLL CA 1
ATOM 5155 C C . GLU C 3 128 ? 10.989 19.855 -31.799 1.000 54.882 128 GLU LLL C 1
ATOM 5156 O O . GLU C 3 128 ? 10.324 20.829 -31.332 1.000 54.619 128 GLU LLL O 1
ATOM 5168 N N . LEU C 3 129 ? 11.741 19.909 -32.906 1.000 56.102 129 LEU LLL N 1
ATOM 5169 C CA . LEU C 3 129 ? 11.956 21.158 -33.694 1.000 60.289 129 LEU LLL CA 1
ATOM 5170 C C . LEU C 3 129 ? 10.600 21.687 -34.147 1.000 62.552 129 LEU LLL C 1
ATOM 5171 O O . LEU C 3 129 ? 10.411 22.881 -33.991 1.000 63.586 129 LEU LLL O 1
ATOM 5187 N N . GLU C 3 130 ? 9.681 20.814 -34.578 1.000 66.554 130 GLU LLL N 1
ATOM 5188 C CA . GLU C 3 130 ? 8.274 21.158 -34.945 1.000 69.706 130 GLU LLL CA 1
ATOM 5189 C C . GLU C 3 130 ? 7.590 21.945 -33.816 1.000 69.121 130 GLU LLL C 1
ATOM 5190 O O . GLU C 3 130 ? 6.634 22.626 -34.114 1.000 70.662 130 GLU LLL O 1
ATOM 5202 N N . THR C 3 131 ? 8.060 21.863 -32.566 1.000 69.059 131 THR LLL N 1
ATOM 5203 C CA . THR C 3 131 ? 7.492 22.615 -31.409 1.000 68.798 131 THR LLL CA 1
ATOM 5204 C C . THR C 3 131 ? 8.259 23.919 -31.153 1.000 69.674 131 THR LLL C 1
ATOM 5205 O O . THR C 3 131 ? 7.998 24.543 -30.098 1.000 69.932 131 THR LLL O 1
ATOM 5216 N N . ASN C 3 132 ? 9.189 24.290 -32.040 1.000 68.495 132 ASN LLL N 1
ATOM 5217 C CA . ASN C 3 132 ? 10.025 25.522 -31.945 1.000 69.146 132 ASN LLL CA 1
ATOM 5218 C C . ASN C 3 132 ? 11.041 25.360 -30.810 1.000 65.472 132 ASN LLL C 1
ATOM 5219 O O . ASN C 3 132 ? 11.595 26.375 -30.338 1.000 63.886 132 ASN LLL O 1
ATOM 5230 N N . LYS C 3 133 ? 11.328 24.125 -30.426 1.000 64.878 133 LYS LLL N 1
ATOM 5231 C CA . LYS C 3 133 ? 12.322 23.855 -29.359 1.000 65.134 133 LYS LLL CA 1
ATOM 5232 C C . LYS C 3 133 ? 13.358 22.847 -29.856 1.000 60.268 133 LYS LLL C 1
ATOM 5233 O O . LYS C 3 133 ? 13.061 22.059 -30.771 1.000 59.663 133 LYS LLL O 1
ATOM 5252 N N . ALA C 3 134 ? 14.558 22.978 -29.308 1.000 56.719 134 ALA LLL N 1
ATOM 5253 C CA . ALA C 3 134 ? 15.749 22.156 -29.586 1.000 55.045 134 ALA LLL CA 1
ATOM 5254 C C . ALA C 3 134 ? 16.436 21.851 -28.258 1.000 51.735 134 ALA LLL C 1
ATOM 5255 O O . ALA C 3 134 ? 16.856 22.789 -27.578 1.000 52.487 134 ALA LLL O 1
ATOM 5262 N N . THR C 3 135 ? 16.482 20.584 -27.882 1.000 49.560 135 THR LLL N 1
ATOM 5263 C CA . THR C 3 135 ? 17.257 20.090 -26.727 1.000 48.478 135 THR LLL CA 1
ATOM 5264 C C . THR C 3 135 ? 18.403 19.226 -27.253 1.000 47.730 135 THR LLL C 1
ATOM 5265 O O . THR C 3 135 ? 18.103 18.270 -27.972 1.000 48.069 135 THR LLL O 1
ATOM 5276 N N . LEU C 3 136 ? 19.654 19.603 -26.976 1.000 47.350 136 LEU LLL N 1
ATOM 5277 C CA . LEU C 3 136 ? 20.823 18.702 -27.146 1.000 46.441 136 LEU LLL CA 1
ATOM 5278 C C . LEU C 3 136 ? 20.954 17.898 -25.853 1.000 44.652 136 LEU LLL C 1
ATOM 5279 O O . LEU C 3 136 ? 20.844 18.493 -24.752 1.000 44.080 136 LEU LLL O 1
ATOM 5295 N N . VAL C 3 137 ? 21.120 16.587 -25.983 1.000 42.328 137 VAL LLL N 1
ATOM 5296 C CA . VAL C 3 137 ? 21.275 15.689 -24.811 1.000 41.581 137 VAL LLL CA 1
ATOM 5297 C C . VAL C 3 137 ? 22.687 15.126 -24.801 1.000 41.506 137 VAL LLL C 1
ATOM 5298 O O . VAL C 3 137 ? 23.110 14.507 -25.808 1.000 41.221 137 VAL LLL O 1
ATOM 5311 N N . CYS C 3 138 ? 23.385 15.351 -23.689 1.000 41.966 138 CYS LLL N 1
ATOM 5312 C CA . CYS C 3 138 ? 24.756 14.840 -23.454 1.000 42.720 138 CYS LLL CA 1
ATOM 5313 C C . CYS C 3 138 ? 24.686 13.733 -22.393 1.000 40.357 138 CYS LLL C 1
ATOM 5314 O O . CYS C 3 138 ? 24.383 14.061 -21.217 1.000 37.493 138 CYS LLL O 1
ATOM 5321 N N . THR C 3 139 ? 24.866 12.475 -22.796 1.000 38.657 139 THR LLL N 1
ATOM 5322 C CA . THR C 3 139 ? 24.873 11.331 -21.848 1.000 39.813 139 THR LLL CA 1
ATOM 5323 C C . THR C 3 139 ? 26.316 11.093 -21.418 1.000 37.851 139 THR LLL C 1
ATOM 5324 O O . THR C 3 139 ? 27.174 11.222 -22.243 1.000 39.655 139 THR LLL O 1
ATOM 5335 N N . ILE C 3 140 ? 26.509 10.830 -20.139 1.000 37.732 140 ILE LLL N 1
ATOM 5336 C CA . ILE C 3 140 ? 27.813 10.674 -19.447 1.000 40.366 140 ILE LLL CA 1
ATOM 5337 C C . ILE C 3 140 ? 27.704 9.380 -18.628 1.000 39.886 140 ILE LLL C 1
ATOM 5338 O O . ILE C 3 140 ? 26.930 9.378 -17.638 1.000 40.074 140 ILE LLL O 1
ATOM 5354 N N . THR C 3 141 ? 28.427 8.331 -19.015 1.000 40.223 141 THR LLL N 1
ATOM 5355 C CA . THR C 3 141 ? 28.388 7.007 -18.329 1.000 41.415 141 THR LLL CA 1
ATOM 5356 C C . THR C 3 141 ? 29.769 6.595 -17.808 1.000 43.629 141 THR LLL C 1
ATOM 5357 O O . THR C 3 141 ? 30.781 7.144 -18.291 1.000 43.265 141 THR LLL O 1
ATOM 5368 N N . ASP C 3 142 ? 29.787 5.645 -16.858 1.000 45.467 142 ASP LLL N 1
ATOM 5369 C CA . ASP C 3 142 ? 30.975 4.826 -16.509 1.000 45.775 142 ASP LLL CA 1
ATOM 5370 C C . ASP C 3 142 ? 32.076 5.715 -15.926 1.000 46.413 142 ASP LLL C 1
ATOM 5371 O O . ASP C 3 142 ? 33.273 5.392 -16.170 1.000 46.648 142 ASP LLL O 1
ATOM 5380 N N . PHE C 3 143 ? 31.719 6.763 -15.166 1.000 43.925 143 PHE LLL N 1
ATOM 5381 C CA . PHE C 3 143 ? 32.734 7.593 -14.462 1.000 43.855 143 PHE LLL CA 1
ATOM 5382 C C . PHE C 3 143 ? 32.788 7.227 -12.976 1.000 43.349 143 PHE LLL C 1
ATOM 5383 O O . PHE C 3 143 ? 31.757 6.907 -12.349 1.000 42.576 143 PHE LLL O 1
ATOM 5400 N N . TYR C 3 144 ? 33.994 7.308 -12.418 1.000 45.487 144 TYR LLL N 1
ATOM 5401 C CA . TYR C 3 144 ? 34.280 7.047 -10.986 1.000 44.181 144 TYR LLL CA 1
ATOM 5402 C C . TYR C 3 144 ? 35.585 7.715 -10.595 1.000 43.358 144 TYR LLL C 1
ATOM 5403 O O . TYR C 3 144 ? 36.593 7.458 -11.242 1.000 43.956 144 TYR LLL O 1
ATOM 5421 N N . PRO C 3 145 ? 35.635 8.544 -9.529 1.000 42.122 145 PRO LLL N 1
ATOM 5422 C CA . PRO C 3 145 ? 34.474 8.893 -8.715 1.000 43.043 145 PRO LLL CA 1
ATOM 5423 C C . PRO C 3 145 ? 33.310 9.623 -9.415 1.000 43.523 145 PRO LLL C 1
ATOM 5424 O O . PRO C 3 145 ? 33.517 10.216 -10.485 1.000 44.184 145 PRO LLL O 1
ATOM 5435 N N . GLY C 3 146 ? 32.139 9.611 -8.761 1.000 43.128 146 GLY LLL N 1
ATOM 5436 C CA . GLY C 3 146 ? 30.853 10.094 -9.303 1.000 42.655 146 GLY LLL CA 1
ATOM 5437 C C . GLY C 3 146 ? 30.735 11.603 -9.235 1.000 44.010 146 GLY LLL C 1
ATOM 5438 O O . GLY C 3 146 ? 29.705 12.071 -8.791 1.000 44.373 146 GLY LLL O 1
ATOM 5442 N N . VAL C 3 147 ? 31.758 12.344 -9.665 1.000 46.229 147 VAL LLL N 1
ATOM 5443 C CA . VAL C 3 147 ? 31.716 13.830 -9.746 1.000 47.893 147 VAL LLL CA 1
ATOM 5444 C C . VAL C 3 147 ? 32.157 14.229 -11.149 1.000 49.293 147 VAL LLL C 1
ATOM 5445 O O . VAL C 3 147 ? 33.240 13.781 -11.562 1.000 48.975 147 VAL LLL O 1
ATOM 5458 N N . VAL C 3 148 ? 31.347 15.054 -11.818 1.000 48.888 148 VAL LLL N 1
ATOM 5459 C CA . VAL C 3 148 ? 31.689 15.710 -13.103 1.000 49.919 148 VAL LLL CA 1
ATOM 5460 C C . VAL C 3 148 ? 31.180 17.150 -13.058 1.000 51.315 148 VAL LLL C 1
ATOM 5461 O O . VAL C 3 148 ? 30.190 17.437 -12.346 1.000 50.782 148 VAL LLL O 1
ATOM 5474 N N . THR C 3 149 ? 31.870 18.027 -13.779 1.000 51.886 149 THR LLL N 1
ATOM 5475 C CA . THR C 3 149 ? 31.398 19.381 -14.133 1.000 50.611 149 THR LLL CA 1
ATOM 5476 C C . THR C 3 149 ? 31.117 19.343 -15.636 1.000 48.328 149 THR LLL C 1
ATOM 5477 O O . THR C 3 149 ? 31.898 18.720 -16.378 1.000 43.487 149 THR LLL O 1
ATOM 5488 N N . VAL C 3 150 ? 29.985 19.905 -16.051 1.000 47.593 150 VAL LLL N 1
ATOM 5489 C CA . VAL C 3 150 ? 29.622 19.994 -17.490 1.000 46.996 150 VAL LLL CA 1
ATOM 5490 C C . VAL C 3 150 ? 29.588 21.462 -17.877 1.000 48.295 150 VAL LLL C 1
ATOM 5491 O O . VAL C 3 150 ? 28.970 22.241 -17.157 1.000 51.133 150 VAL LLL O 1
ATOM 5504 N N . ASP C 3 151 ? 30.275 21.790 -18.969 1.000 50.341 151 ASP LLL N 1
ATOM 5505 C CA . ASP C 3 151 ? 30.249 23.094 -19.666 1.000 53.102 151 ASP LLL CA 1
ATOM 5506 C C . ASP C 3 151 ? 29.787 22.819 -21.102 1.000 52.470 151 ASP LLL C 1
ATOM 5507 O O . ASP C 3 151 ? 30.055 21.717 -21.601 1.000 51.955 151 ASP LLL O 1
ATOM 5516 N N . TRP C 3 152 ? 29.109 23.770 -21.747 1.000 51.581 152 TRP LLL N 1
ATOM 5517 C CA . TRP C 3 152 ? 28.753 23.698 -23.184 1.000 51.128 152 TRP LLL CA 1
ATOM 5518 C C . TRP C 3 152 ? 29.360 24.885 -23.928 1.000 55.158 152 TRP LLL C 1
ATOM 5519 O O . TRP C 3 152 ? 29.479 25.964 -23.307 1.000 56.788 152 TRP LLL O 1
ATOM 5540 N N . LYS C 3 153 ? 29.661 24.693 -25.217 1.000 57.910 153 LYS LLL N 1
ATOM 5541 C CA . LYS C 3 153 ? 30.111 25.754 -26.159 1.000 62.505 153 LYS LLL CA 1
ATOM 5542 C C . LYS C 3 153 ? 29.232 25.704 -27.412 1.000 62.570 153 LYS LLL C 1
ATOM 5543 O O . LYS C 3 153 ? 28.763 24.605 -27.764 1.000 61.191 153 LYS LLL O 1
ATOM 5562 N N . VAL C 3 154 ? 28.964 26.866 -28.007 1.000 64.227 154 VAL LLL N 1
ATOM 5563 C CA . VAL C 3 154 ? 28.279 27.011 -29.324 1.000 64.958 154 VAL LLL CA 1
ATOM 5564 C C . VAL C 3 154 ? 29.171 27.894 -30.196 1.000 69.294 154 VAL LLL C 1
ATOM 5565 O O . VAL C 3 154 ? 29.368 29.075 -29.834 1.000 72.314 154 VAL LLL O 1
ATOM 5578 N N . ASP C 3 155 ? 29.688 27.331 -31.292 1.000 71.522 155 ASP LLL N 1
ATOM 5579 C CA . ASP C 3 155 ? 30.580 28.012 -32.269 1.000 75.353 155 ASP LLL CA 1
ATOM 5580 C C . ASP C 3 155 ? 31.848 28.494 -31.553 1.000 75.920 155 ASP LLL C 1
ATOM 5581 O O . ASP C 3 155 ? 32.376 29.516 -31.961 1.000 78.919 155 ASP LLL O 1
ATOM 5590 N N . GLY C 3 156 ? 32.321 27.757 -30.545 1.000 74.552 156 GLY LLL N 1
ATOM 5591 C CA . GLY C 3 156 ? 33.583 28.036 -29.832 1.000 76.175 156 GLY LLL CA 1
ATOM 5592 C C . GLY C 3 156 ? 33.405 28.926 -28.609 1.000 76.956 156 GLY LLL C 1
ATOM 5593 O O . GLY C 3 156 ? 34.432 29.194 -27.957 1.000 82.480 156 GLY LLL O 1
ATOM 5597 N N . THR C 3 157 ? 32.175 29.349 -28.279 1.000 73.026 157 THR LLL N 1
ATOM 5598 C CA . THR C 3 157 ? 31.864 30.332 -27.204 1.000 71.335 157 THR LLL CA 1
ATOM 5599 C C . THR C 3 157 ? 31.210 29.595 -26.048 1.000 69.650 157 THR LLL C 1
ATOM 5600 O O . THR C 3 157 ? 30.272 28.840 -26.279 1.000 68.660 157 THR LLL O 1
ATOM 5611 N N . PRO C 3 158 ? 31.653 29.774 -24.778 1.000 70.098 158 PRO LLL N 1
ATOM 5612 C CA . PRO C 3 158 ? 30.960 29.163 -23.647 1.000 66.556 158 PRO LLL CA 1
ATOM 5613 C C . PRO C 3 158 ? 29.497 29.624 -23.594 1.000 67.189 158 PRO LLL C 1
ATOM 5614 O O . PRO C 3 158 ? 29.229 30.765 -23.884 1.000 70.483 158 PRO LLL O 1
ATOM 5625 N N . VAL C 3 159 ? 28.596 28.704 -23.269 1.000 66.554 159 VAL LLL N 1
ATOM 5626 C CA . VAL C 3 159 ? 27.152 28.949 -23.011 1.000 66.441 159 VAL LLL CA 1
ATOM 5627 C C . VAL C 3 159 ? 27.010 29.354 -21.545 1.000 66.900 159 VAL LLL C 1
ATOM 5628 O O . VAL C 3 159 ? 27.634 28.716 -20.697 1.000 63.838 159 VAL LLL O 1
ATOM 5641 N N . THR C 3 160 ? 26.172 30.339 -21.245 1.000 70.443 160 THR LLL N 1
ATOM 5642 C CA . THR C 3 160 ? 25.997 30.835 -19.855 1.000 71.354 160 THR LLL CA 1
ATOM 5643 C C . THR C 3 160 ? 24.620 30.430 -19.311 1.000 69.675 160 THR LLL C 1
ATOM 5644 O O . THR C 3 160 ? 24.546 30.181 -18.095 1.000 67.696 160 THR LLL O 1
ATOM 5655 N N . GLN C 3 161 ? 23.620 30.244 -20.182 1.000 69.468 161 GLN LLL N 1
ATOM 5656 C CA . GLN C 3 161 ? 22.226 29.905 -19.791 1.000 67.750 161 GLN LLL CA 1
ATOM 5657 C C . GLN C 3 161 ? 21.649 28.770 -20.664 1.000 63.839 161 GLN LLL C 1
ATOM 5658 O O . GLN C 3 161 ? 22.216 28.474 -21.731 1.000 61.157 161 GLN LLL O 1
ATOM 5672 N N . GLY C 3 162 ? 20.528 28.177 -20.231 1.000 60.476 162 GLY LLL N 1
ATOM 5673 C CA . GLY C 3 162 ? 19.770 27.150 -20.973 1.000 58.097 162 GLY LLL CA 1
ATOM 5674 C C . GLY C 3 162 ? 20.296 25.741 -20.726 1.000 56.859 162 GLY LLL C 1
ATOM 5675 O O . GLY C 3 162 ? 19.870 24.827 -21.444 1.000 54.053 162 GLY LLL O 1
ATOM 5679 N N . MET C 3 163 ? 21.229 25.564 -19.788 1.000 57.793 163 MET LLL N 1
ATOM 5680 C CA . MET C 3 163 ? 21.841 24.242 -19.514 1.000 59.421 163 MET LLL CA 1
ATOM 5681 C C . MET C 3 163 ? 21.399 23.748 -18.140 1.000 56.083 163 MET LLL C 1
ATOM 5682 O O . MET C 3 163 ? 21.343 24.552 -17.212 1.000 56.416 163 MET LLL O 1
ATOM 5696 N N . GLU C 3 164 ? 21.125 22.449 -18.038 1.000 55.001 164 GLU LLL N 1
ATOM 5697 C CA . GLU C 3 164 ? 20.852 21.732 -16.765 1.000 54.052 164 GLU LLL CA 1
ATOM 5698 C C . GLU C 3 164 ? 21.575 20.393 -16.806 1.000 50.970 164 GLU LLL C 1
ATOM 5699 O O . GLU C 3 164 ? 21.649 19.790 -17.902 1.000 50.128 164 GLU LLL O 1
ATOM 5711 N N . THR C 3 165 ? 22.030 19.920 -15.652 1.000 45.342 165 THR LLL N 1
ATOM 5712 C CA . THR C 3 165 ? 22.800 18.672 -15.536 1.000 42.502 165 THR LLL CA 1
ATOM 5713 C C . THR C 3 165 ? 22.203 17.867 -14.378 1.000 42.840 165 THR LLL C 1
ATOM 5714 O O . THR C 3 165 ? 21.907 18.462 -13.322 1.000 42.715 165 THR LLL O 1
ATOM 5725 N N . THR C 3 166 ? 21.961 16.568 -14.568 1.000 40.206 166 THR LLL N 1
ATOM 5726 C CA . THR C 3 166 ? 21.417 15.724 -13.474 1.000 40.857 166 THR LLL CA 1
ATOM 5727 C C . THR C 3 166 ? 22.481 15.538 -12.394 1.000 43.105 166 THR LLL C 1
ATOM 5728 O O . THR C 3 166 ? 23.674 15.822 -12.646 1.000 44.064 166 THR LLL O 1
ATOM 5739 N N . GLN C 3 167 ? 22.046 15.084 -11.226 1.000 47.373 167 GLN LLL N 1
ATOM 5740 C CA . GLN C 3 167 ? 22.952 14.575 -10.174 1.000 50.709 167 GLN LLL CA 1
ATOM 5741 C C . GLN C 3 167 ? 23.418 13.199 -10.668 1.000 48.316 167 GLN LLL C 1
ATOM 5742 O O . GLN C 3 167 ? 22.719 12.519 -11.406 1.000 46.068 167 GLN LLL O 1
ATOM 5756 N N . PRO C 3 168 ? 24.662 12.785 -10.370 1.000 48.278 168 PRO LLL N 1
ATOM 5757 C CA . PRO C 3 168 ? 25.118 11.429 -10.682 1.000 47.034 168 PRO LLL CA 1
ATOM 5758 C C . PRO C 3 168 ? 24.252 10.322 -10.068 1.000 48.881 168 PRO LLL C 1
ATOM 5759 O O . PRO C 3 168 ? 23.774 10.512 -8.984 1.000 51.102 168 PRO LLL O 1
ATOM 5770 N N . SER C 3 169 ? 24.075 9.185 -10.746 1.000 48.775 169 SER LLL N 1
ATOM 5771 C CA . SER C 3 169 ? 23.416 7.999 -10.138 1.000 48.806 169 SER LLL CA 1
ATOM 5772 C C . SER C 3 169 ? 24.210 6.721 -10.447 1.000 46.818 169 SER LLL C 1
ATOM 5773 O O . SER C 3 169 ? 24.840 6.622 -11.509 1.000 46.127 169 SER LLL O 1
ATOM 5781 N N . LYS C 3 170 ? 24.213 5.791 -9.496 1.000 49.792 170 LYS LLL N 1
ATOM 5782 C CA . LYS C 3 170 ? 25.131 4.628 -9.482 1.000 51.930 170 LYS LLL CA 1
ATOM 5783 C C . LYS C 3 170 ? 24.657 3.649 -10.553 1.000 48.731 170 LYS LLL C 1
ATOM 5784 O O . LYS C 3 170 ? 23.462 3.371 -10.575 1.000 48.896 170 LYS LLL O 1
ATOM 5803 N N . GLN C 3 171 ? 25.565 3.171 -11.409 1.000 47.044 171 GLN LLL N 1
ATOM 5804 C CA . GLN C 3 171 ? 25.319 2.041 -12.347 1.000 46.679 171 GLN LLL CA 1
ATOM 5805 C C . GLN C 3 171 ? 25.424 0.730 -11.557 1.000 47.559 171 GLN LLL C 1
ATOM 5806 O O . GLN C 3 171 ? 25.837 0.756 -10.379 1.000 45.544 171 GLN LLL O 1
ATOM 5820 N N . SER C 3 172 ? 25.064 -0.397 -12.155 1.000 49.627 172 SER LLL N 1
ATOM 5821 C CA . SER C 3 172 ? 25.172 -1.699 -11.450 1.000 51.143 172 SER LLL CA 1
ATOM 5822 C C . SER C 3 172 ? 26.657 -2.075 -11.281 1.000 51.440 172 SER LLL C 1
ATOM 5823 O O . SER C 3 172 ? 26.926 -2.915 -10.407 1.000 53.473 172 SER LLL O 1
ATOM 5831 N N . ASN C 3 173 ? 27.587 -1.463 -12.038 1.000 47.595 173 ASN LLL N 1
ATOM 5832 C CA . ASN C 3 173 ? 29.049 -1.718 -11.910 1.000 45.662 173 ASN LLL CA 1
ATOM 5833 C C . ASN C 3 173 ? 29.644 -0.741 -10.883 1.000 45.613 173 ASN LLL C 1
ATOM 5834 O O . ASN C 3 173 ? 30.880 -0.739 -10.711 1.000 49.068 173 ASN LLL O 1
ATOM 5845 N N . ASN C 3 174 ? 28.817 0.051 -10.198 1.000 44.855 174 ASN LLL N 1
ATOM 5846 C CA . ASN C 3 174 ? 29.224 0.984 -9.108 1.000 45.475 174 ASN LLL CA 1
ATOM 5847 C C . ASN C 3 174 ? 29.976 2.197 -9.658 1.000 45.586 174 ASN LLL C 1
ATOM 5848 O O . ASN C 3 174 ? 30.540 2.945 -8.832 1.000 47.190 174 ASN LLL O 1
ATOM 5859 N N . LYS C 3 175 ? 30.042 2.375 -10.975 1.000 46.194 175 LYS LLL N 1
ATOM 5860 C CA . LYS C 3 175 ? 30.423 3.691 -11.554 1.000 47.170 175 LYS LLL CA 1
ATOM 5861 C C . LYS C 3 175 ? 29.154 4.542 -11.606 1.000 47.061 175 LYS LLL C 1
ATOM 5862 O O . LYS C 3 175 ? 28.085 4.093 -11.081 1.000 45.402 175 LYS LLL O 1
ATOM 5881 N N . TYR C 3 176 ? 29.266 5.744 -12.160 1.000 47.323 176 TYR LLL N 1
ATOM 5882 C CA . TYR C 3 176 ? 28.176 6.742 -12.107 1.000 48.170 176 TYR LLL CA 1
ATOM 5883 C C . TYR C 3 176 ? 27.807 7.181 -13.519 1.000 45.666 176 TYR LLL C 1
ATOM 5884 O O . TYR C 3 176 ? 28.592 7.015 -14.459 1.000 46.145 176 TYR LLL O 1
ATOM 5902 N N . MET C 3 177 ? 26.580 7.671 -13.640 1.000 45.221 177 MET LLL N 1
ATOM 5903 C CA . MET C 3 177 ? 25.943 8.064 -14.917 1.000 44.279 177 MET LLL CA 1
ATOM 5904 C C . MET C 3 177 ? 25.216 9.387 -14.674 1.000 42.801 177 MET LLL C 1
ATOM 5905 O O . MET C 3 177 ? 24.759 9.597 -13.551 1.000 40.815 177 MET LLL O 1
ATOM 5919 N N . ALA C 3 178 ? 25.203 10.273 -15.665 1.000 41.098 178 ALA LLL N 1
ATOM 5920 C CA . ALA C 3 178 ? 24.525 11.585 -15.591 1.000 39.825 178 ALA LLL CA 1
ATOM 5921 C C . ALA C 3 178 ? 24.232 12.056 -17.010 1.000 38.590 178 ALA LLL C 1
ATOM 5922 O O . ALA C 3 178 ? 24.879 11.590 -17.948 1.000 40.232 178 ALA LLL O 1
ATOM 5929 N N . SER C 3 179 ? 23.276 12.942 -17.184 1.000 39.946 179 SER LLL N 1
ATOM 5930 C CA . SER C 3 179 ? 23.064 13.593 -18.496 1.000 41.394 179 SER LLL CA 1
ATOM 5931 C C . SER C 3 179 ? 22.967 15.105 -18.290 1.000 39.929 179 SER LLL C 1
ATOM 5932 O O . SER C 3 179 ? 22.685 15.564 -17.181 1.000 40.818 179 SER LLL O 1
ATOM 5940 N N . SER C 3 180 ? 23.314 15.851 -19.317 1.000 40.880 180 SER LLL N 1
ATOM 5941 C CA . SER C 3 180 ? 23.227 17.328 -19.343 1.000 41.769 180 SER LLL CA 1
ATOM 5942 C C . SER C 3 180 ? 22.376 17.696 -20.549 1.000 39.446 180 SER LLL C 1
ATOM 5943 O O . SER C 3 180 ? 22.462 16.995 -21.538 1.000 40.843 180 SER LLL O 1
ATOM 5951 N N . TYR C 3 181 ? 21.509 18.681 -20.400 1.000 40.035 181 TYR LLL N 1
ATOM 5952 C CA . TYR C 3 181 ? 20.529 19.134 -21.412 1.000 40.756 181 TYR LLL CA 1
ATOM 5953 C C . TYR C 3 181 ? 20.820 20.595 -21.744 1.000 43.053 181 TYR LLL C 1
ATOM 5954 O O . TYR C 3 181 ? 20.921 21.421 -20.793 1.000 43.579 181 TYR LLL O 1
ATOM 5972 N N . LEU C 3 182 ? 20.961 20.912 -23.033 1.000 44.159 182 LEU LLL N 1
ATOM 5973 C CA . LEU C 3 182 ? 21.045 22.313 -23.514 1.000 45.860 182 LEU LLL CA 1
ATOM 5974 C C . LEU C 3 182 ? 19.802 22.571 -24.356 1.000 47.560 182 LEU LLL C 1
ATOM 5975 O O . LEU C 3 182 ? 19.682 21.932 -25.423 1.000 45.841 182 LEU LLL O 1
ATOM 5991 N N . THR C 3 183 ? 18.930 23.461 -23.864 1.000 50.180 183 THR LLL N 1
ATOM 5992 C CA . THR C 3 183 ? 17.625 23.814 -24.466 1.000 54.368 183 THR LLL CA 1
ATOM 5993 C C . THR C 3 183 ? 17.722 25.184 -25.159 1.000 55.971 183 THR LLL C 1
ATOM 5994 O O . THR C 3 183 ? 17.799 26.205 -24.473 1.000 56.911 183 THR LLL O 1
ATOM 6005 N N . LEU C 3 184 ? 17.689 25.183 -26.490 1.000 57.570 184 LEU LLL N 1
ATOM 6006 C CA . LEU C 3 184 ? 17.653 26.391 -27.356 1.000 57.693 184 LEU LLL CA 1
ATOM 6007 C C . LEU C 3 184 ? 16.303 26.446 -28.066 1.000 57.773 184 LEU LLL C 1
ATOM 6008 O O . LEU C 3 184 ? 15.605 25.395 -28.147 1.000 56.020 184 LEU LLL O 1
ATOM 6024 N N . THR C 3 185 ? 15.999 27.619 -28.619 1.000 57.651 185 THR LLL N 1
ATOM 6025 C CA . THR C 3 185 ? 14.914 27.852 -29.594 1.000 58.292 185 THR LLL CA 1
ATOM 6026 C C . THR C 3 185 ? 15.296 27.099 -30.870 1.000 58.073 185 THR LLL C 1
ATOM 6027 O O . THR C 3 185 ? 16.513 26.891 -31.075 1.000 57.426 185 THR LLL O 1
ATOM 6038 N N . ALA C 3 186 ? 14.324 26.716 -31.701 1.000 59.329 186 ALA LLL N 1
ATOM 6039 C CA . ALA C 3 186 ? 14.593 26.069 -33.004 1.000 61.518 186 ALA LLL CA 1
ATOM 6040 C C . ALA C 3 186 ? 15.464 27.012 -33.829 1.000 66.225 186 ALA LLL C 1
ATOM 6041 O O . ALA C 3 186 ? 16.486 26.539 -34.357 1.000 69.073 186 ALA LLL O 1
ATOM 6048 N N . ARG C 3 187 ? 15.120 28.304 -33.873 1.000 71.109 187 ARG LLL N 1
ATOM 6049 C CA . ARG C 3 187 ? 15.892 29.313 -34.646 1.000 75.145 187 ARG LLL CA 1
ATOM 6050 C C . ARG C 3 187 ? 17.363 29.282 -34.215 1.000 73.369 187 ARG LLL C 1
ATOM 6051 O O . ARG C 3 187 ? 18.229 29.172 -35.101 1.000 75.774 187 ARG LLL O 1
ATOM 6072 N N . ALA C 3 188 ? 17.645 29.355 -32.915 1.000 70.807 188 ALA LLL N 1
ATOM 6073 C CA . ALA C 3 188 ? 19.027 29.337 -32.377 1.000 71.917 188 ALA LLL CA 1
ATOM 6074 C C . ALA C 3 188 ? 19.768 28.084 -32.870 1.000 71.787 188 ALA LLL C 1
ATOM 6075 O O . ALA C 3 188 ? 20.997 28.159 -33.140 1.000 74.446 188 ALA LLL O 1
ATOM 6082 N N . TRP C 3 189 ? 19.063 26.958 -32.971 1.000 69.164 189 TRP LLL N 1
ATOM 6083 C CA . TRP C 3 189 ? 19.672 25.674 -33.400 1.000 67.569 189 TRP LLL CA 1
ATOM 6084 C C . TRP C 3 189 ? 20.063 25.795 -34.879 1.000 69.630 189 TRP LLL C 1
ATOM 6085 O O . TRP C 3 189 ? 21.199 25.401 -35.222 1.000 69.081 189 TRP LLL O 1
ATOM 6106 N N . GLU C 3 190 ? 19.167 26.359 -35.691 1.000 73.012 190 GLU LLL N 1
ATOM 6107 C CA . GLU C 3 190 ? 19.339 26.545 -37.159 1.000 79.016 190 GLU LLL CA 1
ATOM 6108 C C . GLU C 3 190 ? 20.350 27.671 -37.470 1.000 80.250 190 GLU LLL C 1
ATOM 6109 O O . GLU C 3 190 ? 20.876 27.668 -38.592 1.000 81.408 190 GLU LLL O 1
ATOM 6121 N N . ARG C 3 191 ? 20.656 28.569 -36.524 1.000 79.497 191 ARG LLL N 1
ATOM 6122 C CA . ARG C 3 191 ? 21.515 29.768 -36.750 1.000 81.724 191 ARG LLL CA 1
ATOM 6123 C C . ARG C 3 191 ? 22.954 29.539 -36.255 1.000 80.517 191 ARG LLL C 1
ATOM 6124 O O . ARG C 3 191 ? 23.772 30.415 -36.504 1.000 81.998 191 ARG LLL O 1
ATOM 6145 N N . HIS C 3 192 ? 23.268 28.445 -35.550 1.000 77.787 192 HIS LLL N 1
ATOM 6146 C CA . HIS C 3 192 ? 24.663 28.132 -35.124 1.000 76.749 192 HIS LLL CA 1
ATOM 6147 C C . HIS C 3 192 ? 25.144 26.847 -35.807 1.000 76.167 192 HIS LLL C 1
ATOM 6148 O O . HIS C 3 192 ? 24.308 25.992 -36.150 1.000 76.316 192 HIS LLL O 1
ATOM 6163 N N . SER C 3 193 ? 26.455 26.727 -35.999 1.000 77.815 193 SER LLL N 1
ATOM 6164 C CA . SER C 3 193 ? 27.100 25.703 -36.861 1.000 78.573 193 SER LLL CA 1
ATOM 6165 C C . SER C 3 193 ? 27.505 24.486 -36.017 1.000 75.305 193 SER LLL C 1
ATOM 6166 O O . SER C 3 193 ? 27.031 23.372 -36.329 1.000 76.518 193 SER LLL O 1
ATOM 6174 N N . SER C 3 194 ? 28.294 24.691 -34.955 1.000 71.528 194 SER LLL N 1
ATOM 6175 C CA . SER C 3 194 ? 28.855 23.603 -34.112 1.000 68.079 194 SER LLL CA 1
ATOM 6176 C C . SER C 3 194 ? 28.398 23.714 -32.642 1.000 64.892 194 SER LLL C 1
ATOM 6177 O O . SER C 3 194 ? 28.028 24.810 -32.171 1.000 66.307 194 SER LLL O 1
ATOM 6185 N N . TYR C 3 195 ? 28.402 22.583 -31.943 1.000 59.750 195 TYR LLL N 1
ATOM 6186 C CA . TYR C 3 195 ? 27.857 22.429 -30.578 1.000 55.791 195 TYR LLL CA 1
ATOM 6187 C C . TYR C 3 195 ? 28.734 21.457 -29.825 1.000 54.619 195 TYR LLL C 1
ATOM 6188 O O . TYR C 3 195 ? 29.016 20.372 -30.385 1.000 54.025 195 TYR LLL O 1
ATOM 6206 N N . SER C 3 196 ? 29.104 21.823 -28.600 1.000 54.589 196 SER LLL N 1
ATOM 6207 C CA . SER C 3 196 ? 30.097 21.075 -27.807 1.000 55.276 196 SER LLL CA 1
ATOM 6208 C C . SER C 3 196 ? 29.587 20.811 -26.389 1.000 52.882 196 SER LLL C 1
ATOM 6209 O O . SER C 3 196 ? 29.031 21.705 -25.757 1.000 51.898 196 SER LLL O 1
ATOM 6217 N N . CYS C 3 197 ? 29.789 19.585 -25.924 1.000 52.044 197 CYS LLL N 1
ATOM 6218 C CA . CYS C 3 197 ? 29.528 19.141 -24.549 1.000 50.460 197 CYS LLL CA 1
ATOM 6219 C C . CYS C 3 197 ? 30.878 18.781 -23.935 1.000 52.125 197 CYS LLL C 1
ATOM 6220 O O . CYS C 3 197 ? 31.577 17.936 -24.529 1.000 51.697 197 CYS LLL O 1
ATOM 6227 N N . GLN C 3 198 ? 31.242 19.438 -22.829 1.000 52.774 198 GLN LLL N 1
ATOM 6228 C CA . GLN C 3 198 ? 32.573 19.333 -22.177 1.000 53.669 198 GLN LLL CA 1
ATOM 6229 C C . GLN C 3 198 ? 32.371 18.776 -20.766 1.000 50.553 198 GLN LLL C 1
ATOM 6230 O O . GLN C 3 198 ? 31.668 19.404 -19.963 1.000 51.629 198 GLN LLL O 1
ATOM 6244 N N . VAL C 3 199 ? 32.987 17.636 -20.479 1.000 47.413 199 VAL LLL N 1
ATOM 6245 C CA . VAL C 3 199 ? 32.812 16.915 -19.204 1.000 45.786 199 VAL LLL CA 1
ATOM 6246 C C . VAL C 3 199 ? 34.173 16.863 -18.543 1.000 46.695 199 VAL LLL C 1
ATOM 6247 O O . VAL C 3 199 ? 35.077 16.330 -19.159 1.000 49.670 199 VAL LLL O 1
ATOM 6260 N N . THR C 3 200 ? 34.297 17.440 -17.353 1.000 46.195 200 THR LLL N 1
ATOM 6261 C CA . THR C 3 200 ? 35.544 17.408 -16.571 1.000 48.066 200 THR LLL CA 1
ATOM 6262 C C . THR C 3 200 ? 35.384 16.400 -15.426 1.000 46.900 200 THR LLL C 1
ATOM 6263 O O . THR C 3 200 ? 34.384 16.455 -14.657 1.000 45.327 200 THR LLL O 1
ATOM 6274 N N . HIS C 3 201 ? 36.343 15.488 -15.333 1.000 49.142 201 HIS LLL N 1
ATOM 6275 C CA . HIS C 3 201 ? 36.399 14.393 -14.334 1.000 48.769 201 HIS LLL CA 1
ATOM 6276 C C . HIS C 3 201 ? 37.829 14.322 -13.812 1.000 52.673 201 HIS LLL C 1
ATOM 6277 O O . HIS C 3 201 ? 38.720 14.180 -14.663 1.000 54.380 201 HIS LLL O 1
ATOM 6292 N N . GLU C 3 202 ? 38.025 14.460 -12.492 1.000 56.095 202 GLU LLL N 1
ATOM 6293 C CA . GLU C 3 202 ? 39.352 14.435 -11.806 1.000 60.802 202 GLU LLL CA 1
ATOM 6294 C C . GLU C 3 202 ? 40.340 15.279 -12.630 1.000 65.015 202 GLU LLL C 1
ATOM 6295 O O . GLU C 3 202 ? 41.458 14.795 -12.914 1.000 69.084 202 GLU LLL O 1
ATOM 6307 N N . GLY C 3 203 ? 39.926 16.484 -13.043 1.000 66.676 203 GLY LLL N 1
ATOM 6308 C CA . GLY C 3 203 ? 40.805 17.497 -13.664 1.000 68.655 203 GLY LLL CA 1
ATOM 6309 C C . GLY C 3 203 ? 41.165 17.199 -15.112 1.000 70.926 203 GLY LLL C 1
ATOM 6310 O O . GLY C 3 203 ? 42.031 17.927 -15.646 1.000 71.919 203 GLY LLL O 1
ATOM 6314 N N . HIS C 3 204 ? 40.538 16.191 -15.738 1.000 69.181 204 HIS LLL N 1
ATOM 6315 C CA . HIS C 3 204 ? 40.687 15.861 -17.184 1.000 69.187 204 HIS LLL CA 1
ATOM 6316 C C . HIS C 3 204 ? 39.350 16.092 -17.885 1.000 64.572 204 HIS LLL C 1
ATOM 6317 O O . HIS C 3 204 ? 38.308 15.856 -17.272 1.000 63.258 204 HIS LLL O 1
ATOM 6332 N N . THR C 3 205 ? 39.393 16.525 -19.134 1.000 62.286 205 THR LLL N 1
ATOM 6333 C CA . THR C 3 205 ? 38.193 16.917 -19.894 1.000 62.238 205 THR LLL CA 1
ATOM 6334 C C . THR C 3 205 ? 38.008 15.975 -21.088 1.000 63.146 205 THR LLL C 1
ATOM 6335 O O . THR C 3 205 ? 39.003 15.661 -21.797 1.000 63.682 205 THR LLL O 1
ATOM 6346 N N . VAL C 3 206 ? 36.753 15.596 -21.317 1.000 61.773 206 VAL LLL N 1
ATOM 6347 C CA . VAL C 3 206 ? 36.293 14.710 -22.421 1.000 63.741 206 VAL LLL CA 1
ATOM 6348 C C . VAL C 3 206 ? 35.241 15.508 -23.195 1.000 63.653 206 VAL LLL C 1
ATOM 6349 O O . VAL C 3 206 ? 34.188 15.784 -22.608 1.000 64.254 206 VAL LLL O 1
ATOM 6362 N N . GLU C 3 207 ? 35.535 15.897 -24.434 1.000 65.775 207 GLU LLL N 1
ATOM 6363 C CA . GLU C 3 207 ? 34.729 16.864 -25.227 1.000 66.602 207 GLU LLL CA 1
ATOM 6364 C C . GLU C 3 207 ? 34.169 16.212 -26.502 1.000 68.524 207 GLU LLL C 1
ATOM 6365 O O . GLU C 3 207 ? 34.952 16.071 -27.493 1.000 71.766 207 GLU LLL O 1
ATOM 6377 N N . LYS C 3 208 ? 32.859 15.911 -26.514 1.000 65.109 208 LYS LLL N 1
ATOM 6378 C CA . LYS C 3 208 ? 32.094 15.504 -27.723 1.000 63.522 208 LYS LLL CA 1
ATOM 6379 C C . LYS C 3 208 ? 31.380 16.716 -28.314 1.000 64.200 208 LYS LLL C 1
ATOM 6380 O O . LYS C 3 208 ? 30.713 17.440 -27.558 1.000 65.452 208 LYS LLL O 1
ATOM 6399 N N . SER C 3 209 ? 31.456 16.858 -29.633 1.000 63.376 209 SER LLL N 1
ATOM 6400 C CA . SER C 3 209 ? 30.923 17.994 -30.409 1.000 65.583 209 SER LLL CA 1
ATOM 6401 C C . SER C 3 209 ? 30.186 17.471 -31.643 1.000 66.122 209 SER LLL C 1
ATOM 6402 O O . SER C 3 209 ? 30.453 16.329 -32.060 1.000 65.325 209 SER LLL O 1
ATOM 6410 N N . LEU C 3 210 ? 29.318 18.293 -32.229 1.000 66.102 210 LEU LLL N 1
ATOM 6411 C CA . LEU C 3 210 ? 28.715 17.996 -33.550 1.000 68.041 210 LEU LLL CA 1
ATOM 6412 C C . LEU C 3 210 ? 28.485 19.310 -34.301 1.000 70.128 210 LEU LLL C 1
ATOM 6413 O O . LEU C 3 210 ? 28.325 20.339 -33.641 1.000 71.156 210 LEU LLL O 1
ATOM 6429 N N . SER C 3 211 ? 28.555 19.264 -35.630 1.000 73.849 211 SER LLL N 1
ATOM 6430 C CA . SER C 3 211 ? 28.249 20.383 -36.558 1.000 79.183 211 SER LLL CA 1
ATOM 6431 C C . SER C 3 211 ? 27.044 19.984 -37.406 1.000 81.373 211 SER LLL C 1
ATOM 6432 O O . SER C 3 211 ? 27.133 18.931 -38.059 1.000 81.089 211 SER LLL O 1
ATOM 6440 N N . ARG C 3 212 ? 25.971 20.780 -37.381 1.000 86.602 212 ARG LLL N 1
ATOM 6441 C CA . ARG C 3 212 ? 24.694 20.478 -38.085 1.000 92.388 212 ARG LLL CA 1
ATOM 6442 C C . ARG C 3 212 ? 24.980 20.176 -39.566 1.000 97.600 212 ARG LLL C 1
ATOM 6443 O O . ARG C 3 212 ? 24.310 19.274 -40.128 1.000 98.070 212 ARG LLL O 1
ATOM 6464 N N . ALA C 3 213 ? 25.950 20.885 -40.159 1.000 103.737 213 ALA LLL N 1
ATOM 6465 C CA . ALA C 3 213 ? 26.349 20.782 -41.585 1.000 109.620 213 ALA LLL CA 1
ATOM 6466 C C . ALA C 3 213 ? 27.583 19.879 -41.735 1.000 112.655 213 ALA LLL C 1
ATOM 6467 O O . ALA C 3 213 ? 28.384 19.774 -40.775 1.000 108.852 213 ALA LLL O 1
ATOM 6474 N N . ASP C 3 214 ? 27.702 19.254 -42.913 1.000 116.859 214 ASP LLL N 1
ATOM 6475 C CA . ASP C 3 214 ? 28.794 18.329 -43.323 1.000 116.135 214 ASP LLL CA 1
ATOM 6476 C C . ASP C 3 214 ? 28.949 18.441 -44.846 1.000 118.243 214 ASP LLL C 1
ATOM 6477 O O . ASP C 3 214 ? 29.750 17.762 -45.478 1.000 118.785 214 ASP LLL O 1
#

Nearest PDB structures (foldseek):
  6zjg-assembly1_LLL  TM=1.005E+00  e=6.089E-41  Homo sapiens
  3ujj-assembly1_L  TM=7.521E-01  e=9.376E-31  Homo sapiens
  8ek6-assembly1_L  TM=5.469E-01  e=3.669E-31  Homo sapiens
  6wtu-assembly1_C  TM=5.404E-01  e=8.900E-31  Homo sapiens
  7u5g-assembly1_L  TM=5.064E-01  e=1.945E-30  Homo sapiens

Solvent-accessible surface area: 19616 Å² total

Radius of gyration: 23.87 Å; Cα contacts (8 Å, |Δi|>4): 1167; chains: 3; bounding box: 47×47×70 Å

Foldseek 3Di:
DVPDDDDD/DAKAKDDDQEDEAQAKGKIKIADPDDQLPDQKWKAKWWAAVPGDIDGAWTAHPVGDIGGDPVQVVQWDWADDRVRNMIMIMGGRDFQVPFTFMKMWIFNDDPGTDTPDIHPTGTHGYAPDDFAFWDKDKAADDPDDLPDQKGKIKIKTDFGDDDDKDKAKPNHCKDWADWDSDRHGTITMMMDMDTSVCPPVPWIWIWMADVVVRDIDIDTHDHDD/DQAWEWDAEDEEAQQAKDKIKTFQLLQVVWFKWKWWADPPDDTDTADTRQFDGDPPRDPQWGWHRGRTIIMTMGGRDDQVSFGKMKMWTARVVVRDIHIHPIYGYHHDPDDFWAWDKDWDWADVVVVVVQKTKIKIKTDDGPPQDKDKWKDFQRHTDDDQKDKDRWDADPVRHTIIMMIRMDGSVVSVVTFKMWIWIAHPRDIDIDMDGPPD

Sequence (436 aa):
EPGEGLKGVQLEESGPGLVRPSETLSLSCTVSGFPMNESYFWGWIRQSPGKGLEWLGSVIHTGTTYYRPSLESRLTIAMDPSKNQVSLSLTSVTVADSAMYYCVRIRGGSSNWLDPWGPGIVVTASSAKTTPPSVYPLAPGCGDTTGSSVTLGCLVKGYFPESVTVTWNSGSVHTFPALLQSGLYTMSSSVTVPSSTWPSQTVTCSVAHPASSTTVDKKIEPRPQSVWTQPPSVSAAPGQNVTISCSDSILRSAFVSWYQQVPGSAPKLVIFDDRQRPSGIPARFSGSNSGTTATLDIAGLQRGDEADYYCAAWNGRLSAFVFGSGTKLTVLGQPKSSPSVTLFPPSSEELETNKATLVCTITDFYPGVVTVDWKVDGTPVTQGMETTQPSKQSNNKYMASSYLTLTARAWERHSSYSCQVTHEGHTVEKSLSRAD

Secondary structure (P-SEA, 3-state):
cccccccc/cbbbbbccccccccbbbbbbbbbcccccccccccbbbbbcccbbbbbcccccccccccccccccccbbbbbbccccbbbbbbcccccccccbbbbbbbbccccccccccccbbbbbbccccbbbbbbbbbccccccccccbbbbbcccccccccbbbbbcccccbbbbbbbbcccbbbbbbbbbccccccccbbbbbbbbbccccbbbbbbbbbcc/cccccccccccccccbbbbbbccccccccbbbbbbbbcccccccccccccccccccccccccccccccbbbbbbccccccccbbbbbbbbcccccbbbbccbbbbbcccccbbbbbbbbbcccaaaaaacbbbbbbbbccccccbbbbbbbcccccccccbbbbccccccccbbbbbbbbbbcaaaaaaccbbbbbbbcccbbbbbcccccc

B-factor: mean 65.08, std 19.68, range [30.0, 134.39]